Protein 2JEP (pdb70)

Radius of gyration: 28.61 Å; Cα contacts (8 Å, |Δi|>4): 1690; chains: 2; bounding box: 84×54×46 Å

CATH classification: 3.20.20.80

Structure (mmCIF, N/CA/C/O backbone):
data_2JEP
#
_entry.id   2JEP
#
_cell.length_a   84.416
_cell.length_b   89.574
_cell.length_c   90.397
_cell.angle_alpha   90.00
_cell.angle_beta   90.00
_cell.angle_gamma   90.00
#
_symmetry.space_group_name_H-M   'P 21 21 21'
#
loop_
_entity.id
_entity.type
_entity.pdbx_description
1 polymer XYLOGLUCANASE
2 non-polymer 1,2-ETHANEDIOL
3 non-polymer 'CALCIUM ION'
4 water water
#
loop_
_atom_site.group_PDB
_atom_site.id
_atom_site.type_symbol
_atom_site.label_atom_id
_atom_site.label_alt_id
_atom_site.label_comp_id
_atom_site.label_asym_id
_atom_site.label_entity_id
_atom_site.label_seq_id
_atom_site.pdbx_PDB_ins_code
_atom_site.Cartn_x
_atom_site.Cartn_y
_atom_site.Cartn_z
_atom_site.occupancy
_atom_site.B_iso_or_equiv
_atom_site.auth_seq_id
_atom_site.auth_comp_id
_atom_site.auth_asym_id
_atom_site.auth_atom_id
_atom_site.pdbx_PDB_model_num
ATOM 1 N N . ALA A 1 33 ? 10.932 4.022 19.419 1.00 21.81 33 ALA A N 1
ATOM 2 C CA . ALA A 1 33 ? 11.310 2.585 19.299 1.00 20.83 33 ALA A CA 1
ATOM 3 C C . ALA A 1 33 ? 12.041 2.186 20.541 1.00 20.60 33 ALA A C 1
ATOM 4 O O . ALA A 1 33 ? 12.893 2.948 21.030 1.00 21.79 33 ALA A O 1
ATOM 6 N N . ASP A 1 34 ? 11.737 0.999 21.055 1.00 19.38 34 ASP A N 1
ATOM 7 C CA . ASP A 1 34 ? 12.475 0.442 22.176 1.00 19.23 34 ASP A CA 1
ATOM 8 C C . ASP A 1 34 ? 13.758 -0.229 21.667 1.00 18.37 34 ASP A C 1
ATOM 9 O O . ASP A 1 34 ? 14.024 -0.223 20.454 1.00 16.75 34 ASP A O 1
ATOM 14 N N . ALA A 1 35 ? 14.531 -0.822 22.575 1.00 18.26 35 ALA A N 1
ATOM 15 C CA . ALA A 1 35 ? 15.871 -1.331 22.251 1.00 18.47 35 ALA A CA 1
ATOM 16 C C . ALA A 1 35 ? 15.870 -2.424 21.193 1.00 18.57 35 ALA A C 1
ATOM 17 O O . ALA A 1 35 ? 16.807 -2.529 20.401 1.00 19.74 35 ALA A O 1
ATOM 19 N N . SER A 1 36 ? 14.816 -3.227 21.146 1.00 18.88 36 SER A N 1
ATOM 20 C CA . SER A 1 36 ? 14.754 -4.308 20.176 1.00 19.35 36 SER A CA 1
ATOM 21 C C . SER A 1 36 ? 14.282 -3.778 18.830 1.00 18.08 36 SER A C 1
ATOM 22 O O . SER A 1 36 ? 14.823 -4.130 17.764 1.00 18.49 36 SER A O 1
ATOM 25 N N . GLN A 1 37 ? 13.296 -2.894 18.876 1.00 17.36 37 GLN A N 1
ATOM 26 C CA . GLN A 1 37 ? 12.710 -2.358 17.659 1.00 16.66 37 GLN A CA 1
ATOM 27 C C . GLN A 1 37 ? 13.713 -1.473 16.905 1.00 15.56 37 GLN A C 1
ATOM 28 O O . GLN A 1 37 ? 13.733 -1.459 15.666 1.00 15.19 37 GLN A O 1
ATOM 34 N N . ILE A 1 38 ? 14.530 -0.714 17.635 1.00 14.45 38 ILE A N 1
ATOM 35 C CA . ILE A 1 38 ? 15.440 0.225 16.941 1.00 13.63 38 ILE A CA 1
ATOM 36 C C . ILE A 1 38 ? 16.463 -0.561 16.104 1.00 12.43 38 ILE A C 1
ATOM 37 O O . ILE A 1 38 ? 16.775 -0.196 14.977 1.00 11.54 38 ILE A O 1
ATOM 42 N N . VAL A 1 39 ? 16.969 -1.664 16.641 1.00 11.79 39 VAL A N 1
ATOM 43 C CA . VAL A 1 39 ? 17.924 -2.475 15.903 1.00 12.05 39 VAL A CA 1
ATOM 44 C C . VAL A 1 39 ? 17.315 -2.970 14.594 1.00 12.85 39 VAL A C 1
ATOM 45 O O . VAL A 1 39 ? 17.935 -2.878 13.522 1.00 12.48 39 VAL A O 1
ATOM 49 N N . SER A 1 40 ? 16.090 -3.489 14.660 1.00 13.60 40 SER A N 1
ATOM 50 C CA . SER A 1 40 ? 15.392 -3.910 13.467 1.00 14.60 40 SER A CA 1
ATOM 51 C C . SER A 1 40 ? 15.274 -2.796 12.418 1.00 13.88 40 SER A C 1
ATOM 52 O O . SER A 1 40 ? 15.560 -3.011 11.228 1.00 14.58 40 SER A O 1
ATOM 57 N N . GLU A 1 41 ? 14.853 -1.616 12.863 1.00 12.55 41 GLU A N 1
ATOM 58 C CA . GLU A 1 41 ? 14.636 -0.507 11.959 1.00 12.82 41 GLU A CA 1
ATOM 59 C C . GLU A 1 41 ? 15.929 0.009 11.337 1.00 11.74 41 GLU A C 1
ATOM 60 O O . GLU A 1 41 ? 15.912 0.507 10.222 1.00 12.40 41 GLU A O 1
ATOM 66 N N . MET A 1 42 ? 17.031 -0.088 12.069 1.00 10.62 42 MET A N 1
ATOM 67 C CA . MET A 1 42 ? 18.318 0.418 11.571 1.00 10.01 42 MET A CA 1
ATOM 68 C C . MET A 1 42 ? 18.920 -0.449 10.459 1.00 9.22 42 MET A C 1
ATOM 69 O O . MET A 1 42 ? 19.781 0.013 9.712 1.00 9.70 42 MET A O 1
ATOM 74 N N . GLY A 1 43 ? 18.529 -1.724 10.382 1.00 9.45 43 GLY A N 1
ATOM 75 C CA . GLY A 1 43 ? 18.986 -2.586 9.311 1.00 9.48 43 GLY A CA 1
ATOM 76 C C . GLY A 1 43 ? 20.497 -2.657 9.251 1.00 9.15 43 GLY A C 1
ATOM 77 O O . GLY A 1 43 ? 21.173 -2.798 10.277 1.00 10.18 43 GLY A O 1
ATOM 78 N N . ALA A 1 44 ? 21.023 -2.620 8.024 1.00 8.77 44 ALA A N 1
ATOM 79 C CA . ALA A 1 44 ? 22.457 -2.563 7.772 1.00 8.89 44 ALA A CA 1
ATOM 80 C C . ALA A 1 44 ? 22.824 -1.104 7.586 1.00 7.74 44 ALA A C 1
ATOM 81 O O . ALA A 1 44 ? 22.124 -0.340 6.908 1.00 8.72 44 ALA A O 1
ATOM 83 N N . GLY A 1 45 ? 23.916 -0.705 8.201 1.00 7.54 45 GLY A N 1
ATOM 84 C CA . GLY A 1 45 ? 24.407 0.651 8.060 1.00 7.24 45 GLY A CA 1
ATOM 85 C C . GLY A 1 45 ? 25.616 0.803 7.165 1.00 6.55 45 GLY A C 1
ATOM 86 O O . GLY A 1 45 ? 26.281 -0.164 6.818 1.00 7.03 45 GLY A O 1
ATOM 87 N N . TRP A 1 46 ? 25.880 2.052 6.808 1.00 6.56 46 TRP A N 1
ATOM 88 C CA . TRP A 1 46 ? 26.981 2.397 5.926 1.00 6.39 46 TRP A CA 1
ATOM 89 C C . TRP A 1 46 ? 27.617 3.683 6.429 1.00 6.50 46 TRP A C 1
ATOM 90 O O . TRP A 1 46 ? 26.924 4.652 6.730 1.00 6.72 46 TRP A O 1
ATOM 101 N N . ASN A 1 47 ? 28.948 3.700 6.527 1.00 6.28 47 ASN A N 1
ATOM 102 C CA . ASN A 1 47 ? 29.681 4.891 6.931 1.00 6.29 47 ASN A CA 1
ATOM 103 C C . ASN A 1 47 ? 30.025 5.759 5.744 1.00 6.12 47 ASN A C 1
ATOM 104 O O . ASN A 1 47 ? 30.581 5.281 4.747 1.00 6.44 47 ASN A O 1
ATOM 109 N N . LEU A 1 48 ? 29.767 7.041 5.905 1.00 6.30 48 LEU A N 1
ATOM 110 C CA . LEU A 1 48 ? 30.198 8.066 4.975 1.00 6.79 48 LEU A CA 1
ATOM 111 C C . LEU A 1 48 ? 31.652 8.430 5.305 1.00 6.91 48 LEU A C 1
ATOM 112 O O . LEU A 1 48 ? 31.968 9.511 5.809 1.00 7.36 48 LEU A O 1
ATOM 117 N N . GLY A 1 49 ? 32.538 7.471 5.066 1.00 6.78 49 GLY A N 1
ATOM 118 C CA . GLY A 1 49 ? 33.890 7.577 5.548 1.00 5.95 49 GLY A CA 1
ATOM 119 C C . GLY A 1 49 ? 34.762 8.493 4.702 1.00 6.83 49 GLY A C 1
ATOM 120 O O . GLY A 1 49 ? 34.539 8.665 3.490 1.00 6.97 49 GLY A O 1
ATOM 121 N N . ASN A 1 50 ? 35.825 8.991 5.331 1.00 7.13 50 ASN A N 1
ATOM 122 C CA . ASN A 1 50 ? 36.787 9.874 4.700 1.00 7.02 50 ASN A CA 1
ATOM 123 C C . ASN A 1 50 ? 36.093 11.095 4.080 1.00 6.99 50 ASN A C 1
ATOM 124 O O . ASN A 1 50 ? 36.408 11.531 2.959 1.00 7.56 50 ASN A O 1
ATOM 129 N N . GLN A 1 51 ? 35.174 11.678 4.857 1.00 6.98 51 GLN A N 1
ATOM 130 C CA . GLN A 1 51 ? 34.513 12.922 4.461 1.00 6.88 51 GLN A CA 1
ATOM 131 C C . GLN A 1 51 ? 34.603 13.929 5.586 1.00 7.11 51 GLN A C 1
ATOM 132 O O . GLN A 1 51 ? 35.648 14.581 5.721 1.00 7.07 51 GLN A O 1
ATOM 138 N N . LEU A 1 52 ? 33.557 14.046 6.414 1.00 6.86 52 LEU A N 1
ATOM 139 C CA A LEU A 1 52 ? 33.532 15.147 7.375 0.50 6.94 52 LEU A CA 1
ATOM 140 C CA B LEU A 1 52 ? 33.496 15.126 7.405 0.50 6.97 52 LEU A CA 1
ATOM 141 C C . LEU A 1 52 ? 34.459 14.961 8.576 1.00 6.78 52 LEU A C 1
ATOM 142 O O . LEU A 1 52 ? 34.619 15.894 9.368 1.00 7.10 52 LEU A O 1
ATOM 151 N N . GLU A 1 53 ? 35.116 13.800 8.682 1.00 7.36 53 GLU A N 1
ATOM 152 C CA . GLU A 1 53 ? 36.174 13.612 9.684 1.00 6.95 53 GLU A CA 1
ATOM 153 C C . GLU A 1 53 ? 37.568 13.924 9.142 1.00 7.73 53 GLU A C 1
ATOM 154 O O . GLU A 1 53 ? 38.513 14.043 9.899 1.00 8.29 53 GLU A O 1
ATOM 160 N N . ALA A 1 54 ? 37.674 14.060 7.820 1.00 8.25 54 ALA A N 1
ATOM 161 C CA . ALA A 1 54 ? 38.948 14.336 7.168 1.00 8.85 54 ALA A CA 1
ATOM 162 C C . ALA A 1 54 ? 39.462 15.705 7.572 1.00 9.88 54 ALA A C 1
ATOM 163 O O . ALA A 1 54 ? 38.666 16.626 7.740 1.00 9.46 54 ALA A O 1
ATOM 165 N N A ALA A 1 55 ? 40.760 15.739 7.876 0.50 9.85 55 ALA A N 1
ATOM 166 N N B ALA A 1 55 ? 40.779 15.969 7.561 0.50 12.79 55 ALA A N 1
ATOM 167 C CA A ALA A 1 55 ? 41.411 16.942 8.349 0.50 9.84 55 ALA A CA 1
ATOM 168 C CA B ALA A 1 55 ? 41.237 17.350 7.920 0.50 14.62 55 ALA A CA 1
ATOM 169 C C A ALA A 1 55 ? 42.867 16.896 7.988 0.50 10.80 55 ALA A C 1
ATOM 170 C C B ALA A 1 55 ? 42.486 18.015 7.276 0.50 17.15 55 ALA A C 1
ATOM 171 O O A ALA A 1 55 ? 43.490 15.818 8.006 0.50 9.11 55 ALA A O 1
ATOM 172 O O B ALA A 1 55 ? 42.370 18.971 6.511 0.50 19.12 55 ALA A O 1
ATOM 175 N N A VAL A 1 56 ? 43.411 18.076 7.660 0.50 12.80 56 VAL A N 1
ATOM 176 N N B VAL A 1 56 ? 43.664 17.617 7.728 0.50 19.00 56 VAL A N 1
ATOM 177 C CA A VAL A 1 56 ? 44.859 18.190 7.463 0.50 14.99 56 VAL A CA 1
ATOM 178 C CA B VAL A 1 56 ? 44.921 18.257 7.316 0.50 19.08 56 VAL A CA 1
ATOM 179 C C A VAL A 1 56 ? 45.355 19.417 8.199 0.50 17.05 56 VAL A C 1
ATOM 180 C C B VAL A 1 56 ? 45.310 19.397 8.254 0.50 19.46 56 VAL A C 1
ATOM 181 O O A VAL A 1 56 ? 44.777 20.496 8.082 0.50 17.72 56 VAL A O 1
ATOM 182 O O B VAL A 1 56 ? 44.599 20.396 8.349 0.50 19.42 56 VAL A O 1
ATOM 189 N N . ASN A 1 57 ? 46.434 19.226 8.955 1.00 19.83 57 ASN A N 1
ATOM 190 C CA . ASN A 1 57 ? 46.983 20.246 9.855 1.00 21.58 57 ASN A CA 1
ATOM 191 C C . ASN A 1 57 ? 45.922 20.989 10.681 1.00 20.52 57 ASN A C 1
ATOM 192 O O . ASN A 1 57 ? 45.918 22.230 10.850 1.00 21.02 57 ASN A O 1
ATOM 197 N N . GLY A 1 58 ? 45.032 20.169 11.226 1.00 19.17 58 GLY A N 1
ATOM 198 C CA . GLY A 1 58 ? 44.067 20.627 12.179 1.00 16.93 58 GLY A CA 1
ATOM 199 C C . GLY A 1 58 ? 42.740 21.178 11.700 1.00 14.72 58 GLY A C 1
ATOM 200 O O . GLY A 1 58 ? 41.874 21.431 12.534 1.00 14.92 58 GLY A O 1
ATOM 201 N N . THR A 1 59 ? 42.531 21.366 10.400 1.00 14.15 59 THR A N 1
ATOM 202 C CA . THR A 1 59 ? 41.269 21.932 9.917 1.00 15.42 59 THR A CA 1
ATOM 203 C C . THR A 1 59 ? 40.447 20.900 9.158 1.00 14.60 59 THR A C 1
ATOM 204 O O . THR A 1 59 ? 40.912 20.353 8.157 1.00 15.18 59 THR A O 1
ATOM 208 N N . PRO A 1 60 ? 39.241 20.601 9.658 1.00 13.42 60 PRO A N 1
ATOM 209 C CA . PRO A 1 60 ? 38.416 19.629 8.935 1.00 13.03 60 PRO A CA 1
ATOM 210 C C . PRO A 1 60 ? 38.047 20.138 7.541 1.00 13.57 60 PRO A C 1
ATOM 211 O O . PRO A 1 60 ? 37.869 21.333 7.333 1.00 14.41 60 PRO A O 1
ATOM 215 N N . ASN A 1 61 ? 37.924 19.225 6.598 1.00 12.95 61 ASN A N 1
ATOM 216 C CA . ASN A 1 61 ? 37.563 19.570 5.227 1.00 13.31 61 ASN A CA 1
ATOM 217 C C . ASN A 1 61 ? 37.191 18.266 4.561 1.00 11.56 61 ASN A C 1
ATOM 218 O O . ASN A 1 61 ? 38.004 17.343 4.502 1.00 11.14 61 ASN A O 1
ATOM 223 N N . GLU A 1 62 ? 35.938 18.178 4.127 1.00 11.17 62 GLU A N 1
ATOM 224 C CA . GLU A 1 62 ? 35.416 16.909 3.663 1.00 10.36 62 GLU A CA 1
ATOM 225 C C . GLU A 1 62 ? 36.044 16.392 2.375 1.00 10.13 62 GLU A C 1
ATOM 226 O O . GLU A 1 62 ? 35.833 15.224 2.030 1.00 9.15 62 GLU A O 1
ATOM 232 N N . THR A 1 63 ? 36.832 17.225 1.691 1.00 9.59 63 THR A N 1
ATOM 233 C CA . THR A 1 63 ? 37.558 16.798 0.512 1.00 10.26 63 THR A CA 1
ATOM 234 C C . THR A 1 63 ? 39.030 16.512 0.752 1.00 10.60 63 THR A C 1
ATOM 235 O O . THR A 1 63 ? 39.743 16.172 -0.184 1.00 11.26 63 THR A O 1
ATOM 239 N N . ALA A 1 64 ? 39.474 16.633 1.999 1.00 11.58 64 ALA A N 1
ATOM 240 C CA . ALA A 1 64 ? 40.902 16.629 2.298 1.00 13.09 64 ALA A CA 1
ATOM 241 C C . ALA A 1 64 ? 41.550 15.283 2.002 1.00 12.80 64 ALA A C 1
ATOM 242 O O . ALA A 1 64 ? 42.754 15.209 1.794 1.00 14.77 64 ALA A O 1
ATOM 244 N N . TRP A 1 65 ? 40.758 14.212 2.047 1.00 11.50 65 TRP A N 1
ATOM 245 C CA . TRP A 1 65 ? 41.265 12.878 1.837 1.00 12.07 65 TRP A CA 1
ATOM 246 C C . TRP A 1 65 ? 40.893 12.316 0.479 1.00 13.19 65 TRP A C 1
ATOM 247 O O . TRP A 1 65 ? 40.920 11.123 0.284 1.00 15.66 65 TRP A O 1
ATOM 258 N N . GLY A 1 66 ? 40.562 13.203 -0.455 1.00 12.85 66 GLY A N 1
ATOM 259 C CA . GLY A 1 66 ? 40.423 12.810 -1.854 1.00 12.74 66 GLY A CA 1
ATOM 260 C C . GLY A 1 66 ? 39.024 12.466 -2.335 1.00 12.54 66 GLY A C 1
ATOM 261 O O . GLY A 1 66 ? 38.836 12.222 -3.537 1.00 14.71 66 GLY A O 1
ATOM 262 N N . ASN A 1 67 ? 38.025 12.478 -1.447 1.00 10.01 67 ASN A N 1
ATOM 263 C CA . ASN A 1 67 ? 36.647 12.290 -1.898 1.00 9.10 67 ASN A CA 1
ATOM 264 C C . ASN A 1 67 ? 36.039 13.620 -2.321 1.00 9.10 67 ASN A C 1
ATOM 265 O O . ASN A 1 67 ? 36.442 14.680 -1.827 1.00 9.86 67 ASN A O 1
ATOM 270 N N . PRO A 1 68 ? 35.051 13.578 -3.207 1.00 8.89 68 PRO A N 1
ATOM 271 C CA . PRO A 1 68 ? 34.391 14.822 -3.573 1.00 9.57 68 PRO A CA 1
ATOM 272 C C . PRO A 1 68 ? 33.484 15.336 -2.461 1.00 8.36 68 PRO A C 1
ATOM 273 O O . PRO A 1 68 ? 33.136 14.605 -1.527 1.00 8.68 68 PRO A O 1
ATOM 277 N N . THR A 1 69 ? 33.071 16.590 -2.584 1.00 8.41 69 THR A N 1
ATOM 278 C CA . THR A 1 69 ? 32.087 17.129 -1.653 1.00 8.39 69 THR A CA 1
ATOM 279 C C . THR A 1 69 ? 30.849 16.243 -1.686 1.00 8.55 69 THR A C 1
ATOM 280 O O . THR A 1 69 ? 30.390 15.841 -2.742 1.00 9.28 69 THR A O 1
ATOM 284 N N . VAL A 1 70 ? 30.306 15.936 -0.518 1.00 8.53 70 VAL A N 1
ATOM 285 C CA . VAL A 1 70 ? 29.155 15.055 -0.437 1.00 8.38 70 VAL A CA 1
ATOM 286 C C . VAL A 1 70 ? 27.955 15.726 -1.087 1.00 7.87 70 VAL A C 1
ATOM 287 O O . VAL A 1 70 ? 27.734 16.946 -0.929 1.00 8.50 70 VAL A O 1
ATOM 291 N N . THR A 1 71 ? 27.175 14.940 -1.824 1.00 8.16 71 THR A N 1
ATOM 292 C CA . THR A 1 71 ? 25.926 15.403 -2.440 1.00 8.41 71 THR A CA 1
ATOM 293 C C . THR A 1 71 ? 24.780 14.458 -2.070 1.00 8.53 71 THR A C 1
ATOM 294 O O . THR A 1 71 ? 25.003 13.310 -1.709 1.00 8.57 71 THR A O 1
ATOM 298 N N . PRO A 1 72 ? 23.529 14.938 -2.160 1.00 8.95 72 PRO A N 1
ATOM 299 C CA . PRO A 1 72 ? 22.422 14.081 -1.793 1.00 8.95 72 PRO A CA 1
ATOM 300 C C . PRO A 1 72 ? 22.329 12.816 -2.635 1.00 8.88 72 PRO A C 1
ATOM 301 O O . PRO A 1 72 ? 21.826 11.787 -2.171 1.00 8.81 72 PRO A O 1
ATOM 305 N N . GLU A 1 73 ? 22.808 12.889 -3.879 1.00 8.60 73 GLU A N 1
ATOM 306 C CA . GLU A 1 73 ? 22.735 11.745 -4.778 1.00 8.83 73 GLU A CA 1
ATOM 307 C C . GLU A 1 73 ? 23.503 10.538 -4.236 1.00 8.60 73 GLU A C 1
ATOM 308 O O . GLU A 1 73 ? 23.100 9.405 -4.457 1.00 9.04 73 GLU A O 1
ATOM 314 N N . LEU A 1 74 ? 24.623 10.767 -3.568 1.00 8.39 74 LEU A N 1
ATOM 315 C CA . LEU A 1 74 ? 25.380 9.651 -2.990 1.00 8.57 74 LEU A CA 1
ATOM 316 C C . LEU A 1 74 ? 24.542 8.931 -1.946 1.00 8.25 74 LEU A C 1
ATOM 317 O O . LEU A 1 74 ? 24.456 7.702 -1.923 1.00 8.95 74 LEU A O 1
ATOM 322 N N . ILE A 1 75 ? 23.917 9.701 -1.072 1.00 8.36 75 ILE A N 1
ATOM 323 C CA . ILE A 1 75 ? 23.123 9.107 -0.009 1.00 8.99 75 ILE A CA 1
ATOM 324 C C . ILE A 1 75 ? 21.908 8.370 -0.580 1.00 8.84 75 ILE A C 1
ATOM 325 O O . ILE A 1 75 ? 21.559 7.279 -0.114 1.00 8.83 75 ILE A O 1
ATOM 330 N N . LYS A 1 76 ? 21.320 8.908 -1.649 1.00 8.81 76 LYS A N 1
ATOM 331 C CA . LYS A 1 76 ? 20.222 8.219 -2.310 1.00 9.33 76 LYS A CA 1
ATOM 332 C C . LYS A 1 76 ? 20.672 6.896 -2.909 1.00 9.07 76 LYS A C 1
ATOM 333 O O . LYS A 1 76 ? 19.916 5.912 -2.874 1.00 9.47 76 LYS A O 1
ATOM 339 N N . LYS A 1 77 ? 21.880 6.856 -3.448 1.00 9.02 77 LYS A N 1
ATOM 340 C CA . LYS A 1 77 ? 22.424 5.620 -4.027 1.00 9.62 77 LYS A CA 1
ATOM 341 C C . LYS A 1 77 ? 22.650 4.559 -2.954 1.00 9.12 77 LYS A C 1
ATOM 342 O O . LYS A 1 77 ? 22.334 3.372 -3.145 1.00 9.74 77 LYS A O 1
ATOM 348 N N . VAL A 1 78 ? 23.178 4.987 -1.809 1.00 8.32 78 VAL A N 1
ATOM 349 C CA . VAL A 1 78 ? 23.407 4.071 -0.691 1.00 8.22 78 VAL A CA 1
ATOM 350 C C . VAL A 1 78 ? 22.053 3.520 -0.192 1.00 8.01 78 VAL A C 1
ATOM 351 O O . VAL A 1 78 ? 21.910 2.304 0.073 1.00 8.67 78 VAL A O 1
ATOM 355 N N . LYS A 1 79 ? 21.049 4.394 -0.062 1.00 8.90 79 LYS A N 1
ATOM 356 C CA . LYS A 1 79 ? 19.710 3.937 0.317 1.00 9.51 79 LYS A CA 1
ATOM 357 C C . LYS A 1 79 ? 19.158 2.923 -0.709 1.00 9.86 79 LYS A C 1
ATOM 358 O O . LYS A 1 79 ? 18.549 1.918 -0.341 1.00 9.75 79 LYS A O 1
ATOM 364 N N . ALA A 1 80 ? 19.340 3.211 -1.993 1.00 9.15 80 ALA A N 1
ATOM 365 C CA . ALA A 1 80 ? 18.835 2.328 -3.052 1.00 10.05 80 ALA A CA 1
ATOM 366 C C . ALA A 1 80 ? 19.473 0.944 -2.971 1.00 10.32 80 ALA A C 1
ATOM 367 O O . ALA A 1 80 ? 18.880 -0.044 -3.389 1.00 12.11 80 ALA A O 1
ATOM 369 N N . ALA A 1 81 ? 20.696 0.878 -2.445 1.00 9.83 81 ALA A N 1
ATOM 370 C CA . ALA A 1 81 ? 21.400 -0.404 -2.263 1.00 9.70 81 ALA A CA 1
ATOM 371 C C . ALA A 1 81 ? 20.884 -1.189 -1.061 1.00 9.11 81 ALA A C 1
ATOM 372 O O . ALA A 1 81 ? 21.276 -2.335 -0.926 1.00 11.14 81 ALA A O 1
ATOM 374 N N . GLY A 1 82 ? 20.031 -0.592 -0.220 1.00 9.82 82 GLY A N 1
ATOM 375 C CA . GLY A 1 82 ? 19.358 -1.286 0.840 1.00 9.11 82 GLY A CA 1
ATOM 376 C C . GLY A 1 82 ? 19.778 -0.930 2.249 1.00 8.74 82 GLY A C 1
ATOM 377 O O . GLY A 1 82 ? 19.188 -1.416 3.210 1.00 9.86 82 GLY A O 1
ATOM 378 N N . PHE A 1 83 ? 20.791 -0.083 2.386 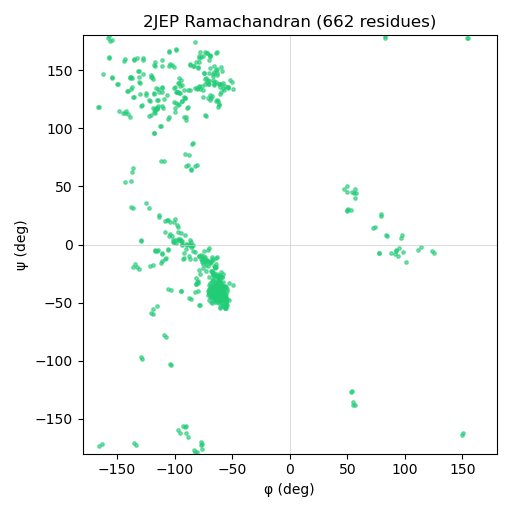1.00 8.84 83 PHE A N 1
ATOM 379 C CA . PHE A 1 83 ? 21.230 0.334 3.714 1.00 8.44 83 PHE A CA 1
ATOM 380 C C . PHE A 1 83 ? 20.158 1.244 4.328 1.00 8.86 83 PHE A C 1
ATOM 381 O O . PHE A 1 83 ? 19.597 2.109 3.641 1.00 10.06 83 PHE A O 1
ATOM 389 N N . LYS A 1 84 ? 19.912 1.079 5.629 1.00 8.39 84 LYS A N 1
ATOM 390 C CA . LYS A 1 84 ? 18.872 1.815 6.331 1.00 9.23 84 LYS A CA 1
ATOM 391 C C . LYS A 1 84 ? 19.411 2.836 7.340 1.00 8.09 84 LYS A C 1
ATOM 392 O O . LYS A 1 84 ? 18.637 3.638 7.872 1.00 8.55 84 LYS A O 1
ATOM 398 N N . SER A 1 85 ? 20.724 2.830 7.577 1.00 7.52 85 SER A N 1
ATOM 399 C CA . SER A 1 85 ? 21.365 3.748 8.500 1.00 7.49 85 SER A CA 1
ATOM 400 C C . SER A 1 85 ? 22.653 4.263 7.863 1.00 6.63 85 SER A C 1
ATOM 401 O O . SER A 1 85 ? 23.360 3.524 7.187 1.00 7.60 85 SER A O 1
ATOM 404 N N . ILE A 1 86 ? 22.953 5.532 8.109 1.00 6.85 86 ILE A N 1
ATOM 405 C CA . ILE A 1 86 ? 24.183 6.167 7.667 1.00 7.73 86 ILE A CA 1
ATOM 406 C C . ILE A 1 86 ? 24.926 6.689 8.892 1.00 6.72 86 ILE A C 1
ATOM 407 O O . ILE A 1 86 ? 24.354 7.469 9.655 1.00 7.38 86 ILE A O 1
ATOM 412 N N . ARG A 1 87 ? 26.181 6.264 9.071 1.00 6.46 87 ARG A N 1
ATOM 413 C CA . ARG A 1 87 ? 27.047 6.836 10.090 1.00 6.25 87 ARG A CA 1
ATOM 414 C C . ARG A 1 87 ? 27.910 7.890 9.443 1.00 6.41 87 ARG A C 1
ATOM 415 O O . ARG A 1 87 ? 28.523 7.639 8.399 1.00 7.31 87 ARG A O 1
ATOM 423 N N . ILE A 1 88 ? 27.958 9.069 10.064 1.00 6.35 88 ILE A N 1
ATOM 424 C CA . ILE A 1 88 ? 28.653 10.230 9.540 1.00 7.01 88 ILE A CA 1
ATOM 425 C C . ILE A 1 88 ? 29.755 10.615 10.526 1.00 6.64 88 ILE A C 1
ATOM 426 O O . ILE A 1 88 ? 29.524 11.332 11.502 1.00 7.05 88 ILE A O 1
ATOM 431 N N . PRO A 1 89 ? 30.984 10.146 10.260 1.00 6.07 89 PRO A N 1
ATOM 432 C CA . PRO A 1 89 ? 32.131 10.645 11.025 1.00 6.67 89 PRO A CA 1
ATOM 433 C C . PRO A 1 89 ? 32.251 12.176 10.872 1.00 6.45 89 PRO A C 1
ATOM 434 O O . PRO A 1 89 ? 32.150 12.666 9.752 1.00 6.84 89 PRO A O 1
ATOM 438 N N . VAL A 1 90 ? 32.467 12.891 11.976 1.00 6.60 90 VAL A N 1
ATOM 439 C CA . VAL A 1 90 ? 32.633 14.339 11.948 1.00 6.35 90 VAL A CA 1
ATOM 440 C C . VAL A 1 90 ? 33.788 14.726 12.854 1.00 6.45 90 VAL A C 1
ATOM 441 O O . VAL A 1 90 ? 33.820 14.338 14.026 1.00 7.07 90 VAL A O 1
ATOM 445 N N . SER A 1 91 ? 34.739 15.487 12.311 1.00 6.39 91 SER A N 1
ATOM 446 C CA . SER A 1 91 ? 35.792 16.089 13.132 1.00 6.79 91 SER A CA 1
ATOM 447 C C . SER A 1 91 ? 35.529 17.564 13.330 1.00 7.11 91 SER A C 1
ATOM 448 O O . SER A 1 91 ? 34.863 18.198 12.519 1.00 8.27 91 SER A O 1
ATOM 451 N N . TYR A 1 92 ? 36.069 18.106 14.420 1.00 7.69 92 TYR A N 1
ATOM 452 C CA . TYR A 1 92 ? 35.840 19.516 14.761 1.00 7.42 92 TYR A CA 1
ATOM 453 C C . TYR A 1 92 ? 37.165 20.258 14.823 1.00 8.30 92 TYR A C 1
ATOM 454 O O . TYR A 1 92 ? 37.365 21.221 14.073 1.00 9.01 92 TYR A O 1
ATOM 463 N N . LEU A 1 93 ? 38.061 19.808 15.697 1.00 8.41 93 LEU A N 1
ATOM 464 C CA . LEU A 1 93 ? 39.467 20.218 15.686 1.00 9.47 93 LEU A CA 1
ATOM 465 C C . LEU A 1 93 ? 39.569 21.764 15.731 1.00 10.53 93 LEU A C 1
ATOM 466 O O . LEU A 1 93 ? 38.965 22.389 16.614 1.00 10.44 93 LEU A O 1
ATOM 471 N N . ASN A 1 94 ? 40.286 22.383 14.787 1.00 10.65 94 ASN A N 1
ATOM 472 C CA A ASN A 1 94 ? 40.521 23.809 14.944 0.50 11.08 94 ASN A CA 1
ATOM 473 C CA B ASN A 1 94 ? 40.516 23.851 14.730 0.50 11.81 94 ASN A CA 1
ATOM 474 C C . ASN A 1 94 ? 39.282 24.656 14.552 1.00 11.65 94 ASN A C 1
ATOM 475 O O . ASN A 1 94 ? 39.325 25.885 14.688 1.00 14.01 94 ASN A O 1
ATOM 484 N N A ASN A 1 95 ? 38.187 24.021 14.139 0.50 10.80 95 ASN A N 1
ATOM 485 N N B ASN A 1 95 ? 38.173 24.020 14.141 0.50 11.67 95 ASN A N 1
ATOM 486 C CA A ASN A 1 95 ? 36.916 24.719 14.023 0.50 10.42 95 ASN A CA 1
ATOM 487 C CA B ASN A 1 95 ? 36.876 24.704 14.020 0.50 11.79 95 ASN A CA 1
ATOM 488 C C A ASN A 1 95 ? 36.238 24.969 15.367 0.50 10.49 95 ASN A C 1
ATOM 489 C C B ASN A 1 95 ? 36.296 25.070 15.381 0.50 11.30 95 ASN A C 1
ATOM 490 O O A ASN A 1 95 ? 35.170 25.567 15.395 0.50 10.55 95 ASN A O 1
ATOM 491 O O B ASN A 1 95 ? 35.354 25.857 15.438 0.50 11.15 95 ASN A O 1
ATOM 500 N N . ILE A 1 96 ? 36.860 24.523 16.461 1.00 10.67 96 ILE A N 1
ATOM 501 C CA . ILE A 1 96 ? 36.427 24.872 17.809 1.00 10.70 96 ILE A CA 1
ATOM 502 C C . ILE A 1 96 ? 37.265 26.071 18.223 1.00 11.62 96 ILE A C 1
ATOM 503 O O . ILE A 1 96 ? 38.491 26.004 18.194 1.00 13.00 96 ILE A O 1
ATOM 508 N N . GLY A 1 97 ? 36.594 27.128 18.642 1.00 11.76 97 GLY A N 1
ATOM 509 C CA . GLY A 1 97 ? 37.283 28.351 19.069 1.00 12.75 97 GLY A CA 1
ATOM 510 C C . GLY A 1 97 ? 37.887 28.257 20.460 1.00 14.14 97 GLY A C 1
ATOM 511 O O . GLY A 1 97 ? 37.935 27.198 21.096 1.00 13.68 97 GLY A O 1
ATOM 512 N N . SER A 1 98 ? 38.333 29.399 20.947 1.00 16.52 98 SER A N 1
ATOM 513 C CA . SER A 1 98 ? 39.121 29.424 22.177 1.00 17.92 98 SER A CA 1
ATOM 514 C C . SER A 1 98 ? 38.225 29.296 23.397 1.00 17.04 98 SER A C 1
ATOM 515 O O . SER A 1 98 ? 37.011 29.542 23.348 1.00 15.47 98 SER A O 1
ATOM 518 N N . ALA A 1 99 ? 38.849 28.933 24.519 1.00 16.90 99 ALA A N 1
ATOM 519 C CA . ALA A 1 99 ? 38.180 28.922 25.801 1.00 17.55 99 ALA A CA 1
ATOM 520 C C . ALA A 1 99 ? 37.796 30.343 26.207 1.00 18.41 99 ALA A C 1
ATOM 521 O O . ALA A 1 99 ? 38.483 31.272 25.802 1.00 20.52 99 ALA A O 1
ATOM 523 N N . PRO A 1 100 ? 36.743 30.505 27.026 1.00 18.42 100 PRO A N 1
ATOM 524 C CA . PRO A 1 100 ? 35.849 29.493 27.574 1.00 18.33 100 PRO A CA 1
ATOM 525 C C . PRO A 1 100 ? 34.608 29.072 26.754 1.00 17.59 100 PRO A C 1
ATOM 526 O O . PRO A 1 100 ? 33.919 28.122 27.140 1.00 18.03 100 PRO A O 1
ATOM 530 N N . ASN A 1 101 ? 34.277 29.781 25.664 1.00 16.91 101 ASN A N 1
ATOM 531 C CA . ASN A 1 101 ? 33.045 29.491 24.943 1.00 16.81 101 ASN A CA 1
ATOM 532 C C . ASN A 1 101 ? 33.236 28.273 24.023 1.00 13.80 101 ASN A C 1
ATOM 533 O O . ASN A 1 101 ? 32.296 27.534 23.785 1.00 13.68 101 ASN A O 1
ATOM 538 N N . TYR A 1 102 ? 34.451 28.089 23.523 1.00 12.22 102 TYR A N 1
ATOM 539 C CA . TYR A 1 102 ? 34.748 26.993 22.584 1.00 10.76 102 TYR A CA 1
ATOM 540 C C . TYR A 1 102 ? 33.740 26.960 21.440 1.00 10.79 102 TYR A C 1
ATOM 541 O O . TYR A 1 102 ? 33.234 25.902 21.074 1.00 10.36 102 TYR A O 1
ATOM 550 N N . THR A 1 103 ? 33.455 28.124 20.878 1.00 11.05 103 THR A N 1
ATOM 551 C CA . THR A 1 103 ? 32.429 28.248 19.854 1.00 11.45 103 THR A CA 1
ATOM 552 C C . THR A 1 103 ? 32.854 27.536 18.578 1.00 10.82 103 THR A C 1
ATOM 553 O O . THR A 1 103 ? 33.932 27.757 18.069 1.00 11.77 103 THR A O 1
ATOM 557 N N . ILE A 1 104 ? 31.978 26.672 18.081 1.00 10.23 104 ILE A N 1
ATOM 558 C CA . ILE A 1 104 ? 32.209 25.972 16.821 1.00 10.23 104 ILE A CA 1
ATOM 559 C C . ILE A 1 104 ? 31.857 26.881 15.649 1.00 11.20 104 ILE A C 1
ATOM 560 O O . ILE A 1 104 ? 30.790 27.490 15.625 1.00 11.12 104 ILE A O 1
ATOM 565 N N . ASN A 1 105 ? 32.758 26.900 14.670 1.00 11.28 105 ASN A N 1
ATOM 566 C CA A ASN A 1 105 ? 32.527 27.675 13.431 0.50 12.60 105 ASN A CA 1
ATOM 567 C CA B ASN A 1 105 ? 32.584 27.599 13.423 0.50 11.93 105 ASN A CA 1
ATOM 568 C C . ASN A 1 105 ? 31.125 27.392 12.914 1.00 11.43 105 ASN A C 1
ATOM 569 O O . ASN A 1 105 ? 30.727 26.254 12.682 1.00 11.27 105 ASN A O 1
ATOM 578 N N . ALA A 1 106 ? 30.344 28.438 12.726 1.00 11.11 106 ALA A N 1
ATOM 579 C CA . ALA A 1 106 ? 28.939 28.318 12.349 1.00 10.57 106 ALA A CA 1
ATOM 580 C C . ALA A 1 106 ? 28.772 27.659 10.976 1.00 10.32 106 ALA A C 1
ATOM 581 O O . ALA A 1 106 ? 27.883 26.855 10.776 1.00 10.62 106 ALA A O 1
ATOM 583 N N . ALA A 1 107 ? 29.654 27.994 10.029 1.00 9.60 107 ALA A N 1
ATOM 584 C CA . ALA A 1 107 ? 29.584 27.412 8.695 1.00 9.09 107 ALA A CA 1
ATOM 585 C C . ALA A 1 107 ? 29.803 25.910 8.737 1.00 8.81 107 ALA A C 1
ATOM 586 O O . ALA A 1 107 ? 29.227 25.181 7.936 1.00 8.73 107 ALA A O 1
ATOM 588 N N . TRP A 1 108 ? 30.651 25.455 9.653 1.00 8.92 108 TRP A N 1
ATOM 589 C CA . TRP A 1 108 ? 30.902 24.029 9.795 1.00 8.13 108 TRP A CA 1
ATOM 590 C C . TRP A 1 108 ? 29.653 23.310 10.330 1.00 8.96 108 TRP A C 1
ATOM 591 O O . TRP A 1 108 ? 29.220 22.303 9.777 1.00 9.00 108 TRP A O 1
ATOM 602 N N . LEU A 1 109 ? 29.056 23.822 11.399 1.00 8.71 109 LEU A N 1
ATOM 603 C CA . LEU A 1 109 ? 27.810 23.259 11.877 1.00 9.36 109 LEU A CA 1
ATOM 604 C C . LEU A 1 109 ? 26.724 23.279 10.807 1.00 8.65 109 LEU A C 1
ATOM 605 O O . LEU A 1 109 ? 25.960 22.318 10.698 1.00 8.49 109 LEU A O 1
ATOM 610 N N . ASN A 1 110 ? 26.651 24.339 10.012 1.00 8.31 110 ASN A N 1
ATOM 611 C CA . ASN A 1 110 ? 25.649 24.381 8.940 1.00 8.31 110 ASN A CA 1
ATOM 612 C C . ASN A 1 110 ? 25.899 23.334 7.873 1.00 8.32 110 ASN A C 1
ATOM 613 O O . ASN A 1 110 ? 24.962 22.758 7.327 1.00 8.97 110 ASN A O 1
ATOM 618 N N . ARG A 1 111 ? 27.172 23.076 7.593 1.00 8.03 111 ARG A N 1
ATOM 619 C CA . ARG A 1 111 ? 27.503 22.031 6.619 1.00 7.47 111 ARG A CA 1
ATOM 620 C C . ARG A 1 111 ? 27.168 20.636 7.149 1.00 7.93 111 ARG A C 1
ATOM 621 O O . ARG A 1 111 ? 26.620 19.791 6.427 1.00 8.25 111 ARG A O 1
ATOM 629 N N . ILE A 1 112 ? 27.532 20.382 8.402 1.00 7.99 112 ILE A N 1
ATOM 630 C CA . ILE A 1 112 ? 27.208 19.088 9.004 1.00 8.09 112 ILE A CA 1
ATOM 631 C C . ILE A 1 112 ? 25.695 18.882 8.950 1.00 7.96 112 ILE A C 1
ATOM 632 O O . ILE A 1 112 ? 25.215 17.777 8.608 1.00 8.41 112 ILE A O 1
ATOM 637 N N . GLN A 1 113 ? 24.931 19.925 9.269 1.00 8.16 113 GLN A N 1
ATOM 638 C CA A GLN A 1 113 ? 23.483 19.794 9.241 0.50 8.36 113 GLN A CA 1
ATOM 639 C CA B GLN A 1 113 ? 23.472 19.820 9.239 0.50 8.61 113 GLN A CA 1
ATOM 640 C C . GLN A 1 113 ? 22.971 19.489 7.833 1.00 8.20 113 GLN A C 1
ATOM 641 O O . GLN A 1 113 ? 22.062 18.683 7.663 1.00 8.77 113 GLN A O 1
ATOM 652 N N . GLN A 1 114 ? 23.554 20.113 6.816 1.00 7.98 114 GLN A N 1
ATOM 653 C CA A GLN A 1 114 ? 23.127 19.825 5.458 0.50 8.27 114 GLN A CA 1
ATOM 654 C CA B GLN A 1 114 ? 23.169 19.808 5.425 0.50 8.18 114 GLN A CA 1
ATOM 655 C C . GLN A 1 114 ? 23.359 18.338 5.116 1.00 7.85 114 GLN A C 1
ATOM 656 O O . GLN A 1 114 ? 22.500 17.685 4.532 1.00 8.27 114 GLN A O 1
ATOM 667 N N . VAL A 1 115 ? 24.516 17.810 5.479 1.00 8.41 115 VAL A N 1
ATOM 668 C CA . VAL A 1 115 ? 24.832 16.433 5.169 1.00 8.18 115 VAL A CA 1
ATOM 669 C C . VAL A 1 115 ? 23.926 15.475 5.962 1.00 7.99 115 VAL A C 1
ATOM 670 O O . VAL A 1 115 ? 23.425 14.472 5.411 1.00 8.68 115 VAL A O 1
ATOM 674 N N . VAL A 1 116 ? 23.705 15.770 7.243 1.00 7.83 116 VAL A N 1
ATOM 675 C CA . VAL A 1 116 ? 22.733 15.008 8.027 1.00 7.46 116 VAL A CA 1
ATOM 676 C C . VAL A 1 116 ? 21.394 14.984 7.297 1.00 8.24 116 VAL A C 1
ATOM 677 O O . VAL A 1 116 ? 20.761 13.935 7.172 1.00 8.74 116 VAL A O 1
ATOM 681 N N . ASP A 1 117 ? 20.942 16.152 6.831 1.00 8.36 117 ASP A N 1
ATOM 682 C CA . ASP A 1 117 ? 19.654 16.211 6.168 1.00 8.77 117 ASP A CA 1
ATOM 683 C C . ASP A 1 117 ? 19.583 15.361 4.897 1.00 8.93 117 ASP A C 1
ATOM 684 O O . ASP A 1 117 ? 18.524 14.829 4.560 1.00 9.11 117 ASP A O 1
ATOM 689 N N . TYR A 1 118 ? 20.695 15.209 4.172 1.00 8.89 118 TYR A N 1
ATOM 690 C CA . TYR A 1 118 ? 20.672 14.344 2.991 1.00 8.93 118 TYR A CA 1
ATOM 691 C C . TYR A 1 118 ? 20.180 12.952 3.339 1.00 9.04 118 TYR A C 1
ATOM 692 O O . TYR A 1 118 ? 19.496 12.334 2.556 1.00 11.63 118 TYR A O 1
ATOM 701 N N . ALA A 1 119 ? 20.581 12.453 4.504 1.00 7.86 119 ALA A N 1
ATOM 702 C CA . ALA A 1 119 ? 20.173 11.118 4.984 1.00 8.55 119 ALA A CA 1
ATOM 703 C C . ALA A 1 119 ? 18.854 11.168 5.743 1.00 8.16 119 ALA A C 1
ATOM 704 O O . ALA A 1 119 ? 17.945 10.359 5.500 1.00 8.73 119 ALA A O 1
ATOM 706 N N . TYR A 1 120 ? 18.722 12.134 6.650 1.00 8.30 120 TYR A N 1
ATOM 707 C CA . TYR A 1 120 ? 17.519 12.219 7.479 1.00 8.71 120 TYR A CA 1
ATOM 708 C C . TYR A 1 120 ? 16.263 12.457 6.638 1.00 9.73 120 TYR A C 1
ATOM 709 O O . TYR A 1 120 ? 15.205 11.873 6.907 1.00 10.20 120 TYR A O 1
ATOM 718 N N . ASN A 1 121 ? 16.374 13.307 5.620 1.00 9.95 121 ASN A N 1
ATOM 719 C CA . ASN A 1 121 ? 15.219 13.599 4.776 1.00 10.70 121 ASN A CA 1
ATOM 720 C C . ASN A 1 121 ? 14.824 12.452 3.869 1.00 11.23 121 ASN A C 1
ATOM 721 O O . ASN A 1 121 ? 13.707 12.477 3.294 1.00 12.79 121 ASN A O 1
ATOM 726 N N . GLU A 1 122 ? 15.707 11.453 3.746 1.00 10.82 122 GLU A N 1
ATOM 727 C CA . GLU A 1 122 ? 15.421 10.222 3.021 1.00 11.94 122 GLU A CA 1
ATOM 728 C C . GLU A 1 122 ? 14.913 9.104 3.924 1.00 10.92 122 GLU A C 1
ATOM 729 O O . GLU A 1 122 ? 14.758 7.972 3.489 1.00 12.17 122 GLU A O 1
ATOM 735 N N . GLY A 1 123 ? 14.597 9.422 5.168 1.00 10.59 123 GLY A N 1
ATOM 736 C CA . GLY A 1 123 ? 13.982 8.424 6.035 1.00 10.28 123 GLY A CA 1
ATOM 737 C C . GLY A 1 123 ? 14.985 7.498 6.704 1.00 10.28 123 GLY A C 1
ATOM 738 O O . GLY A 1 123 ? 14.590 6.524 7.340 1.00 11.49 123 GLY A O 1
ATOM 739 N N . LEU A 1 124 ? 16.279 7.796 6.568 1.00 9.62 124 LEU A N 1
ATOM 740 C CA . LEU A 1 124 ? 17.320 6.917 7.107 1.00 8.90 124 LEU A CA 1
ATOM 741 C C . LEU A 1 124 ? 17.610 7.254 8.564 1.00 8.71 124 LEU A C 1
ATOM 742 O O . LEU A 1 124 ? 17.393 8.378 8.995 1.00 9.47 124 LEU A O 1
ATOM 747 N N . TYR A 1 125 ? 18.122 6.278 9.308 1.00 8.16 125 TYR A N 1
ATOM 748 C CA . TYR A 1 125 ? 18.749 6.546 10.586 1.00 8.36 125 TYR A CA 1
ATOM 749 C C . TYR A 1 125 ? 20.114 7.176 10.298 1.00 7.98 125 TYR A C 1
ATOM 750 O O . TYR A 1 125 ? 20.766 6.843 9.295 1.00 8.46 125 TYR A O 1
ATOM 759 N N . VAL A 1 126 ? 20.531 8.064 11.184 1.00 7.38 126 VAL A N 1
ATOM 760 C CA . VAL A 1 126 ? 21.758 8.816 11.009 1.00 7.70 126 VAL A CA 1
ATOM 761 C C . VAL A 1 126 ? 22.482 8.870 12.338 1.00 7.09 126 VAL A C 1
ATOM 762 O O . VAL A 1 126 ? 21.846 9.142 13.367 1.00 8.13 126 VAL A O 1
ATOM 766 N N . ILE A 1 127 ? 23.796 8.610 12.312 1.00 6.89 127 ILE A N 1
ATOM 767 C CA . ILE A 1 127 ? 24.631 8.736 13.497 1.00 7.05 127 ILE A CA 1
ATOM 768 C C . ILE A 1 127 ? 25.674 9.820 13.213 1.00 6.85 127 ILE A C 1
ATOM 769 O O . ILE A 1 127 ? 26.329 9.764 12.170 1.00 7.62 127 ILE A O 1
ATOM 774 N N . ILE A 1 128 ? 25.825 10.791 14.116 1.00 6.55 128 ILE A N 1
ATOM 775 C CA . ILE A 1 128 ? 26.909 11.779 14.039 1.00 7.46 128 ILE A CA 1
ATOM 776 C C . ILE A 1 128 ? 27.758 11.666 15.299 1.00 6.75 128 ILE A C 1
ATOM 777 O O . ILE A 1 128 ? 27.245 11.397 16.383 1.00 7.57 128 ILE A O 1
ATOM 782 N N . ASN A 1 129 ? 29.069 11.855 15.161 1.00 7.19 129 ASN A N 1
ATOM 783 C CA . ASN A 1 129 ? 29.990 11.658 16.280 1.00 6.96 129 ASN A CA 1
ATOM 784 C C . ASN A 1 129 ? 30.992 12.810 16.414 1.00 7.19 129 ASN A C 1
ATOM 785 O O . ASN A 1 129 ? 30.846 13.850 15.755 1.00 7.66 129 ASN A O 1
ATOM 790 N N . ILE A 1 130 ? 31.970 12.645 17.308 1.00 7.37 130 ILE A N 1
ATOM 791 C CA . ILE A 1 130 ? 33.193 13.459 17.322 1.00 6.82 130 ILE A CA 1
ATOM 792 C C . ILE A 1 130 ? 34.311 12.476 17.038 1.00 7.06 130 ILE A C 1
ATOM 793 O O . ILE A 1 130 ? 34.505 11.520 17.782 1.00 7.65 130 ILE A O 1
ATOM 798 N N . HIS A 1 131 ? 35.016 12.664 15.914 1.00 7.17 131 HIS A N 1
ATOM 799 C CA . HIS A 1 131 ? 35.809 11.572 15.339 1.00 7.40 131 HIS A CA 1
ATOM 800 C C . HIS A 1 131 ? 37.320 11.760 15.475 1.00 7.75 131 HIS A C 1
ATOM 801 O O . HIS A 1 131 ? 37.964 11.165 16.370 1.00 9.26 131 HIS A O 1
ATOM 808 N N . GLY A 1 132 ? 37.915 12.605 14.635 1.00 7.35 132 GLY A N 1
ATOM 809 C CA . GLY A 1 132 ? 39.377 12.757 14.684 1.00 7.79 132 GLY A CA 1
ATOM 810 C C . GLY A 1 132 ? 39.892 13.343 15.994 1.00 7.79 132 GLY A C 1
ATOM 811 O O . GLY A 1 132 ? 41.036 13.117 16.393 1.00 8.12 132 GLY A O 1
ATOM 812 N N . ASP A 1 133 ? 39.031 14.131 16.654 1.00 8.10 133 ASP A N 1
ATOM 813 C CA . ASP A 1 133 ? 39.424 14.867 17.825 1.00 7.93 133 ASP A CA 1
ATOM 814 C C . ASP A 1 133 ? 39.921 13.988 18.961 1.00 8.08 133 ASP A C 1
ATOM 815 O O . ASP A 1 133 ? 40.639 14.471 19.826 1.00 8.11 133 ASP A O 1
ATOM 820 N N . GLY A 1 134 ? 39.517 12.725 18.991 1.00 7.64 134 GLY A N 1
ATOM 821 C CA . GLY A 1 134 ? 39.910 11.829 20.068 1.00 8.01 134 GLY A CA 1
ATOM 822 C C . GLY A 1 134 ? 41.208 11.081 19.899 1.00 7.54 134 GLY A C 1
ATOM 823 O O . GLY A 1 134 ? 41.592 10.332 20.803 1.00 8.27 134 GLY A O 1
ATOM 824 N N . TYR A 1 135 ? 41.902 11.301 18.776 1.00 7.90 135 TYR A N 1
ATOM 825 C CA . TYR A 1 135 ? 43.157 10.606 18.509 1.00 8.29 135 TYR A CA 1
ATOM 826 C C . TYR A 1 135 ? 44.405 11.409 18.862 1.00 8.74 135 TYR A C 1
ATOM 827 O O . TYR A 1 135 ? 44.575 12.545 18.429 1.00 8.67 135 TYR A O 1
ATOM 836 N N . ASN A 1 136 ? 45.317 10.760 19.584 1.00 9.03 136 ASN A N 1
ATOM 837 C CA . ASN A 1 136 ? 46.656 11.305 19.817 1.00 10.18 136 ASN A CA 1
ATOM 838 C C . ASN A 1 136 ? 47.388 11.587 18.510 1.00 11.48 136 ASN A C 1
ATOM 839 O O . ASN A 1 136 ? 48.114 12.570 18.420 1.00 13.96 136 ASN A O 1
ATOM 844 N N . SER A 1 137 ? 47.179 10.741 17.511 1.00 11.57 137 SER A N 1
ATOM 845 C CA . SER A 1 137 ? 47.930 10.823 16.264 1.00 12.20 137 SER A CA 1
ATOM 846 C C . SER A 1 137 ? 47.408 11.846 15.267 1.00 12.38 137 SER A C 1
ATOM 847 O O . SER A 1 137 ? 48.027 12.065 14.224 1.00 15.30 137 SER A O 1
ATOM 850 N N . VAL A 1 138 ? 46.268 12.466 15.538 1.00 11.09 138 VAL A N 1
ATOM 851 C CA . VAL A 1 138 ? 45.691 13.479 14.627 1.00 10.72 138 VAL A CA 1
ATOM 852 C C . VAL A 1 138 ? 46.179 14.860 15.034 1.00 11.09 138 VAL A C 1
ATOM 853 O O . VAL A 1 138 ? 46.155 15.209 16.210 1.00 10.98 138 VAL A O 1
ATOM 857 N N . GLN A 1 139 ? 46.628 15.660 14.069 1.00 10.93 139 GLN A N 1
ATOM 858 C CA A GLN A 1 139 ? 47.037 17.022 14.361 0.50 11.41 139 GLN A CA 1
ATOM 859 C CA B GLN A 1 139 ? 47.037 17.024 14.383 0.50 11.99 139 GLN A CA 1
ATOM 860 C C . GLN A 1 139 ? 45.838 17.817 14.883 1.00 11.09 139 GLN A C 1
ATOM 861 O O . GLN A 1 139 ? 44.827 17.913 14.216 1.00 11.18 139 GLN A O 1
ATOM 872 N N . GLY A 1 140 ? 45.959 18.361 16.088 1.00 11.50 140 GLY A N 1
ATOM 873 C CA . GLY A 1 140 ? 44.858 19.052 16.732 1.00 11.07 140 GLY A CA 1
ATOM 874 C C . GLY A 1 140 ? 44.020 18.165 17.624 1.00 10.75 140 GLY A C 1
ATOM 875 O O . GLY A 1 140 ? 43.100 18.650 18.259 1.00 11.90 140 GLY A O 1
ATOM 876 N N . GLY A 1 141 ? 44.305 16.871 17.649 1.00 10.08 141 GLY A N 1
ATOM 877 C CA . GLY A 1 141 ? 43.548 15.960 18.519 1.00 9.57 141 GLY A CA 1
ATOM 878 C C . GLY A 1 141 ? 43.703 16.373 19.967 1.00 9.73 141 GLY A C 1
ATOM 879 O O . GLY A 1 141 ? 44.833 16.571 20.432 1.00 12.57 141 GLY A O 1
ATOM 880 N N . TRP A 1 142 ? 42.582 16.499 20.678 1.00 8.14 142 TRP A N 1
ATOM 881 C CA . TRP A 1 142 ? 42.566 17.086 22.020 1.00 8.24 142 TRP A CA 1
ATOM 882 C C . TRP A 1 142 ? 41.746 16.289 23.056 1.00 8.18 142 TRP A C 1
ATOM 883 O O . TRP A 1 142 ? 41.889 16.524 24.248 1.00 8.54 142 TRP A O 1
ATOM 894 N N . LEU A 1 143 ? 40.877 15.390 22.604 1.00 7.56 143 LEU A N 1
ATOM 895 C CA . LEU A 1 143 ? 39.994 14.643 23.488 1.00 7.41 143 LEU A CA 1
ATOM 896 C C . LEU A 1 143 ? 40.764 13.381 23.841 1.00 7.56 143 LEU A C 1
ATOM 897 O O . LEU A 1 143 ? 40.565 12.308 23.285 1.00 8.00 143 LEU A O 1
ATOM 902 N N . LEU A 1 144 ? 41.712 13.563 24.755 1.00 7.21 144 LEU A N 1
ATOM 903 C CA . LEU A 1 144 ? 42.775 12.610 24.999 1.00 7.47 144 LEU A CA 1
ATOM 904 C C . LEU A 1 144 ? 42.687 12.083 26.408 1.00 7.64 144 LEU A C 1
ATOM 905 O O . LEU A 1 144 ? 42.928 12.826 27.364 1.00 8.32 144 LEU A O 1
ATOM 910 N N . VAL A 1 145 ? 42.401 10.783 26.537 1.00 7.25 145 VAL A N 1
ATOM 911 C CA . VAL A 1 145 ? 42.298 10.208 27.886 1.00 8.05 145 VAL A CA 1
ATOM 912 C C . VAL A 1 145 ? 43.609 10.372 28.681 1.00 8.27 145 VAL A C 1
ATOM 913 O O . VAL A 1 145 ? 43.595 10.384 29.887 1.00 8.94 145 VAL A O 1
ATOM 917 N N . ASN A 1 146 ? 44.728 10.431 27.962 1.00 8.85 146 ASN A N 1
ATOM 918 C CA . ASN A 1 146 ? 46.060 10.581 28.533 1.00 9.34 146 ASN A CA 1
ATOM 919 C C . ASN A 1 146 ? 46.482 12.041 28.679 1.00 9.91 146 ASN A C 1
ATOM 920 O O . ASN A 1 146 ? 47.547 12.319 29.221 1.00 11.09 146 ASN A O 1
ATOM 925 N N . GLY A 1 147 ? 45.665 12.978 28.216 1.00 9.95 147 GLY A N 1
ATOM 926 C CA . GLY A 1 147 ? 46.034 14.377 28.247 1.00 10.93 147 GLY A CA 1
ATOM 927 C C . GLY A 1 147 ? 46.196 14.906 29.647 1.00 11.48 147 GLY A C 1
ATOM 928 O O . GLY A 1 147 ? 45.536 14.459 30.581 1.00 11.61 147 GLY A O 1
ATOM 929 N N . GLY A 1 148 ? 47.076 15.887 29.807 1.00 12.98 148 GLY A N 1
ATOM 930 C CA . GLY A 1 148 ? 47.368 16.405 31.123 1.00 14.79 148 GLY A CA 1
ATOM 931 C C . GLY A 1 148 ? 46.361 17.349 31.732 1.00 16.18 148 GLY A C 1
ATOM 932 O O . GLY A 1 148 ? 46.325 17.500 32.949 1.00 20.22 148 GLY A O 1
ATOM 933 N N . ASN A 1 149 ? 45.591 18.033 30.915 1.00 13.66 149 ASN A N 1
ATOM 934 C CA . ASN A 1 149 ? 44.639 19.051 31.404 1.00 12.39 149 ASN A CA 1
ATOM 935 C C . ASN A 1 149 ? 43.209 18.551 31.254 1.00 10.82 149 ASN A C 1
ATOM 936 O O . ASN A 1 149 ? 42.454 19.000 30.401 1.00 10.36 149 ASN A O 1
ATOM 941 N N . GLN A 1 150 ? 42.852 17.589 32.089 1.00 9.70 150 GLN A N 1
ATOM 942 C CA . GLN A 1 150 ? 41.515 16.983 32.011 1.00 8.96 150 GLN A CA 1
ATOM 943 C C . GLN A 1 150 ? 40.391 17.965 32.295 1.00 8.92 150 GLN A C 1
ATOM 944 O O . GLN A 1 150 ? 39.332 17.844 31.724 1.00 8.30 150 GLN A O 1
ATOM 950 N N . THR A 1 151 ? 40.634 18.968 33.137 1.00 9.54 151 THR A N 1
ATOM 951 C CA . THR A 1 151 ? 39.615 19.976 33.362 1.00 9.39 151 THR A CA 1
ATOM 952 C C . THR A 1 151 ? 39.269 20.703 32.066 1.00 9.37 151 THR A C 1
ATOM 953 O O . THR A 1 151 ? 38.097 20.870 31.750 1.00 9.65 151 THR A O 1
ATOM 957 N N . ALA A 1 152 ? 40.275 21.146 31.320 1.00 9.43 152 ALA A N 1
ATOM 958 C CA . ALA A 1 152 ? 40.020 21.853 30.076 1.00 9.46 152 ALA A CA 1
ATOM 959 C C . ALA A 1 152 ? 39.437 20.902 29.041 1.00 9.08 152 ALA A C 1
ATOM 960 O O . ALA A 1 152 ? 38.552 21.287 28.296 1.00 9.53 152 ALA A O 1
ATOM 962 N N . ILE A 1 153 ? 39.961 19.680 28.951 1.00 8.47 153 ILE A N 1
ATOM 963 C CA . ILE A 1 153 ? 39.395 18.724 27.976 1.00 8.56 153 ILE A CA 1
ATOM 964 C C . ILE A 1 153 ? 37.899 18.515 28.241 1.00 7.96 153 ILE A C 1
ATOM 965 O O . ILE A 1 153 ? 37.076 18.546 27.319 1.00 8.24 153 ILE A O 1
ATOM 970 N N . LYS A 1 154 ? 37.549 18.282 29.499 1.00 7.77 154 LYS A N 1
ATOM 971 C CA . LYS A 1 154 ? 36.166 18.006 29.850 1.00 8.33 154 LYS A CA 1
ATOM 972 C C . LYS A 1 154 ? 35.253 19.192 29.641 1.00 8.28 154 LYS A C 1
ATOM 973 O O . LYS A 1 154 ? 34.105 19.015 29.200 1.00 9.15 154 LYS A O 1
ATOM 979 N N . GLU A 1 155 ? 35.745 20.399 29.937 1.00 8.98 155 GLU A N 1
ATOM 980 C CA . GLU A 1 155 ? 34.927 21.567 29.704 1.00 9.28 155 GLU A CA 1
ATOM 981 C C . GLU A 1 155 ? 34.735 21.856 28.224 1.00 9.24 155 GLU A C 1
ATOM 982 O O . GLU A 1 155 ? 33.652 22.193 27.790 1.00 10.03 155 GLU A O 1
ATOM 988 N N . LYS A 1 156 ? 35.795 21.725 27.449 1.00 9.09 156 LYS A N 1
ATOM 989 C CA . LYS A 1 156 ? 35.707 21.887 26.005 1.00 9.17 156 LYS A CA 1
ATOM 990 C C . LYS A 1 156 ? 34.724 20.891 25.423 1.00 8.52 156 LYS A C 1
ATOM 991 O O . LYS A 1 156 ? 33.884 21.227 24.596 1.00 9.24 156 LYS A O 1
ATOM 997 N N . TYR A 1 157 ? 34.850 19.636 25.836 1.00 8.26 157 TYR A N 1
ATOM 998 C CA . TYR A 1 157 ? 33.952 18.590 25.363 1.00 8.12 157 TYR A CA 1
ATOM 999 C C . TYR A 1 157 ? 32.483 18.887 25.684 1.00 8.24 157 TYR A C 1
ATOM 1000 O O . TYR A 1 157 ? 31.600 18.750 24.826 1.00 8.16 157 TYR A O 1
ATOM 1009 N N . LYS A 1 158 ? 32.216 19.301 26.925 1.00 8.19 158 LYS A N 1
ATOM 1010 C CA . LYS A 1 158 ? 30.889 19.727 27.302 1.00 8.97 158 LYS A CA 1
ATOM 1011 C C . LYS A 1 158 ? 30.371 20.831 26.380 1.00 9.04 158 LYS A C 1
ATOM 1012 O O . LYS A 1 158 ? 29.252 20.764 25.874 1.00 8.85 158 LYS A O 1
ATOM 1018 N N . LYS A 1 159 ? 31.163 21.889 26.204 1.00 8.99 159 LYS A N 1
ATOM 1019 C CA . LYS A 1 159 ? 30.703 23.024 25.407 1.00 9.81 159 LYS A CA 1
ATOM 1020 C C . LYS A 1 159 ? 30.480 22.641 23.942 1.00 9.55 159 LYS A C 1
ATOM 1021 O O . LYS A 1 159 ? 29.531 23.131 23.313 1.00 9.88 159 LYS A O 1
ATOM 1027 N N . VAL A 1 160 ? 31.347 21.771 23.403 1.00 8.71 160 VAL A N 1
ATOM 1028 C CA . VAL A 1 160 ? 31.199 21.304 22.033 1.00 8.89 160 VAL A CA 1
ATOM 1029 C C . VAL A 1 160 ? 29.909 20.498 21.905 1.00 8.52 160 VAL A C 1
ATOM 1030 O O . VAL A 1 160 ? 29.103 20.770 21.014 1.00 8.72 160 VAL A O 1
ATOM 1034 N N . TRP A 1 161 ? 29.664 19.524 22.800 1.00 8.26 161 TRP A N 1
ATOM 1035 C CA . TRP A 1 161 ? 28.413 18.770 22.679 1.00 7.91 161 TRP A CA 1
ATOM 1036 C C . TRP A 1 161 ? 27.182 19.614 22.942 1.00 8.23 161 TRP A C 1
ATOM 1037 O O . TRP A 1 161 ? 26.136 19.366 22.353 1.00 8.90 161 TRP A O 1
ATOM 1048 N N . GLN A 1 162 ? 27.303 20.629 23.801 1.00 8.52 162 GLN A N 1
ATOM 1049 C CA . GLN A 1 162 ? 26.151 21.521 24.008 1.00 10.46 162 GLN A CA 1
ATOM 1050 C C . GLN A 1 162 ? 25.732 22.119 22.673 1.00 9.50 162 GLN A C 1
ATOM 1051 O O . GLN A 1 162 ? 24.537 22.193 22.345 1.00 9.63 162 GLN A O 1
ATOM 1057 N N . GLN A 1 163 ? 26.715 22.601 21.930 1.00 8.87 163 GLN A N 1
ATOM 1058 C CA . GLN A 1 163 ? 26.447 23.254 20.642 1.00 8.77 163 GLN A CA 1
ATOM 1059 C C . GLN A 1 163 ? 25.946 22.302 19.575 1.00 8.99 163 GLN A C 1
ATOM 1060 O O . GLN A 1 163 ? 25.025 22.626 18.834 1.00 10.42 163 GLN A O 1
ATOM 1066 N N . ILE A 1 164 ? 26.568 21.135 19.453 1.00 9.04 164 ILE A N 1
ATOM 1067 C CA . ILE A 1 164 ? 26.104 20.177 18.422 1.00 8.96 164 ILE A CA 1
ATOM 1068 C C . ILE A 1 164 ? 24.679 19.747 18.770 1.00 9.09 164 ILE A C 1
ATOM 1069 O O . ILE A 1 164 ? 23.783 19.724 17.919 1.00 9.58 164 ILE A O 1
ATOM 1074 N N . ALA A 1 165 ? 24.447 19.405 20.037 1.00 8.95 165 ALA A N 1
ATOM 1075 C CA . ALA A 1 165 ? 23.122 18.936 20.428 1.00 9.74 165 ALA A CA 1
ATOM 1076 C C . ALA A 1 165 ? 22.067 20.016 20.177 1.00 10.02 165 ALA A C 1
ATOM 1077 O O . ALA A 1 165 ? 21.003 19.747 19.634 1.00 10.31 165 ALA A O 1
ATOM 1079 N N . THR A 1 166 ? 22.382 21.247 20.571 1.00 9.89 166 THR A N 1
ATOM 1080 C CA . THR A 1 166 ? 21.449 22.356 20.365 1.00 10.98 166 THR A CA 1
ATOM 1081 C C . THR A 1 166 ? 21.097 22.499 18.869 1.00 10.70 166 THR A C 1
ATOM 1082 O O . THR A 1 166 ? 19.934 22.686 18.515 1.00 12.68 166 THR A O 1
ATOM 1086 N N . LYS A 1 167 ? 22.084 22.372 17.991 1.00 10.50 167 LYS A N 1
ATOM 1087 C CA . LYS A 1 167 ? 21.850 22.533 16.547 1.00 10.97 167 LYS A CA 1
ATOM 1088 C C . LYS A 1 167 ? 20.821 21.515 16.043 1.00 10.86 167 LYS A C 1
ATOM 1089 O O . LYS A 1 167 ? 20.015 21.801 15.155 1.00 12.04 167 LYS A O 1
ATOM 1095 N N . PHE A 1 168 ? 20.844 20.307 16.618 1.00 10.18 168 PHE A N 1
ATOM 1096 C CA . PHE A 1 168 ? 20.014 19.209 16.141 1.00 10.32 168 PHE A CA 1
ATOM 1097 C C . PHE A 1 168 ? 18.856 18.835 17.069 1.00 10.60 168 PHE A C 1
ATOM 1098 O O . PHE A 1 168 ? 18.253 17.769 16.948 1.00 10.63 168 PHE A O 1
ATOM 1106 N N . SER A 1 169 ? 18.474 19.755 17.956 1.00 10.56 169 SER A N 1
ATOM 1107 C CA . SER A 1 169 ? 17.529 19.383 18.995 1.00 12.15 169 SER A CA 1
ATOM 1108 C C . SER A 1 169 ? 16.157 18.974 18.514 1.00 12.23 169 SER A C 1
ATOM 1109 O O . SER A 1 169 ? 15.511 18.157 19.176 1.00 14.30 169 SER A O 1
ATOM 1112 N N . ASN A 1 170 ? 15.727 19.472 17.352 1.00 12.88 170 ASN A N 1
ATOM 1113 C CA A ASN A 1 170 ? 14.383 19.163 16.889 0.50 13.54 170 ASN A CA 1
ATOM 1114 C CA B ASN A 1 170 ? 14.376 19.161 16.870 0.50 13.42 170 ASN A CA 1
ATOM 1115 C C . ASN A 1 170 ? 14.288 17.900 16.026 1.00 13.06 170 ASN A C 1
ATOM 1116 O O . ASN A 1 170 ? 13.195 17.495 15.631 1.00 14.32 170 ASN A O 1
ATOM 1125 N N . TYR A 1 171 ? 15.420 17.257 15.759 1.00 11.11 171 TYR A N 1
ATOM 1126 C CA . TYR A 1 171 ? 15.401 16.024 14.982 1.00 10.33 171 TYR A CA 1
ATOM 1127 C C . TYR A 1 171 ? 14.842 14.862 15.795 1.00 9.75 171 TYR A C 1
ATOM 1128 O O . TYR A 1 171 ? 15.069 14.769 17.000 1.00 10.17 171 TYR A O 1
ATOM 1137 N N . ASN A 1 172 ? 14.088 13.982 15.139 1.00 9.79 172 ASN A N 1
ATOM 1138 C CA . ASN A 1 172 ? 13.466 12.850 15.809 1.00 10.30 172 ASN A CA 1
ATOM 1139 C C . ASN A 1 172 ? 14.475 11.742 16.118 1.00 10.19 172 ASN A C 1
ATOM 1140 O O . ASN A 1 172 ? 15.699 11.938 15.956 1.00 9.54 172 ASN A O 1
ATOM 1145 N N . ASP A 1 173 ? 13.976 10.597 16.573 1.00 10.23 173 ASP A N 1
ATOM 1146 C CA . ASP A 1 173 ? 14.825 9.527 17.054 1.00 10.40 173 ASP A CA 1
ATOM 1147 C C . ASP A 1 173 ? 15.595 8.814 15.949 1.00 9.63 173 ASP A C 1
ATOM 1148 O O . ASP A 1 173 ? 16.415 7.936 16.259 1.00 10.23 173 ASP A O 1
ATOM 1153 N N . ARG A 1 174 ? 15.361 9.161 14.686 1.00 9.63 174 ARG A N 1
ATOM 1154 C CA A ARG A 1 174 ? 16.218 8.661 13.612 0.50 9.40 174 ARG A CA 1
ATOM 1155 C CA B ARG A 1 174 ? 16.217 8.652 13.628 0.50 10.10 174 ARG A CA 1
ATOM 1156 C C . ARG A 1 174 ? 17.620 9.270 13.654 1.00 9.09 174 ARG A C 1
ATOM 1157 O O . ARG A 1 174 ? 18.523 8.725 13.038 1.00 9.59 174 ARG A O 1
ATOM 1172 N N . LEU A 1 175 ? 17.812 10.381 14.371 1.00 8.02 175 LEU A N 1
ATOM 1173 C CA . LEU A 1 175 ? 19.147 10.940 14.565 1.00 8.19 175 LEU A CA 1
ATOM 1174 C C . LEU A 1 175 ? 19.696 10.505 15.929 1.00 7.51 175 LEU A C 1
ATOM 1175 O O . LEU A 1 175 ? 19.100 10.762 16.986 1.00 8.03 175 LEU A O 1
ATOM 1180 N N . ILE A 1 176 ? 20.846 9.835 15.873 1.00 6.67 176 ILE A N 1
ATOM 1181 C CA . ILE A 1 176 ? 21.583 9.316 17.007 1.00 6.41 176 ILE A CA 1
ATOM 1182 C C . ILE A 1 176 ? 22.864 10.101 17.179 1.00 6.68 176 ILE A C 1
ATOM 1183 O O . ILE A 1 176 ? 23.549 10.364 16.193 1.00 7.38 176 ILE A O 1
ATOM 1188 N N . PHE A 1 177 ? 23.187 10.486 18.410 1.00 7.11 177 PHE A N 1
ATOM 1189 C CA . PHE A 1 177 ? 24.475 11.099 18.701 1.00 6.23 177 PHE A CA 1
ATOM 1190 C C . PHE A 1 177 ? 25.403 10.029 19.286 1.00 6.63 177 PHE A C 1
ATOM 1191 O O . PHE A 1 177 ? 24.997 9.290 20.187 1.00 7.13 177 PHE A O 1
ATOM 1199 N N . GLU A 1 178 ? 26.649 10.009 18.812 1.00 6.38 178 GLU A N 1
ATOM 1200 C CA . GLU A 1 178 ? 27.699 9.090 19.261 1.00 6.49 178 GLU A CA 1
ATOM 1201 C C . GLU A 1 178 ? 28.792 9.944 19.926 1.00 6.44 178 GLU A C 1
ATOM 1202 O O . GLU A 1 178 ? 29.320 10.886 19.332 1.00 6.90 178 GLU A O 1
ATOM 1208 N N . SER A 1 179 ? 29.095 9.599 21.183 1.00 6.20 179 SER A N 1
ATOM 1209 C CA . SER A 1 179 ? 29.878 10.491 22.028 1.00 6.26 179 SER A CA 1
ATOM 1210 C C . SER A 1 179 ? 31.257 10.823 21.498 1.00 6.61 179 SER A C 1
ATOM 1211 O O . SER A 1 179 ? 31.753 11.938 21.675 1.00 7.16 179 SER A O 1
ATOM 1214 N N . MET A 1 180 ? 31.868 9.820 20.873 1.00 6.50 180 MET A N 1
ATOM 1215 C CA A MET A 1 180 ? 33.238 9.916 20.380 0.75 6.52 180 MET A CA 1
ATOM 1216 C CA B MET A 1 180 ? 33.278 9.841 20.492 0.25 7.19 180 MET A CA 1
ATOM 1217 C C . MET A 1 180 ? 33.480 8.635 19.601 1.00 6.72 180 MET A C 1
ATOM 1218 O O . MET A 1 180 ? 32.568 7.810 19.477 1.00 8.38 180 MET A O 1
ATOM 1227 N N . ASN A 1 181 ? 34.671 8.512 19.029 1.00 6.27 181 ASN A N 1
ATOM 1228 C CA . ASN A 1 181 ? 34.954 7.430 18.102 1.00 5.98 181 ASN A CA 1
ATOM 1229 C C . ASN A 1 181 ? 35.800 6.349 18.768 1.00 5.92 181 ASN A C 1
ATOM 1230 O O . ASN A 1 181 ? 35.261 5.562 19.565 1.00 7.09 181 ASN A O 1
ATOM 1235 N N . GLU A 1 182 ? 37.092 6.321 18.466 1.00 6.01 182 GLU A N 1
ATOM 1236 C CA . GLU A 1 182 ? 38.035 5.334 18.990 1.00 6.55 182 GLU A CA 1
ATOM 1237 C C . GLU A 1 182 ? 38.997 6.062 19.915 1.00 6.60 182 GLU A C 1
ATOM 1238 O O . GLU A 1 182 ? 39.878 6.798 19.468 1.00 6.95 182 GLU A O 1
ATOM 1244 N N . VAL A 1 183 ? 38.744 5.906 21.210 1.00 6.84 183 VAL A N 1
ATOM 1245 C CA . VAL A 1 183 ? 39.382 6.715 22.264 1.00 7.08 183 VAL A CA 1
ATOM 1246 C C . VAL A 1 183 ? 40.237 5.804 23.133 1.00 7.36 183 VAL A C 1
ATOM 1247 O O . VAL A 1 183 ? 39.759 4.846 23.745 1.00 7.89 183 VAL A O 1
ATOM 1251 N N . PHE A 1 184 ? 41.540 6.080 23.111 1.00 6.92 184 PHE A N 1
ATOM 1252 C CA . PHE A 1 184 ? 42.528 5.377 23.895 1.00 7.76 184 PHE A CA 1
ATOM 1253 C C . PHE A 1 184 ? 43.798 6.231 23.931 1.00 8.73 184 PHE A C 1
ATOM 1254 O O . PHE A 1 184 ? 43.762 7.397 23.519 1.00 8.83 184 PHE A O 1
ATOM 1262 N N . ASP A 1 185 ? 44.884 5.659 24.466 1.00 9.31 185 ASP A N 1
ATOM 1263 C CA . ASP A 1 185 ? 46.142 6.361 24.633 1.00 11.24 185 ASP A CA 1
ATOM 1264 C C . ASP A 1 185 ? 47.153 5.990 23.554 1.00 13.33 185 ASP A C 1
ATOM 1265 O O . ASP A 1 185 ? 48.304 6.448 23.648 1.00 14.84 185 ASP A O 1
ATOM 1270 N N . GLY A 1 186 ? 46.771 5.172 22.570 1.00 14.25 186 GLY A N 1
ATOM 1271 C CA . GLY A 1 186 ? 47.735 4.672 21.568 1.00 15.62 186 GLY A CA 1
ATOM 1272 C C . GLY A 1 186 ? 48.265 3.260 21.742 1.00 16.98 186 GLY A C 1
ATOM 1273 O O . GLY A 1 186 ? 48.894 2.708 20.803 1.00 18.40 186 GLY A O 1
ATOM 1274 N N . ASN A 1 187 ? 48.077 2.685 22.923 1.00 17.31 187 ASN A N 1
ATOM 1275 C CA . ASN A 1 187 ? 48.624 1.388 23.298 1.00 17.41 187 ASN A CA 1
ATOM 1276 C C . ASN A 1 187 ? 47.545 0.333 23.105 1.00 17.41 187 ASN A C 1
ATOM 1277 O O . ASN A 1 187 ? 46.420 0.513 23.554 1.00 16.49 187 ASN A O 1
ATOM 1282 N N . TYR A 1 188 ? 47.900 -0.763 22.429 1.00 15.33 188 TYR A N 1
ATOM 1283 C CA . TYR A 1 188 ? 46.935 -1.829 22.091 1.00 16.17 188 TYR A CA 1
ATOM 1284 C C . TYR A 1 188 ? 46.806 -2.909 23.135 1.00 15.83 188 TYR A C 1
ATOM 1285 O O . TYR A 1 188 ? 45.996 -3.862 22.944 1.00 17.59 188 TYR A O 1
ATOM 1294 N N . GLY A 1 189 ? 47.574 -2.766 24.216 1.00 14.63 189 GLY A N 1
ATOM 1295 C CA . GLY A 1 189 ? 47.506 -3.667 25.342 1.00 15.00 189 GLY A CA 1
ATOM 1296 C C . GLY A 1 189 ? 46.465 -3.203 26.330 1.00 14.14 189 GLY A C 1
ATOM 1297 O O . GLY A 1 189 ? 45.602 -2.385 26.024 1.00 13.83 189 GLY A O 1
ATOM 1298 N N . ASN A 1 190 ? 46.508 -3.769 27.515 1.00 13.71 190 ASN A N 1
ATOM 1299 C CA . ASN A 1 190 ? 45.447 -3.596 28.482 1.00 13.61 190 ASN A CA 1
ATOM 1300 C C . ASN A 1 190 ? 45.345 -2.111 28.833 1.00 12.31 190 ASN A C 1
ATOM 1301 O O . ASN A 1 190 ? 46.357 -1.419 29.021 1.00 13.35 190 ASN A O 1
ATOM 1306 N N . PRO A 1 191 ? 44.120 -1.608 28.929 1.00 10.77 191 PRO A N 1
ATOM 1307 C CA . PRO A 1 191 ? 43.911 -0.196 29.234 1.00 10.32 191 PRO A CA 1
ATOM 1308 C C . PRO A 1 191 ? 44.358 0.227 30.616 1.00 9.75 191 PRO A C 1
ATOM 1309 O O . PRO A 1 191 ? 44.093 -0.430 31.624 1.00 11.03 191 PRO A O 1
ATOM 1313 N N . ASN A 1 192 ? 44.985 1.387 30.654 1.00 8.94 192 ASN A N 1
ATOM 1314 C CA . ASN A 1 192 ? 45.281 2.054 31.909 1.00 8.51 192 ASN A CA 1
ATOM 1315 C C . ASN A 1 192 ? 43.956 2.407 32.611 1.00 8.28 192 ASN A C 1
ATOM 1316 O O . ASN A 1 192 ? 43.113 3.066 32.015 1.00 8.30 192 ASN A O 1
ATOM 1321 N N . SER A 1 193 ? 43.778 1.957 33.852 1.00 7.81 193 SER A N 1
ATOM 1322 C CA . SER A 1 193 ? 42.524 2.148 34.549 1.00 7.41 193 SER A CA 1
ATOM 1323 C C . SER A 1 193 ? 42.176 3.619 34.776 1.00 7.17 193 SER A C 1
ATOM 1324 O O . SER A 1 193 ? 40.992 3.990 34.686 1.00 7.12 193 SER A O 1
ATOM 1327 N N . ALA A 1 194 ? 43.173 4.457 35.049 1.00 7.14 194 ALA A N 1
ATOM 1328 C CA . ALA A 1 194 ? 42.906 5.888 35.228 1.00 7.15 194 ALA A CA 1
ATOM 1329 C C . ALA A 1 194 ? 42.425 6.513 33.922 1.00 7.48 194 ALA A C 1
ATOM 1330 O O . ALA A 1 194 ? 41.522 7.333 33.908 1.00 7.41 194 ALA A O 1
ATOM 1332 N N . TYR A 1 195 ? 43.045 6.123 32.812 1.00 7.38 195 TYR A N 1
ATOM 1333 C CA . TYR A 1 195 ? 42.611 6.620 31.525 1.00 7.19 195 TYR A CA 1
ATOM 1334 C C . TYR A 1 195 ? 41.213 6.133 31.163 1.00 7.09 195 TYR A C 1
ATOM 1335 O O . TYR A 1 195 ? 40.430 6.870 30.563 1.00 7.07 195 TYR A O 1
ATOM 1344 N N . TYR A 1 196 ? 40.897 4.888 31.544 1.00 6.79 196 TYR A N 1
ATOM 1345 C CA . TYR A 1 196 ? 39.552 4.367 31.326 1.00 6.87 196 TYR A CA 1
ATOM 1346 C C . TYR A 1 196 ? 38.531 5.198 32.098 1.00 6.91 196 TYR A C 1
ATOM 1347 O O . TYR A 1 196 ? 37.428 5.482 31.599 1.00 7.79 196 TYR A O 1
ATOM 1356 N N . THR A 1 197 ? 38.907 5.622 33.311 1.00 6.77 197 THR A N 1
ATOM 1357 C CA . THR A 1 197 ? 38.034 6.508 34.086 1.00 6.85 197 THR A CA 1
ATOM 1358 C C . THR A 1 197 ? 37.767 7.823 33.351 1.00 6.96 197 THR A C 1
ATOM 1359 O O . THR A 1 197 ? 36.650 8.288 33.309 1.00 6.96 197 THR A O 1
ATOM 1363 N N . ASN A 1 198 ? 38.785 8.397 32.724 1.00 6.65 198 ASN A N 1
ATOM 1364 C CA . ASN A 1 198 ? 38.561 9.601 31.912 1.00 6.43 198 ASN A CA 1
ATOM 1365 C C . ASN A 1 198 ? 37.577 9.327 30.777 1.00 6.42 198 ASN A C 1
ATOM 1366 O O . ASN A 1 198 ? 36.697 10.104 30.527 1.00 6.94 198 ASN A O 1
ATOM 1371 N N . LEU A 1 199 ? 37.775 8.209 30.084 1.00 6.51 199 LEU A N 1
ATOM 1372 C CA . LEU A 1 199 ? 36.864 7.822 28.999 1.00 6.13 199 LEU A CA 1
ATOM 1373 C C . LEU A 1 199 ? 35.424 7.757 29.518 1.00 6.49 199 LEU A C 1
ATOM 1374 O O . LEU A 1 199 ? 34.497 8.298 28.916 1.00 6.23 199 LEU A O 1
ATOM 1379 N N . ASN A 1 200 ? 35.237 7.058 30.634 1.00 6.22 200 ASN A N 1
ATOM 1380 C CA . ASN A 1 200 ? 33.904 6.927 31.221 1.00 6.79 200 ASN A CA 1
ATOM 1381 C C . ASN A 1 200 ? 33.340 8.294 31.598 1.00 6.92 200 ASN A C 1
ATOM 1382 O O . ASN A 1 200 ? 32.144 8.554 31.445 1.00 7.59 200 ASN A O 1
ATOM 1387 N N . ALA A 1 201 ? 34.214 9.175 32.087 1.00 7.07 201 ALA A N 1
ATOM 1388 C CA . ALA A 1 201 ? 33.789 10.533 32.434 1.00 7.12 201 ALA A CA 1
ATOM 1389 C C . ALA A 1 201 ? 33.298 11.275 31.204 1.00 7.06 201 ALA A C 1
ATOM 1390 O O . ALA A 1 201 ? 32.302 11.981 31.267 1.00 7.93 201 ALA A O 1
ATOM 1392 N N . TYR A 1 202 ? 33.993 11.131 30.073 1.00 7.12 202 TYR A N 1
ATOM 1393 C CA . TYR A 1 202 ? 33.539 11.776 28.839 1.00 7.03 202 TYR A CA 1
ATOM 1394 C C . TYR A 1 202 ? 32.149 11.252 28.484 1.00 7.04 202 TYR A C 1
ATOM 1395 O O . TYR A 1 202 ? 31.248 12.022 28.157 1.00 7.46 202 TYR A O 1
ATOM 1404 N N . ASN A 1 203 ? 31.962 9.934 28.527 1.00 6.18 203 ASN A N 1
ATOM 1405 C CA . ASN A 1 203 ? 30.635 9.413 28.168 1.00 6.44 203 ASN A CA 1
ATOM 1406 C C . ASN A 1 203 ? 29.554 9.987 29.082 1.00 6.41 203 ASN A C 1
ATOM 1407 O O . ASN A 1 203 ? 28.468 10.308 28.611 1.00 7.00 203 ASN A O 1
ATOM 1412 N N . GLN A 1 204 ? 29.852 10.100 30.371 1.00 6.71 204 GLN A N 1
ATOM 1413 C CA . GLN A 1 204 ? 28.854 10.636 31.329 1.00 7.12 204 GLN A CA 1
ATOM 1414 C C . GLN A 1 204 ? 28.542 12.102 31.062 1.00 7.23 204 GLN A C 1
ATOM 1415 O O . GLN A 1 204 ? 27.391 12.529 31.090 1.00 7.75 204 GLN A O 1
ATOM 1421 N N . ILE A 1 205 ? 29.591 12.892 30.839 1.00 6.96 205 ILE A N 1
ATOM 1422 C CA . ILE A 1 205 ? 29.424 14.314 30.486 1.00 7.58 205 ILE A CA 1
ATOM 1423 C C . ILE A 1 205 ? 28.591 14.474 29.222 1.00 7.57 205 ILE A C 1
ATOM 1424 O O . ILE A 1 205 ? 27.677 15.325 29.151 1.00 7.95 205 ILE A O 1
ATOM 1429 N N . PHE A 1 206 ? 28.915 13.673 28.212 1.00 7.16 206 PHE A N 1
ATOM 1430 C CA . PHE A 1 206 ? 28.143 13.691 26.969 1.00 7.65 206 PHE A CA 1
ATOM 1431 C C . PHE A 1 206 ? 26.666 13.437 27.242 1.00 7.48 206 PHE A C 1
ATOM 1432 O O . PHE A 1 206 ? 25.797 14.204 26.799 1.00 7.83 206 PHE A O 1
ATOM 1440 N N . VAL A 1 207 ? 26.359 12.340 27.923 1.00 7.41 207 VAL A N 1
ATOM 1441 C CA . VAL A 1 207 ? 24.961 11.980 28.138 1.00 7.32 207 VAL A CA 1
ATOM 1442 C C . VAL A 1 207 ? 24.220 13.114 28.856 1.00 8.00 207 VAL A C 1
ATOM 1443 O O . VAL A 1 207 ? 23.184 13.583 28.392 1.00 8.83 207 VAL A O 1
ATOM 1447 N N . ASP A 1 208 ? 24.769 13.556 29.975 1.00 8.16 208 ASP A N 1
ATOM 1448 C CA . ASP A 1 208 ? 24.058 14.543 30.781 1.00 8.74 208 ASP A CA 1
ATOM 1449 C C . ASP A 1 208 ? 23.965 15.893 30.082 1.00 8.84 208 ASP A C 1
ATOM 1450 O O . ASP A 1 208 ? 22.957 16.592 30.196 1.00 9.95 208 ASP A O 1
ATOM 1455 N N . THR A 1 209 ? 25.012 16.272 29.352 1.00 8.40 209 THR A N 1
ATOM 1456 C CA . THR A 1 209 ? 24.980 17.530 28.629 1.00 8.97 209 THR A CA 1
ATOM 1457 C C . THR A 1 209 ? 23.924 17.503 27.538 1.00 8.49 209 THR A C 1
ATOM 1458 O O . THR A 1 209 ? 23.142 18.444 27.388 1.00 9.24 209 THR A O 1
ATOM 1462 N N . VAL A 1 210 ? 23.907 16.432 26.752 1.00 8.56 210 VAL A N 1
ATOM 1463 C CA . VAL A 1 210 ? 22.919 16.336 25.678 1.00 9.25 210 VAL A CA 1
ATOM 1464 C C . VAL A 1 210 ? 21.505 16.381 26.238 1.00 9.40 210 VAL A C 1
ATOM 1465 O O . VAL A 1 210 ? 20.634 17.070 25.681 1.00 9.53 210 VAL A O 1
ATOM 1469 N N . ARG A 1 211 ? 21.249 15.643 27.315 1.00 9.83 211 ARG A N 1
ATOM 1470 C CA . ARG A 1 211 ? 19.886 15.582 27.829 1.00 9.92 211 ARG A CA 1
ATOM 1471 C C . ARG A 1 211 ? 19.385 16.957 28.260 1.00 11.12 211 ARG A C 1
ATOM 1472 O O . ARG A 1 211 ? 18.197 17.217 28.181 1.00 12.55 211 ARG A O 1
ATOM 1480 N N . GLN A 1 212 ? 20.279 17.804 28.747 1.00 11.89 212 GLN A N 1
ATOM 1481 C CA A GLN A 1 212 ? 19.864 19.103 29.293 0.50 12.69 212 GLN A CA 1
ATOM 1482 C CA B GLN A 1 212 ? 19.901 19.102 29.313 0.50 13.57 212 GLN A CA 1
ATOM 1483 C C . GLN A 1 212 ? 19.737 20.197 28.233 1.00 13.49 212 GLN A C 1
ATOM 1484 O O . GLN A 1 212 ? 19.401 21.341 28.562 1.00 16.09 212 GLN A O 1
ATOM 1495 N N A THR A 1 213 ? 20.008 19.866 26.981 0.50 12.51 213 THR A N 1
ATOM 1496 N N B THR A 1 213 ? 19.872 19.869 26.932 0.50 14.13 213 THR A N 1
ATOM 1497 C CA A THR A 1 213 ? 19.631 20.749 25.925 0.50 11.73 213 THR A CA 1
ATOM 1498 C CA B THR A 1 213 ? 19.890 20.896 25.849 0.50 14.54 213 THR A CA 1
ATOM 1499 C C A THR A 1 213 ? 18.170 20.491 25.616 0.50 12.41 213 THR A C 1
ATOM 1500 C C B THR A 1 213 ? 18.592 21.173 25.062 0.50 15.74 213 THR A C 1
ATOM 1501 O O A THR A 1 213 ? 17.543 19.566 26.149 0.50 12.01 213 THR A O 1
ATOM 1502 O O B THR A 1 213 ? 18.622 21.946 24.101 0.50 16.38 213 THR A O 1
ATOM 1509 N N A GLY A 1 214 ? 17.635 21.314 24.738 0.50 13.00 214 GLY A N 1
ATOM 1510 N N B GLY A 1 214 ? 17.490 20.514 25.399 0.50 16.20 214 GLY A N 1
ATOM 1511 C CA A GLY A 1 214 ? 16.246 21.250 24.407 0.50 14.36 214 GLY A CA 1
ATOM 1512 C CA B GLY A 1 214 ? 16.187 20.850 24.805 0.50 16.55 214 GLY A CA 1
ATOM 1513 C C A GLY A 1 214 ? 15.798 20.156 23.467 0.50 15.38 214 GLY A C 1
ATOM 1514 C C B GLY A 1 214 ? 15.661 19.910 23.727 0.50 16.64 214 GLY A C 1
ATOM 1515 O O A GLY A 1 214 ? 16.525 19.229 23.088 0.50 14.29 214 GLY A O 1
ATOM 1516 O O B GLY A 1 214 ? 16.259 18.845 23.461 0.50 15.70 214 GLY A O 1
ATOM 1517 N N . GLY A 1 215 ? 14.544 20.306 23.088 1.00 16.67 215 GLY A N 1
ATOM 1518 C CA . GLY A 1 215 ? 13.887 19.489 22.118 1.00 15.93 215 GLY A CA 1
ATOM 1519 C C . GLY A 1 215 ? 13.830 18.018 22.434 1.00 15.04 215 GLY A C 1
ATOM 1520 O O . GLY A 1 215 ? 13.565 17.590 23.560 1.00 16.26 215 GLY A O 1
ATOM 1521 N N . ASN A 1 216 ? 14.146 17.235 21.421 1.00 12.93 216 ASN A N 1
ATOM 1522 C CA . ASN A 1 216 ? 14.102 15.797 21.543 1.00 11.71 216 ASN A CA 1
ATOM 1523 C C . ASN A 1 216 ? 15.423 15.226 22.095 1.00 10.49 216 ASN A C 1
ATOM 1524 O O . ASN A 1 216 ? 15.565 14.008 22.180 1.00 11.12 216 ASN A O 1
ATOM 1529 N N . ASN A 1 217 ? 16.375 16.079 22.463 1.00 10.21 217 ASN A N 1
ATOM 1530 C CA . ASN A 1 217 ? 17.658 15.560 22.944 1.00 9.64 217 ASN A CA 1
ATOM 1531 C C . ASN A 1 217 ? 17.553 14.843 24.277 1.00 10.54 217 ASN A C 1
ATOM 1532 O O . ASN A 1 217 ? 18.396 14.019 24.599 1.00 10.66 217 ASN A O 1
ATOM 1537 N N . ASN A 1 218 ? 16.521 15.135 25.062 1.00 10.65 218 ASN A N 1
ATOM 1538 C CA . ASN A 1 218 ? 16.343 14.432 26.303 1.00 11.14 218 ASN A CA 1
ATOM 1539 C C . ASN A 1 218 ? 15.805 13.019 26.115 1.00 10.03 218 ASN A C 1
ATOM 1540 O O . ASN A 1 218 ? 15.826 12.227 27.059 1.00 10.44 218 ASN A O 1
ATOM 1545 N N . ALA A 1 219 ? 15.381 12.687 24.886 1.00 9.98 219 ALA A N 1
ATOM 1546 C CA . ALA A 1 219 ? 14.773 11.386 24.617 1.00 10.08 219 ALA A CA 1
ATOM 1547 C C . ALA A 1 219 ? 15.497 10.516 23.612 1.00 10.06 219 ALA A C 1
ATOM 1548 O O . ALA A 1 219 ? 15.244 9.324 23.548 1.00 10.45 219 ALA A O 1
ATOM 1550 N N . ARG A 1 220 ? 16.381 11.098 22.802 1.00 9.34 220 ARG A N 1
ATOM 1551 C CA . ARG A 1 220 ? 16.940 10.355 21.678 1.00 9.33 220 ARG A CA 1
ATOM 1552 C C . ARG A 1 220 ? 17.933 9.281 22.125 1.00 9.28 220 ARG A C 1
ATOM 1553 O O . ARG A 1 220 ? 18.428 9.289 23.248 1.00 8.99 220 ARG A O 1
ATOM 1561 N N . TRP A 1 221 ? 18.236 8.363 21.214 1.00 8.76 221 TRP A N 1
ATOM 1562 C CA . TRP A 1 221 ? 19.266 7.376 21.463 1.00 9.27 221 TRP A CA 1
ATOM 1563 C C . TRP A 1 221 ? 20.656 7.995 21.385 1.00 7.99 221 TRP A C 1
ATOM 1564 O O . TRP A 1 221 ? 20.964 8.784 20.484 1.00 8.20 221 TRP A O 1
ATOM 1575 N N . LEU A 1 222 ? 21.506 7.594 22.331 1.00 8.14 222 LEU A N 1
ATOM 1576 C CA . LEU A 1 222 ? 22.884 8.051 22.417 1.00 8.11 222 LEU A CA 1
ATOM 1577 C C . LEU A 1 222 ? 23.804 6.841 22.431 1.00 7.65 222 LEU A C 1
ATOM 1578 O O . LEU A 1 222 ? 23.590 5.905 23.200 1.00 9.80 222 LEU A O 1
ATOM 1583 N N . LEU A 1 223 ? 24.820 6.866 21.568 1.00 6.18 223 LEU A N 1
ATOM 1584 C CA . LEU A 1 223 ? 25.731 5.751 21.352 1.00 6.62 223 LEU A CA 1
ATOM 1585 C C . LEU A 1 223 ? 27.080 6.079 21.999 1.00 6.54 223 LEU A C 1
ATOM 1586 O O . LEU A 1 223 ? 27.623 7.153 21.748 1.00 6.61 223 LEU A O 1
ATOM 1591 N N . VAL A 1 224 ? 27.588 5.162 22.831 1.00 6.64 224 VAL A N 1
ATOM 1592 C CA . VAL A 1 224 ? 28.836 5.356 23.546 1.00 6.67 224 VAL A CA 1
ATOM 1593 C C . VAL A 1 224 ? 29.732 4.129 23.368 1.00 6.38 224 VAL A C 1
ATOM 1594 O O . VAL A 1 224 ? 29.251 2.998 23.408 1.00 6.68 224 VAL A O 1
ATOM 1598 N N . PRO A 1 225 ? 31.043 4.348 23.188 1.00 6.19 225 PRO A N 1
ATOM 1599 C CA . PRO A 1 225 ? 31.973 3.253 23.165 1.00 6.36 225 PRO A CA 1
ATOM 1600 C C . PRO A 1 225 ? 32.699 3.032 24.475 1.00 6.31 225 PRO A C 1
ATOM 1601 O O . PRO A 1 225 ? 32.691 3.889 25.347 1.00 7.24 225 PRO A O 1
ATOM 1605 N N . GLY A 1 226 ? 33.365 1.885 24.554 1.00 6.36 226 GLY A N 1
ATOM 1606 C CA . GLY A 1 226 ? 34.444 1.687 25.502 1.00 6.64 226 GLY A CA 1
ATOM 1607 C C . GLY A 1 226 ? 35.799 1.920 24.854 1.00 6.64 226 GLY A C 1
ATOM 1608 O O . GLY A 1 226 ? 35.924 2.608 23.846 1.00 8.59 226 GLY A O 1
ATOM 1609 N N . TRP A 1 227 ? 36.834 1.372 25.472 1.00 6.44 227 TRP A N 1
ATOM 1610 C CA . TRP A 1 227 ? 38.218 1.643 25.113 1.00 6.72 227 TRP A CA 1
ATOM 1611 C C . TRP A 1 227 ? 38.543 1.204 23.687 1.00 7.29 227 TRP A C 1
ATOM 1612 O O . TRP A 1 227 ? 38.461 0.014 23.364 1.00 7.40 227 TRP A O 1
ATOM 1623 N N . ASN A 1 228 ? 38.928 2.172 22.856 1.00 7.13 228 ASN A N 1
ATOM 1624 C CA . ASN A 1 228 ? 39.363 1.901 21.478 1.00 7.16 228 ASN A CA 1
ATOM 1625 C C . ASN A 1 228 ? 38.353 1.090 20.679 1.00 7.10 228 ASN A C 1
ATOM 1626 O O . ASN A 1 228 ? 38.742 0.386 19.753 1.00 7.86 228 ASN A O 1
ATOM 1631 N N . THR A 1 229 ? 37.073 1.223 20.996 1.00 6.67 229 THR A N 1
ATOM 1632 C CA . THR A 1 229 ? 35.999 0.451 20.351 1.00 6.28 229 THR A CA 1
ATOM 1633 C C . THR A 1 229 ? 36.302 -1.060 20.322 1.00 7.16 229 THR A C 1
ATOM 1634 O O . THR A 1 229 ? 35.825 -1.786 19.457 1.00 7.47 229 THR A O 1
ATOM 1638 N N . ASN A 1 230 ? 37.066 -1.517 21.316 1.00 7.29 230 ASN A N 1
ATOM 1639 C CA . ASN A 1 230 ? 37.534 -2.903 21.348 1.00 7.50 230 ASN A CA 1
ATOM 1640 C C . ASN A 1 230 ? 36.568 -3.765 22.162 1.00 7.40 230 ASN A C 1
ATOM 1641 O O . ASN A 1 230 ? 36.350 -3.503 23.360 1.00 8.05 230 ASN A O 1
ATOM 1646 N N . ILE A 1 231 ? 36.043 -4.822 21.545 1.00 7.20 231 ILE A N 1
ATOM 1647 C CA . ILE A 1 231 ? 35.079 -5.686 22.241 1.00 7.70 231 ILE A CA 1
ATOM 1648 C C . ILE A 1 231 ? 35.626 -6.237 23.564 1.00 8.59 231 ILE A C 1
ATOM 1649 O O . ILE A 1 231 ? 35.005 -6.079 24.610 1.00 8.27 231 ILE A O 1
ATOM 1654 N N . ASP A 1 232 ? 36.791 -6.857 23.520 1.00 8.41 232 ASP A N 1
ATOM 1655 C CA . ASP A 1 232 ? 37.325 -7.485 24.738 1.00 8.81 232 ASP A CA 1
ATOM 1656 C C . ASP A 1 232 ? 37.514 -6.470 25.855 1.00 8.78 232 ASP A C 1
ATOM 1657 O O . ASP A 1 232 ? 37.223 -6.753 27.025 1.00 9.43 232 ASP A O 1
ATOM 1662 N N . TYR A 1 233 ? 37.998 -5.287 25.515 1.00 8.22 233 TYR A N 1
ATOM 1663 C CA . TYR A 1 233 ? 38.252 -4.277 26.548 1.00 8.70 233 TYR A CA 1
ATOM 1664 C C . TYR A 1 233 ? 36.991 -3.548 27.019 1.00 8.56 233 TYR A C 1
ATOM 1665 O O . TYR A 1 233 ? 37.052 -2.814 28.001 1.00 8.34 233 TYR A O 1
ATOM 1674 N N . THR A 1 234 ? 35.881 -3.745 26.320 1.00 8.16 234 THR A N 1
ATOM 1675 C CA . THR A 1 234 ? 34.583 -3.206 26.683 1.00 8.12 234 THR A CA 1
ATOM 1676 C C . THR A 1 234 ? 33.762 -4.205 27.499 1.00 8.79 234 THR A C 1
ATOM 1677 O O . THR A 1 234 ? 33.086 -3.820 28.454 1.00 9.19 234 THR A O 1
ATOM 1681 N N . VAL A 1 235 ? 33.813 -5.482 27.124 1.00 9.00 235 VAL A N 1
ATOM 1682 C CA A VAL A 1 235 ? 33.029 -6.480 27.857 0.50 9.12 235 VAL A CA 1
ATOM 1683 C CA B VAL A 1 235 ? 33.072 -6.550 27.796 0.50 10.00 235 VAL A CA 1
ATOM 1684 C C . VAL A 1 235 ? 33.765 -7.060 29.058 1.00 10.47 235 VAL A C 1
ATOM 1685 O O . VAL A 1 235 ? 33.118 -7.494 30.008 1.00 12.52 235 VAL A O 1
ATOM 1692 N N . GLY A 1 236 ? 35.081 -7.074 29.029 1.00 10.48 236 GLY A N 1
ATOM 1693 C CA . GLY A 1 236 ? 35.838 -7.655 30.127 1.00 10.95 236 GLY A CA 1
ATOM 1694 C C . GLY A 1 236 ? 35.984 -6.727 31.310 1.00 11.24 236 GLY A C 1
ATOM 1695 O O . GLY A 1 236 ? 35.467 -5.614 31.324 1.00 11.32 236 GLY A O 1
ATOM 1696 N N . ASN A 1 237 ? 36.702 -7.199 32.328 1.00 10.77 237 ASN A N 1
ATOM 1697 C CA . ASN A 1 237 ? 36.819 -6.446 33.577 1.00 10.85 237 ASN A CA 1
ATOM 1698 C C . ASN A 1 237 ? 38.012 -5.510 33.547 1.00 11.11 237 ASN A C 1
ATOM 1699 O O . ASN A 1 237 ? 38.998 -5.697 34.265 1.00 12.73 237 ASN A O 1
ATOM 1704 N N . TYR A 1 238 ? 37.936 -4.488 32.696 1.00 10.37 238 TYR A N 1
ATOM 1705 C CA . TYR A 1 238 ? 39.036 -3.566 32.451 1.00 9.54 238 TYR A CA 1
ATOM 1706 C C . TYR A 1 238 ? 38.746 -2.139 32.846 1.00 8.82 238 TYR A C 1
ATOM 1707 O O . TYR A 1 238 ? 39.646 -1.287 32.790 1.00 9.45 238 TYR A O 1
ATOM 1716 N N . GLY A 1 239 ? 37.521 -1.877 33.273 1.00 8.64 239 GLY A N 1
ATOM 1717 C CA . GLY A 1 239 ? 37.169 -0.548 33.746 1.00 8.42 239 GLY A CA 1
ATOM 1718 C C . GLY A 1 239 ? 35.982 0.129 33.088 1.00 7.70 239 GLY A C 1
ATOM 1719 O O . GLY A 1 239 ? 35.562 1.192 33.546 1.00 8.05 239 GLY A O 1
ATOM 1720 N N . PHE A 1 240 ? 35.423 -0.448 32.019 1.00 7.53 240 PHE A N 1
ATOM 1721 C CA . PHE A 1 240 ? 34.254 0.206 31.409 1.00 7.43 240 PHE A CA 1
ATOM 1722 C C . PHE A 1 240 ? 33.109 0.289 32.416 1.00 7.24 240 PHE A C 1
ATOM 1723 O O . PHE A 1 240 ? 32.841 -0.672 33.122 1.00 8.61 240 PHE A O 1
ATOM 1731 N N . THR A 1 241 ? 32.430 1.434 32.452 1.00 7.94 241 THR A N 1
ATOM 1732 C CA . THR A 1 241 ? 31.202 1.587 33.196 1.00 8.01 241 THR A CA 1
ATOM 1733 C C . THR A 1 241 ? 30.103 2.156 32.317 1.00 8.19 241 THR A C 1
ATOM 1734 O O . THR A 1 241 ? 30.368 2.947 31.412 1.00 9.83 241 THR A O 1
ATOM 1738 N N . LEU A 1 242 ? 28.875 1.744 32.583 1.00 8.49 242 LEU A N 1
ATOM 1739 C CA . LEU A 1 242 ? 27.721 2.275 31.872 1.00 8.96 242 LEU A CA 1
ATOM 1740 C C . LEU A 1 242 ? 27.330 3.622 32.476 1.00 9.52 242 LEU A C 1
ATOM 1741 O O . LEU A 1 242 ? 27.272 3.769 33.692 1.00 10.79 242 LEU A O 1
ATOM 1746 N N . PRO A 1 243 ? 27.056 4.625 31.634 1.00 9.72 243 PRO A N 1
ATOM 1747 C CA . PRO A 1 243 ? 26.663 5.902 32.192 1.00 10.22 243 PRO A CA 1
ATOM 1748 C C . PRO A 1 243 ? 25.293 5.854 32.846 1.00 10.12 243 PRO A C 1
ATOM 1749 O O . PRO A 1 243 ? 24.451 5.063 32.439 1.00 11.49 243 PRO A O 1
ATOM 1753 N N . THR A 1 244 ? 25.065 6.710 33.836 1.00 9.08 244 THR A N 1
ATOM 1754 C CA . THR A 1 244 ? 23.716 6.959 34.306 1.00 9.63 244 THR A CA 1
ATOM 1755 C C . THR A 1 244 ? 23.044 7.903 33.303 1.00 9.45 244 THR A C 1
ATOM 1756 O O . THR A 1 244 ? 23.708 8.533 32.490 1.00 9.36 244 THR A O 1
ATOM 1760 N N . ASP A 1 245 ? 21.727 8.027 33.371 1.00 9.25 245 ASP A N 1
ATOM 1761 C CA . ASP A 1 245 ? 21.012 8.895 32.437 1.00 9.02 245 ASP A CA 1
ATOM 1762 C C . ASP A 1 245 ? 19.853 9.575 33.158 1.00 9.64 245 ASP A C 1
ATOM 1763 O O . ASP A 1 245 ? 18.708 9.544 32.721 1.00 10.11 245 ASP A O 1
ATOM 1768 N N . ASN A 1 246 ? 20.191 10.222 34.269 1.00 10.08 246 ASN A N 1
ATOM 1769 C CA . ASN A 1 246 ? 19.158 10.747 35.168 1.00 10.63 246 ASN A CA 1
ATOM 1770 C C . ASN A 1 246 ? 18.488 12.030 34.687 1.00 11.06 246 ASN A C 1
ATOM 1771 O O . ASN A 1 246 ? 17.448 12.423 35.225 1.00 12.56 246 ASN A O 1
ATOM 1776 N N . TYR A 1 247 ? 19.053 12.685 33.667 1.00 11.30 247 TYR A N 1
ATOM 1777 C CA . TYR A 1 247 ? 18.439 13.880 33.080 1.00 11.03 247 TYR A CA 1
ATOM 1778 C C . TYR A 1 247 ? 17.558 13.589 31.871 1.00 11.22 247 TYR A C 1
ATOM 1779 O O . TYR A 1 247 ? 17.050 14.523 31.234 1.00 12.13 247 TYR A O 1
ATOM 1788 N N . ARG A 1 248 ? 17.397 12.309 31.523 1.00 10.28 248 ARG A N 1
ATOM 1789 C CA . ARG A 1 248 ? 16.634 11.939 30.357 1.00 10.39 248 ARG A CA 1
ATOM 1790 C C . ARG A 1 248 ? 15.157 12.227 30.584 1.00 10.58 248 ARG A C 1
ATOM 1791 O O . ARG A 1 248 ? 14.689 12.372 31.725 1.00 11.36 248 ARG A O 1
ATOM 1799 N N . SER A 1 249 ? 14.430 12.274 29.483 1.00 11.46 249 SER A N 1
ATOM 1800 C CA . SER A 1 249 ? 12.993 12.482 29.503 1.00 11.83 249 SER A CA 1
ATOM 1801 C C . SER A 1 249 ? 12.297 11.491 30.398 1.00 12.70 249 SER A C 1
ATOM 1802 O O . SER A 1 249 ? 12.535 10.280 30.337 1.00 11.77 249 SER A O 1
ATOM 1805 N N . SER A 1 250 ? 11.371 12.015 31.201 1.00 12.88 250 SER A N 1
ATOM 1806 C CA A SER A 1 250 ? 10.477 11.215 32.033 0.50 13.18 250 SER A CA 1
ATOM 1807 C CA B SER A 1 250 ? 10.598 11.126 32.058 0.50 13.66 250 SER A CA 1
ATOM 1808 C C . SER A 1 250 ? 9.619 10.258 31.244 1.00 13.59 250 SER A C 1
ATOM 1809 O O . SER A 1 250 ? 9.054 9.315 31.799 1.00 15.49 250 SER A O 1
ATOM 1814 N N . ALA A 1 251 ? 9.473 10.533 29.948 1.00 12.95 251 ALA A N 1
ATOM 1815 C CA . ALA A 1 251 ? 8.642 9.691 29.100 1.00 13.17 251 ALA A CA 1
ATOM 1816 C C . ALA A 1 251 ? 9.302 8.377 28.759 1.00 13.86 251 ALA A C 1
ATOM 1817 O O . ALA A 1 251 ? 8.625 7.460 28.335 1.00 14.91 251 ALA A O 1
ATOM 1819 N N . ILE A 1 252 ? 10.621 8.266 28.942 1.00 12.86 252 ILE A N 1
ATOM 1820 C CA . ILE A 1 252 ? 11.296 6.993 28.731 1.00 13.26 252 ILE A CA 1
ATOM 1821 C C . ILE A 1 252 ? 10.970 6.088 29.934 1.00 13.59 252 ILE A C 1
ATOM 1822 O O . ILE A 1 252 ? 11.220 6.444 31.087 1.00 14.99 252 ILE A O 1
ATOM 1827 N N . PRO A 1 253 ? 10.478 4.891 29.672 1.00 14.86 253 PRO A N 1
ATOM 1828 C CA . PRO A 1 253 ? 10.185 4.008 30.798 1.00 15.41 253 PRO A CA 1
ATOM 1829 C C . PRO A 1 253 ? 11.398 3.723 31.666 1.00 15.56 253 PRO A C 1
ATOM 1830 O O . PRO A 1 253 ? 12.473 3.495 31.115 1.00 14.05 253 PRO A O 1
ATOM 1834 N N . SER A 1 254 ? 11.243 3.702 32.990 1.00 15.75 254 SER A N 1
ATOM 1835 C CA . SER A 1 254 ? 12.349 3.400 33.907 1.00 15.74 254 SER A CA 1
ATOM 1836 C C . SER A 1 254 ? 13.118 2.142 33.528 1.00 15.95 254 SER A C 1
ATOM 1837 O O . SER A 1 254 ? 14.319 2.086 33.716 1.00 17.31 254 SER A O 1
ATOM 1840 N N . SER A 1 255 ? 12.392 1.154 33.003 1.00 14.04 255 SER A N 1
ATOM 1841 C CA A SER A 1 255 ? 12.935 -0.178 32.739 0.75 14.42 255 SER A CA 1
ATOM 1842 C CA B SER A 1 255 ? 12.929 -0.180 32.746 0.25 14.69 255 SER A CA 1
ATOM 1843 C C . SER A 1 255 ? 13.673 -0.244 31.405 1.00 13.88 255 SER A C 1
ATOM 1844 O O . SER A 1 255 ? 14.236 -1.285 31.072 1.00 15.46 255 SER A O 1
ATOM 1849 N N . GLN A 1 256 ? 13.649 0.849 30.628 1.00 13.67 256 GLN A N 1
ATOM 1850 C CA . GLN A 1 256 ? 14.318 0.867 29.309 1.00 13.92 256 GLN A CA 1
ATOM 1851 C C . GLN A 1 256 ? 15.513 1.766 29.309 1.00 12.07 256 GLN A C 1
ATOM 1852 O O . GLN A 1 256 ? 15.668 2.616 30.191 1.00 12.72 256 GLN A O 1
ATOM 1858 N N . LYS A 1 257 ? 16.406 1.512 28.339 1.00 11.44 257 LYS A N 1
ATOM 1859 C CA A LYS A 1 257 ? 17.579 2.352 28.100 0.50 10.55 257 LYS A CA 1
ATOM 1860 C CA B LYS A 1 257 ? 17.575 2.360 28.101 0.50 10.60 257 LYS A CA 1
ATOM 1861 C C . LYS A 1 257 ? 17.355 3.223 26.874 1.00 9.72 257 LYS A C 1
ATOM 1862 O O . LYS A 1 257 ? 16.595 2.851 25.976 1.00 10.99 257 LYS A O 1
ATOM 1873 N N . ARG A 1 258 ? 18.018 4.377 26.841 1.00 9.43 258 ARG A N 1
ATOM 1874 C CA . ARG A 1 258 ? 18.157 5.119 25.580 1.00 9.14 258 ARG A CA 1
ATOM 1875 C C . ARG A 1 258 ? 19.640 5.370 25.306 1.00 8.71 258 ARG A C 1
ATOM 1876 O O . ARG A 1 258 ? 20.048 6.417 24.769 1.00 9.00 258 ARG A O 1
ATOM 1884 N N . ILE A 1 259 ? 20.437 4.368 25.686 1.00 8.20 259 ILE A N 1
ATOM 1885 C CA A ILE A 1 259 ? 21.869 4.357 25.402 0.50 8.78 259 ILE A CA 1
ATOM 1886 C CA B ILE A 1 259 ? 21.891 4.323 25.483 0.50 8.37 259 ILE A CA 1
ATOM 1887 C C . ILE A 1 259 ? 22.193 3.073 24.662 1.00 8.17 259 ILE A C 1
ATOM 1888 O O . ILE A 1 259 ? 21.647 2.017 24.967 1.00 9.09 259 ILE A O 1
ATOM 1897 N N . MET A 1 260 ? 23.037 3.198 23.639 1.00 8.44 260 MET A N 1
ATOM 1898 C CA . MET A 1 260 ? 23.527 2.074 22.834 1.00 9.10 260 MET A CA 1
ATOM 1899 C C . MET A 1 260 ? 25.041 1.998 23.026 1.00 7.78 260 MET A C 1
ATOM 1900 O O . MET A 1 260 ? 25.671 3.015 23.332 1.00 7.29 260 MET A O 1
ATOM 1905 N N . ILE A 1 261 ? 25.619 0.820 22.787 1.00 7.28 261 ILE A N 1
ATOM 1906 C CA . ILE A 1 261 ? 27.051 0.595 22.978 1.00 7.28 261 ILE A CA 1
ATOM 1907 C C . ILE A 1 261 ? 27.726 0.336 21.635 1.00 6.92 261 ILE A C 1
ATOM 1908 O O . ILE A 1 261 ? 27.249 -0.456 20.831 1.00 7.10 261 ILE A O 1
ATOM 1913 N N . SER A 1 262 ? 28.831 1.050 21.406 1.00 6.31 262 SER A N 1
ATOM 1914 C CA . SER A 1 262 ? 29.603 0.953 20.169 1.00 6.33 262 SER A CA 1
ATOM 1915 C C . SER A 1 262 ? 30.787 0.026 20.297 1.00 6.44 262 SER A C 1
ATOM 1916 O O . SER A 1 262 ? 31.449 0.061 21.311 1.00 7.54 262 SER A O 1
ATOM 1919 N N . ALA A 1 263 ? 31.040 -0.783 19.260 1.00 6.50 263 ALA A N 1
ATOM 1920 C CA . ALA A 1 263 ? 32.336 -1.451 19.082 1.00 6.28 263 ALA A CA 1
ATOM 1921 C C . ALA A 1 263 ? 32.616 -1.476 17.586 1.00 6.19 263 ALA A C 1
ATOM 1922 O O . ALA A 1 263 ? 31.680 -1.327 16.761 1.00 7.00 263 ALA A O 1
ATOM 1924 N N . HIS A 1 264 ? 33.901 -1.603 17.236 1.00 6.28 264 HIS A N 1
ATOM 1925 C CA . HIS A 1 264 ? 34.336 -1.728 15.848 1.00 5.97 264 HIS A CA 1
ATOM 1926 C C . HIS A 1 264 ? 34.997 -3.082 15.644 1.00 6.77 264 HIS A C 1
ATOM 1927 O O . HIS A 1 264 ? 35.525 -3.639 16.589 1.00 8.47 264 HIS A O 1
ATOM 1934 N N . TYR A 1 265 ? 34.971 -3.593 14.419 1.00 7.07 265 TYR A N 1
ATOM 1935 C CA . TYR A 1 265 ? 35.450 -4.950 14.182 1.00 7.03 265 TYR A CA 1
ATOM 1936 C C . TYR A 1 265 ? 36.184 -5.063 12.857 1.00 7.22 265 TYR A C 1
ATOM 1937 O O . TYR A 1 265 ? 35.584 -4.908 11.793 1.00 7.74 265 TYR A O 1
ATOM 1946 N N . TYR A 1 266 ? 37.478 -5.357 12.942 1.00 7.37 266 TYR A N 1
ATOM 1947 C CA . TYR A 1 266 ? 38.328 -5.545 11.781 1.00 7.16 266 TYR A CA 1
ATOM 1948 C C . TYR A 1 266 ? 39.258 -6.748 12.010 1.00 7.10 266 TYR A C 1
ATOM 1949 O O . TYR A 1 266 ? 40.390 -6.756 11.518 1.00 8.64 266 TYR A O 1
ATOM 1958 N N . SER A 1 267 ? 38.782 -7.746 12.745 1.00 7.67 267 SER A N 1
ATOM 1959 C CA . SER A 1 267 ? 39.619 -8.902 13.049 1.00 8.16 267 SER A CA 1
ATOM 1960 C C . SER A 1 267 ? 39.364 -10.041 12.089 1.00 7.29 267 SER A C 1
ATOM 1961 O O . SER A 1 267 ? 38.233 -10.270 11.700 1.00 7.67 267 SER A O 1
ATOM 1964 N N . PRO A 1 268 ? 40.413 -10.784 11.718 1.00 6.68 268 PRO A N 1
ATOM 1965 C CA . PRO A 1 268 ? 41.810 -10.572 12.025 1.00 7.29 268 PRO A CA 1
ATOM 1966 C C . PRO A 1 268 ? 42.409 -9.504 11.139 1.00 7.19 268 PRO A C 1
ATOM 1967 O O . PRO A 1 268 ? 42.180 -9.483 9.931 1.00 7.61 268 PRO A O 1
ATOM 1971 N N . TRP A 1 269 ? 43.182 -8.611 11.750 1.00 7.22 269 TRP A N 1
ATOM 1972 C CA . TRP A 1 269 ? 43.697 -7.440 11.040 1.00 7.67 269 TRP A CA 1
ATOM 1973 C C . TRP A 1 269 ? 44.555 -7.811 9.853 1.00 7.79 269 TRP A C 1
ATOM 1974 O O . TRP A 1 269 ? 44.550 -7.122 8.836 1.00 7.87 269 TRP A O 1
ATOM 1985 N N . ASP A 1 270 ? 45.310 -8.899 9.955 1.00 7.42 270 ASP A N 1
ATOM 1986 C CA . ASP A 1 270 ? 46.174 -9.289 8.871 1.00 7.51 270 ASP A CA 1
ATOM 1987 C C . ASP A 1 270 ? 45.408 -9.475 7.558 1.00 7.14 270 ASP A C 1
ATOM 1988 O O . ASP A 1 270 ? 45.917 -9.112 6.496 1.00 8.10 270 ASP A O 1
ATOM 1993 N N . PHE A 1 271 ? 44.181 -9.983 7.653 1.00 7.61 271 PHE A N 1
ATOM 1994 C CA . PHE A 1 271 ? 43.282 -10.039 6.508 1.00 6.82 271 PHE A CA 1
ATOM 1995 C C . PHE A 1 271 ? 42.617 -8.714 6.195 1.00 7.15 271 PHE A C 1
ATOM 1996 O O . PHE A 1 271 ? 42.620 -8.259 5.051 1.00 7.78 271 PHE A O 1
ATOM 2004 N N . ALA A 1 272 ? 41.999 -8.124 7.221 1.00 7.03 272 ALA A N 1
ATOM 2005 C CA . ALA A 1 272 ? 41.035 -7.056 6.996 1.00 6.60 272 ALA A CA 1
ATOM 2006 C C . ALA A 1 272 ? 41.649 -5.691 6.761 1.00 7.47 272 ALA A C 1
ATOM 2007 O O . ALA A 1 272 ? 41.063 -4.876 6.025 1.00 7.56 272 ALA A O 1
ATOM 2009 N N . GLY A 1 273 ? 42.773 -5.410 7.415 1.00 7.81 273 GLY A N 1
ATOM 2010 C CA . GLY A 1 273 ? 43.308 -4.060 7.372 1.00 8.14 273 GLY A CA 1
ATOM 2011 C C . GLY A 1 273 ? 44.785 -3.892 7.071 1.00 8.02 273 GLY A C 1
ATOM 2012 O O . GLY A 1 273 ? 45.220 -2.788 6.705 1.00 8.99 273 GLY A O 1
ATOM 2013 N N . GLU A 1 274 ? 45.586 -4.941 7.243 1.00 7.95 274 GLU A N 1
ATOM 2014 C CA . GLU A 1 274 ? 47.028 -4.807 7.020 1.00 9.22 274 GLU A CA 1
ATOM 2015 C C . GLU A 1 274 ? 47.320 -4.643 5.520 1.00 9.17 274 GLU A C 1
ATOM 2016 O O . GLU A 1 274 ? 46.881 -5.454 4.705 1.00 8.80 274 GLU A O 1
ATOM 2022 N N . GLU A 1 275 ? 48.049 -3.579 5.177 1.00 8.89 275 GLU A N 1
ATOM 2023 C CA . GLU A 1 275 ? 48.214 -3.143 3.790 1.00 9.63 275 GLU A CA 1
ATOM 2024 C C . GLU A 1 275 ? 49.368 -3.870 3.088 1.00 9.46 275 GLU A C 1
ATOM 2025 O O . GLU A 1 275 ? 50.372 -3.274 2.683 1.00 11.04 275 GLU A O 1
ATOM 2031 N N . ASN A 1 276 ? 49.196 -5.174 2.955 1.00 9.59 276 ASN A N 1
ATOM 2032 C CA . ASN A 1 276 ? 50.083 -6.004 2.163 1.00 9.91 276 ASN A CA 1
ATOM 2033 C C . ASN A 1 276 ? 49.341 -7.277 1.776 1.00 9.08 276 ASN A C 1
ATOM 2034 O O . ASN A 1 276 ? 48.165 -7.472 2.119 1.00 8.89 276 ASN A O 1
ATOM 2039 N N . GLY A 1 277 ? 50.021 -8.116 1.005 1.00 9.84 277 GLY A N 1
ATOM 2040 C CA . GLY A 1 277 ? 49.401 -9.330 0.476 1.00 9.89 277 GLY A CA 1
ATOM 2041 C C . GLY A 1 277 ? 49.669 -10.593 1.240 1.00 9.97 277 GLY A C 1
ATOM 2042 O O . GLY A 1 277 ? 49.394 -11.679 0.734 1.00 11.21 277 GLY A O 1
ATOM 2043 N N . ASN A 1 278 ? 50.130 -10.469 2.486 1.00 9.57 278 ASN A N 1
ATOM 2044 C CA . ASN A 1 278 ? 50.441 -11.684 3.256 1.00 10.32 278 ASN A CA 1
ATOM 2045 C C . ASN A 1 278 ? 49.195 -12.566 3.408 1.00 9.83 278 ASN A C 1
ATOM 2046 O O . ASN A 1 278 ? 49.259 -13.788 3.238 1.00 12.03 278 ASN A O 1
ATOM 2051 N N . ILE A 1 279 ? 48.064 -11.953 3.756 1.00 8.52 279 ILE A N 1
ATOM 2052 C CA . ILE A 1 279 ? 46.812 -12.661 4.015 1.00 8.29 279 ILE A CA 1
ATOM 2053 C C . ILE A 1 279 ? 45.728 -11.992 3.171 1.00 7.85 279 ILE A C 1
ATOM 2054 O O . ILE A 1 279 ? 45.437 -10.796 3.324 1.00 8.33 279 ILE A O 1
ATOM 2059 N N . THR A 1 280 ? 45.120 -12.783 2.287 1.00 7.90 280 THR A N 1
ATOM 2060 C CA . THR A 1 280 ? 44.155 -12.285 1.327 1.00 6.95 280 THR A CA 1
ATOM 2061 C C . THR A 1 280 ? 42.834 -13.071 1.314 1.00 6.69 280 THR A C 1
ATOM 2062 O O . THR A 1 280 ? 41.955 -12.772 0.508 1.00 7.19 280 THR A O 1
ATOM 2066 N N . GLN A 1 281 ? 42.698 -14.053 2.213 1.00 6.65 2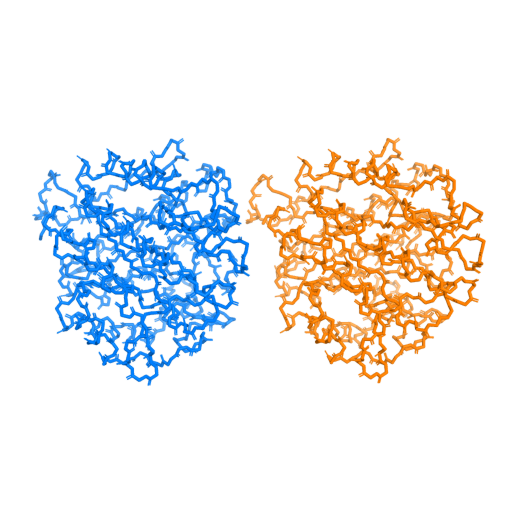81 GLN A N 1
ATOM 2067 C CA . GLN A 1 281 ? 41.524 -14.906 2.251 1.00 6.57 281 GLN A CA 1
ATOM 2068 C C . GLN A 1 281 ? 41.073 -15.069 3.692 1.00 6.62 281 GLN A C 1
ATOM 2069 O O . GLN A 1 281 ? 41.849 -14.869 4.615 1.00 7.65 281 GLN A O 1
ATOM 2075 N N . TRP A 1 282 ? 39.816 -15.448 3.862 1.00 6.61 282 TRP A N 1
ATOM 2076 C CA . TRP A 1 282 ? 39.189 -15.588 5.166 1.00 6.80 282 TRP A CA 1
ATOM 2077 C C . TRP A 1 282 ? 38.040 -16.587 5.081 1.00 7.44 282 TRP A C 1
ATOM 2078 O O . TRP A 1 282 ? 37.304 -16.606 4.104 1.00 7.32 282 TRP A O 1
ATOM 2089 N N . GLY A 1 283 ? 37.881 -17.352 6.151 1.00 7.50 283 GLY A N 1
ATOM 2090 C CA . GLY A 1 283 ? 36.763 -18.234 6.328 1.00 7.97 283 GLY A CA 1
ATOM 2091 C C . GLY A 1 283 ? 36.918 -19.566 5.628 1.00 7.87 283 GLY A C 1
ATOM 2092 O O . GLY A 1 283 ? 37.903 -19.837 4.934 1.00 7.84 283 GLY A O 1
ATOM 2093 N N . ALA A 1 284 ? 35.900 -20.383 5.807 1.00 8.23 284 ALA A N 1
ATOM 2094 C CA . ALA A 1 284 ? 35.971 -21.781 5.387 1.00 8.63 284 ALA A CA 1
ATOM 2095 C C . ALA A 1 284 ? 36.174 -21.957 3.900 1.00 9.17 284 ALA A C 1
ATOM 2096 O O . ALA A 1 284 ? 36.737 -22.977 3.493 1.00 9.73 284 ALA A O 1
ATOM 2098 N N . THR A 1 285 ? 35.741 -20.989 3.096 1.00 8.52 285 THR A N 1
ATOM 2099 C CA . THR A 1 285 ? 35.859 -21.129 1.648 1.00 8.29 285 THR A CA 1
ATOM 2100 C C . THR A 1 285 ? 37.219 -20.700 1.091 1.00 7.95 285 THR A C 1
ATOM 2101 O O . THR A 1 285 ? 37.452 -20.820 -0.109 1.00 8.81 285 THR A O 1
ATOM 2105 N N . SER A 1 286 ? 38.135 -20.235 1.945 1.00 7.80 286 SER A N 1
ATOM 2106 C CA . SER A 1 286 ? 39.512 -20.002 1.519 1.00 7.64 286 SER A CA 1
ATOM 2107 C C . SER A 1 286 ? 40.051 -21.230 0.798 1.00 7.77 286 SER A C 1
ATOM 2108 O O . SER A 1 286 ? 39.781 -22.366 1.207 1.00 8.27 286 SER A O 1
ATOM 2111 N N . THR A 1 287 ? 40.802 -20.999 -0.279 1.00 7.27 287 THR A N 1
ATOM 2112 C CA . THR A 1 287 ? 41.327 -22.071 -1.104 1.00 7.56 287 THR A CA 1
ATOM 2113 C C . THR A 1 287 ? 42.817 -22.354 -0.955 1.00 7.40 287 THR A C 1
ATOM 2114 O O . THR A 1 287 ? 43.314 -23.340 -1.523 1.00 8.90 287 THR A O 1
ATOM 2118 N N . ASN A 1 288 ? 43.507 -21.535 -0.151 1.00 7.64 288 ASN A N 1
ATOM 2119 C CA . ASN A 1 288 ? 44.947 -21.627 0.040 1.00 8.56 288 ASN A CA 1
ATOM 2120 C C . ASN A 1 288 ? 45.319 -21.270 1.477 1.00 8.99 288 ASN A C 1
ATOM 2121 O O . ASN A 1 288 ? 45.144 -20.135 1.840 1.00 9.06 288 ASN A O 1
ATOM 2126 N N . PRO A 1 289 ? 45.818 -22.224 2.291 1.00 8.96 289 PRO A N 1
ATOM 2127 C CA . PRO A 1 289 ? 46.061 -21.877 3.698 1.00 9.21 289 PRO A CA 1
ATOM 2128 C C . PRO A 1 289 ? 47.172 -20.857 3.885 1.00 9.16 289 PRO A C 1
ATOM 2129 O O . PRO A 1 289 ? 47.200 -20.173 4.910 1.00 8.99 289 PRO A O 1
ATOM 2133 N N . ALA A 1 290 ? 48.094 -20.764 2.930 1.00 8.93 290 ALA A N 1
ATOM 2134 C CA . ALA A 1 290 ? 49.166 -19.795 3.008 1.00 9.39 290 ALA A CA 1
ATOM 2135 C C . ALA A 1 290 ? 48.678 -18.355 2.865 1.00 9.61 290 ALA A C 1
ATOM 2136 O O . ALA A 1 290 ? 49.397 -17.415 3.209 1.00 10.67 290 ALA A O 1
ATOM 2138 N N . LYS A 1 291 ? 47.448 -18.197 2.387 1.00 7.96 291 LYS A N 1
ATOM 2139 C CA A LYS A 1 291 ? 46.862 -16.875 2.196 0.50 7.68 291 LYS A CA 1
ATOM 2140 C CA B LYS A 1 291 ? 46.836 -16.880 2.188 0.50 8.26 291 LYS A CA 1
ATOM 2141 C C . LYS A 1 291 ? 45.745 -16.576 3.194 1.00 7.65 291 LYS A C 1
ATOM 2142 O O . LYS A 1 291 ? 45.045 -15.579 3.059 1.00 8.49 291 LYS A O 1
ATOM 2153 N N . LYS A 1 292 ? 45.590 -17.447 4.192 1.00 7.41 292 LYS A N 1
ATOM 2154 C CA . LYS A 1 292 ? 44.511 -17.385 5.181 1.00 7.25 292 LYS A CA 1
ATOM 2155 C C . LYS A 1 292 ? 45.150 -17.218 6.553 1.00 7.23 292 LYS A C 1
ATOM 2156 O O . LYS A 1 292 ? 46.203 -17.819 6.829 1.00 8.61 292 LYS A O 1
ATOM 2162 N N . SER A 1 293 ? 44.533 -16.432 7.432 1.00 7.77 293 SER A N 1
ATOM 2163 C CA . SER A 1 293 ? 45.056 -16.283 8.788 1.00 7.92 293 SER A CA 1
ATOM 2164 C C . SER A 1 293 ? 45.006 -17.629 9.518 1.00 8.66 293 SER A C 1
ATOM 2165 O O . SER A 1 293 ? 44.318 -18.560 9.099 1.00 9.75 293 SER A O 1
ATOM 2168 N N . THR A 1 294 ? 45.711 -17.705 10.641 1.00 8.68 294 THR A N 1
ATOM 2169 C CA . THR A 1 294 ? 45.704 -18.915 11.473 1.00 9.44 294 THR A CA 1
ATOM 2170 C C . THR A 1 294 ? 44.742 -18.797 12.648 1.00 9.14 294 THR A C 1
ATOM 2171 O O . THR A 1 294 ? 44.614 -19.736 13.434 1.00 9.95 294 THR A O 1
ATOM 2175 N N . TRP A 1 295 ? 44.043 -17.665 12.755 1.00 9.48 295 TRP A N 1
ATOM 2176 C CA . TRP A 1 295 ? 43.123 -17.406 13.847 1.00 8.53 295 TRP A CA 1
ATOM 2177 C C . TRP A 1 295 ? 42.078 -16.394 13.305 1.00 7.94 295 TRP A C 1
ATOM 2178 O O . TRP A 1 295 ? 42.165 -15.947 12.161 1.00 8.19 295 TRP A O 1
ATOM 2189 N N . GLY A 1 296 ? 41.087 -16.089 14.125 1.00 8.08 296 GLY A N 1
ATOM 2190 C CA . GLY A 1 296 ? 40.163 -15.021 13.780 1.00 8.06 296 GLY A CA 1
ATOM 2191 C C . GLY A 1 296 ? 39.084 -15.398 12.781 1.00 8.40 296 GLY A C 1
ATOM 2192 O O . GLY A 1 296 ? 38.509 -14.532 12.109 1.00 7.74 296 GLY A O 1
ATOM 2193 N N . GLN A 1 297 ? 38.759 -16.679 12.716 1.00 7.88 297 GLN A N 1
ATOM 2194 C CA . GLN A 1 297 ? 37.821 -17.185 11.734 1.00 7.88 297 GLN A CA 1
ATOM 2195 C C . GLN A 1 297 ? 36.408 -17.171 12.286 1.00 7.98 297 GLN A C 1
ATOM 2196 O O . GLN A 1 297 ? 36.105 -16.413 13.220 1.00 8.34 297 GLN A O 1
ATOM 2202 N N . GLU A 1 298 ? 35.523 -17.995 11.735 1.00 8.38 298 GLU A N 1
ATOM 2203 C CA . GLU A 1 298 ? 34.102 -17.951 12.088 1.00 9.06 298 GLU A CA 1
ATOM 2204 C C . GLU A 1 298 ? 33.872 -18.179 13.578 1.00 8.58 298 GLU A C 1
ATOM 2205 O O . GLU A 1 298 ? 32.952 -17.587 14.165 1.00 9.07 298 GLU A O 1
ATOM 2211 N N . ASP A 1 299 ? 34.667 -19.062 14.174 1.00 9.26 299 ASP A N 1
ATOM 2212 C CA . ASP A 1 299 ? 34.542 -19.343 15.604 1.00 9.33 299 ASP A CA 1
ATOM 2213 C C . ASP A 1 299 ? 34.862 -18.138 16.477 1.00 8.88 299 ASP A C 1
ATOM 2214 O O . ASP A 1 299 ? 34.191 -17.892 17.494 1.00 9.11 299 ASP A O 1
ATOM 2219 N N . TYR A 1 300 ? 35.871 -17.395 16.070 1.00 8.89 300 TYR A N 1
ATOM 2220 C CA . TYR A 1 300 ? 36.262 -16.174 16.780 1.00 8.37 300 TYR A CA 1
ATOM 2221 C C . TYR A 1 300 ? 35.209 -15.092 16.656 1.00 8.05 300 TYR A C 1
ATOM 2222 O O . TYR A 1 300 ? 34.829 -14.447 17.634 1.00 8.90 300 TYR A O 1
ATOM 2231 N N . LEU A 1 301 ? 34.690 -14.913 15.448 1.00 7.98 301 LEU A N 1
ATOM 2232 C CA . LEU A 1 301 ? 33.631 -13.954 15.217 1.00 7.76 301 LEU A CA 1
ATOM 2233 C C . LEU A 1 301 ? 32.420 -14.274 16.106 1.00 8.44 301 LEU A C 1
ATOM 2234 O O . LEU A 1 301 ? 31.839 -13.376 16.731 1.00 7.90 301 LEU A O 1
ATOM 2239 N N . GLU A 1 302 ? 32.049 -15.546 16.153 1.00 8.29 302 GLU A N 1
ATOM 2240 C CA . GLU A 1 302 ? 30.964 -15.985 17.042 1.00 8.15 302 GLU A CA 1
ATOM 2241 C C . GLU A 1 302 ? 31.198 -15.615 18.508 1.00 8.44 302 GLU A C 1
ATOM 2242 O O . GLU A 1 302 ? 30.308 -15.043 19.157 1.00 9.05 302 GLU A O 1
ATOM 2248 N N . SER A 1 303 ? 32.367 -15.953 19.038 1.00 8.54 303 SER A N 1
ATOM 2249 C CA A SER A 1 303 ? 32.704 -15.670 20.441 0.50 9.56 303 SER A CA 1
ATOM 2250 C CA B SER A 1 303 ? 32.594 -15.672 20.454 0.50 8.77 303 SER A CA 1
ATOM 2251 C C . SER A 1 303 ? 32.672 -14.172 20.726 1.00 9.05 303 SER A C 1
ATOM 2252 O O . SER A 1 303 ? 32.158 -13.713 21.747 1.00 9.66 303 SER A O 1
ATOM 2257 N N . GLN A 1 304 ? 33.272 -13.402 19.825 1.00 8.52 304 GLN A N 1
ATOM 2258 C CA . GLN A 1 304 ? 33.336 -11.973 20.010 1.00 7.84 304 GLN A CA 1
ATOM 2259 C C . GLN A 1 304 ? 31.952 -11.346 20.079 1.00 7.76 304 GLN A C 1
ATOM 2260 O O . GLN A 1 304 ? 31.638 -10.567 20.980 1.00 8.71 304 GLN A O 1
ATOM 2266 N N . PHE A 1 305 ? 31.126 -11.604 19.078 1.00 8.41 305 PHE A N 1
ATOM 2267 C CA . PHE A 1 305 ? 29.820 -10.959 19.044 1.00 8.19 305 PHE A CA 1
ATOM 2268 C C . PHE A 1 305 ? 28.910 -11.506 20.131 1.00 8.62 305 PHE A C 1
ATOM 2269 O O . PHE A 1 305 ? 28.142 -10.737 20.743 1.00 8.86 305 PHE A O 1
ATOM 2277 N N . LYS A 1 306 ? 29.016 -12.797 20.442 1.00 8.84 306 LYS A N 1
ATOM 2278 C CA . LYS A 1 306 ? 28.217 -13.312 21.548 1.00 9.37 306 LYS A CA 1
ATOM 2279 C C . LYS A 1 306 ? 28.571 -12.574 22.840 1.00 9.36 306 LYS A C 1
ATOM 2280 O O . LYS A 1 306 ? 27.691 -12.333 23.669 1.00 10.17 306 LYS A O 1
ATOM 2286 N N . SER A 1 307 ? 29.829 -12.187 23.020 1.00 8.84 307 SER A N 1
ATOM 2287 C CA . SER A 1 307 ? 30.209 -11.526 24.268 1.00 8.89 307 SER A CA 1
ATOM 2288 C C . SER A 1 307 ? 29.531 -10.163 24.407 1.00 9.68 307 SER A C 1
ATOM 2289 O O . SER A 1 307 ? 29.165 -9.766 25.522 1.00 10.19 307 SER A O 1
ATOM 2292 N N . MET A 1 308 ? 29.339 -9.449 23.290 1.00 9.17 308 MET A N 1
ATOM 2293 C CA . MET A 1 308 ? 28.630 -8.179 23.332 1.00 8.94 308 MET A CA 1
ATOM 2294 C C . MET A 1 308 ? 27.144 -8.388 23.614 1.00 9.16 308 MET A C 1
ATOM 2295 O O . MET A 1 308 ? 26.520 -7.617 24.346 1.00 9.95 308 MET A O 1
ATOM 2300 N N . TYR A 1 309 ? 26.566 -9.432 23.029 1.00 9.39 309 TYR A N 1
ATOM 2301 C CA . TYR A 1 309 ? 25.174 -9.778 23.290 1.00 10.36 309 TYR A CA 1
ATOM 2302 C C . TYR A 1 309 ? 24.963 -10.077 24.773 1.00 10.55 309 TYR A C 1
ATOM 2303 O O . TYR A 1 309 ? 24.055 -9.529 25.431 1.00 11.52 309 TYR A O 1
ATOM 2312 N N . ASP A 1 310 ? 25.814 -10.944 25.308 1.00 10.35 310 ASP A N 1
ATOM 2313 C CA . ASP A 1 310 ? 25.660 -11.386 26.694 1.00 11.32 310 ASP A CA 1
ATOM 2314 C C . ASP A 1 310 ? 25.832 -10.223 27.688 1.00 11.43 310 ASP A C 1
ATOM 2315 O O . ASP A 1 310 ? 25.131 -10.149 28.699 1.00 13.31 310 ASP A O 1
ATOM 2320 N N . LYS A 1 311 ? 26.771 -9.321 27.423 1.00 11.11 311 LYS A N 1
ATOM 2321 C CA A LYS A 1 311 ? 27.082 -8.256 28.366 0.50 11.05 311 LYS A CA 1
ATOM 2322 C CA B LYS A 1 311 ? 27.090 -8.246 28.358 0.50 11.21 311 LYS A CA 1
ATOM 2323 C C . LYS A 1 311 ? 26.091 -7.101 28.271 1.00 10.81 311 LYS A C 1
ATOM 2324 O O . LYS A 1 311 ? 25.713 -6.537 29.289 1.00 12.39 311 LYS A O 1
ATOM 2335 N N . PHE A 1 312 ? 25.703 -6.735 27.048 1.00 9.75 312 PHE A N 1
ATOM 2336 C CA . PHE A 1 312 ? 24.957 -5.506 26.817 1.00 9.68 312 PHE A CA 1
ATOM 2337 C C . PHE A 1 312 ? 23.560 -5.713 26.290 1.00 10.60 312 PHE A C 1
ATOM 2338 O O . PHE A 1 312 ? 22.611 -5.157 26.846 1.00 11.38 312 PHE A O 1
ATOM 2346 N N . VAL A 1 313 ? 23.402 -6.462 25.202 1.00 10.60 313 VAL A N 1
ATOM 2347 C CA . VAL A 1 313 ? 22.081 -6.581 24.575 1.00 11.43 313 VAL A CA 1
ATOM 2348 C C . VAL A 1 313 ? 21.060 -7.145 25.558 1.00 12.91 313 VAL A C 1
ATOM 2349 O O . VAL A 1 313 ? 19.910 -6.659 25.620 1.00 13.89 313 VAL A O 1
ATOM 2353 N N . THR A 1 314 ? 21.484 -8.150 26.323 1.00 13.66 314 THR A N 1
ATOM 2354 C CA . THR A 1 314 ? 20.602 -8.790 27.299 1.00 15.15 314 THR A CA 1
ATOM 2355 C C . THR A 1 314 ? 20.174 -7.851 28.411 1.00 15.41 314 THR A C 1
ATOM 2356 O O . THR A 1 314 ? 19.229 -8.175 29.147 1.00 16.92 314 THR A O 1
ATOM 2360 N N . GLN A 1 315 ? 20.915 -6.766 28.610 1.00 14.85 315 GLN A N 1
ATOM 2361 C CA . GLN A 1 315 ? 20.600 -5.789 29.664 1.00 15.42 315 GLN A CA 1
ATOM 2362 C C . GLN A 1 315 ? 19.790 -4.619 29.135 1.00 14.21 315 GLN A C 1
ATOM 2363 O O . GLN A 1 315 ? 19.527 -3.655 29.869 1.00 15.28 315 GLN A O 1
ATOM 2369 N N . GLY A 1 316 ? 19.423 -4.675 27.857 1.00 12.59 316 GLY A N 1
ATOM 2370 C CA . GLY A 1 316 ? 18.577 -3.654 27.263 1.00 12.14 316 GLY A CA 1
ATOM 2371 C C . GLY A 1 316 ? 19.313 -2.562 26.492 1.00 11.60 316 GLY A C 1
ATOM 2372 O O . GLY A 1 316 ? 18.695 -1.593 26.047 1.00 12.57 316 GLY A O 1
ATOM 2373 N N . TYR A 1 317 ? 20.620 -2.728 26.284 1.00 11.98 317 TYR A N 1
ATOM 2374 C CA . TYR A 1 317 ? 21.395 -1.771 25.487 1.00 11.28 317 TYR A CA 1
ATOM 2375 C C . TYR A 1 317 ? 21.579 -2.314 24.068 1.00 11.19 317 TYR A C 1
ATOM 2376 O O . TYR A 1 317 ? 22.225 -3.348 23.893 1.00 12.52 317 TYR A O 1
ATOM 2385 N N . PRO A 1 318 ? 21.040 -1.617 23.068 1.00 10.67 318 PRO A N 1
ATOM 2386 C CA . PRO A 1 318 ? 21.430 -1.992 21.710 1.00 10.38 318 PRO A CA 1
ATOM 2387 C C . PRO A 1 318 ? 22.944 -1.874 21.528 1.00 9.60 318 PRO A C 1
ATOM 2388 O O . PRO A 1 318 ? 23.582 -1.037 22.154 1.00 9.95 318 PRO A O 1
ATOM 2392 N N . VAL A 1 319 ? 23.490 -2.713 20.664 1.00 7.89 319 VAL A N 1
ATOM 2393 C CA . VAL A 1 319 ? 24.892 -2.643 20.268 1.00 7.64 319 VAL A CA 1
ATOM 2394 C C . VAL A 1 319 ? 24.952 -2.292 18.793 1.00 7.23 319 VAL A C 1
ATOM 2395 O O . VAL A 1 319 ? 24.205 -2.844 17.980 1.00 8.01 319 VAL A O 1
ATOM 2399 N N . VAL A 1 320 ? 25.828 -1.334 18.488 1.00 7.42 320 VAL A N 1
ATOM 2400 C CA . VAL A 1 320 ? 26.127 -0.961 17.121 1.00 6.78 320 VAL A CA 1
ATOM 2401 C C . VAL A 1 320 ? 27.584 -1.300 16.831 1.00 7.30 320 VAL A C 1
ATOM 2402 O O . VAL A 1 320 ? 28.485 -0.747 17.482 1.00 7.07 320 VAL A O 1
ATOM 2406 N N . ILE A 1 321 ? 27.792 -2.202 15.876 1.00 6.86 321 ILE A N 1
ATOM 2407 C CA . ILE A 1 321 ? 29.121 -2.488 15.391 1.00 6.54 321 ILE A CA 1
ATOM 2408 C C . ILE A 1 321 ? 29.353 -1.411 14.327 1.00 6.65 321 ILE A C 1
ATOM 2409 O O . ILE A 1 321 ? 29.037 -1.567 13.134 1.00 6.93 321 ILE A O 1
ATOM 2414 N N . GLY A 1 322 ? 29.825 -0.262 14.791 1.00 6.08 322 GLY A N 1
ATOM 2415 C CA . GLY A 1 322 ? 29.797 0.956 14.000 1.00 6.23 322 GLY A CA 1
ATOM 2416 C C . GLY A 1 322 ? 30.709 1.013 12.810 1.00 6.44 322 GLY A C 1
ATOM 2417 O O . GLY A 1 322 ? 30.552 1.889 11.973 1.00 6.26 322 GLY A O 1
ATOM 2418 N N . GLU A 1 323 ? 31.677 0.094 12.761 1.00 6.45 323 GLU A N 1
ATOM 2419 C CA . GLU A 1 323 ? 32.558 -0.077 11.593 1.00 6.08 323 GLU A CA 1
ATOM 2420 C C . GLU A 1 323 ? 32.955 -1.533 11.497 1.00 6.20 323 GLU A C 1
ATOM 2421 O O . GLU A 1 323 ? 33.280 -2.160 12.501 1.00 6.46 323 GLU A O 1
ATOM 2427 N N . PHE A 1 324 ? 32.954 -2.050 10.267 1.00 5.88 324 PHE A N 1
ATOM 2428 C CA . PHE A 1 324 ? 33.585 -3.317 9.954 1.00 6.23 324 PHE A CA 1
ATOM 2429 C C . PHE A 1 324 ? 33.887 -3.297 8.448 1.00 6.05 324 PHE A C 1
ATOM 2430 O O . PHE A 1 324 ? 33.259 -2.556 7.692 1.00 6.70 324 PHE A O 1
ATOM 2438 N N . GLY A 1 325 ? 34.786 -4.170 8.001 1.00 6.55 325 GLY A N 1
ATOM 2439 C CA . GLY A 1 325 ? 35.085 -4.302 6.588 1.00 6.90 325 GLY A CA 1
ATOM 2440 C C . GLY A 1 325 ? 36.483 -4.824 6.357 1.00 5.95 325 GLY A C 1
ATOM 2441 O O . GLY A 1 325 ? 37.270 -5.016 7.305 1.00 7.03 325 GLY A O 1
ATOM 2442 N N . SER A 1 326 ? 36.815 -5.021 5.079 1.00 6.60 326 SER A N 1
ATOM 2443 C CA . SER A 1 326 ? 38.121 -5.516 4.683 1.00 6.55 326 SER A CA 1
ATOM 2444 C C . SER A 1 326 ? 38.639 -4.788 3.453 1.00 6.43 326 SER A C 1
ATOM 2445 O O . SER A 1 326 ? 37.864 -4.444 2.544 1.00 6.86 326 SER A O 1
ATOM 2448 N N . ILE A 1 327 ? 39.942 -4.554 3.438 1.00 6.30 327 ILE A N 1
ATOM 2449 C CA . ILE A 1 327 ? 40.537 -3.780 2.364 1.00 7.48 327 ILE A CA 1
ATOM 2450 C C . ILE A 1 327 ? 40.752 -4.587 1.083 1.00 7.15 327 ILE A C 1
ATOM 2451 O O . ILE A 1 327 ? 40.981 -5.810 1.106 1.00 7.56 327 ILE A O 1
ATOM 2456 N N . ASP A 1 328 ? 40.739 -3.873 -0.045 1.00 6.86 328 ASP A N 1
ATOM 2457 C CA . ASP A 1 328 ? 40.860 -4.481 -1.369 1.00 6.79 328 ASP A CA 1
ATOM 2458 C C . ASP A 1 328 ? 42.273 -4.961 -1.628 1.00 7.21 328 ASP A C 1
ATOM 2459 O O . ASP A 1 328 ? 43.192 -4.157 -1.788 1.00 7.24 328 ASP A O 1
ATOM 2464 N N . LYS A 1 329 ? 42.422 -6.288 -1.672 1.00 6.36 329 LYS A N 1
ATOM 2465 C CA . LYS A 1 329 ? 43.715 -6.947 -1.929 1.00 6.61 329 LYS A CA 1
ATOM 2466 C C . LYS A 1 329 ? 43.704 -7.693 -3.258 1.00 6.44 329 LYS A C 1
ATOM 2467 O O . LYS A 1 329 ? 44.505 -8.607 -3.446 1.00 6.77 329 LYS A O 1
ATOM 2473 N N . THR A 1 330 ? 42.823 -7.291 -4.184 1.00 6.50 330 THR A N 1
ATOM 2474 C CA . THR A 1 330 ? 42.797 -7.935 -5.496 1.00 6.68 330 THR A CA 1
ATOM 2475 C C . THR A 1 330 ? 44.081 -7.725 -6.306 1.00 7.02 330 THR A C 1
ATOM 2476 O O . THR A 1 330 ? 44.339 -8.516 -7.220 1.00 8.17 330 THR A O 1
ATOM 2480 N N . SER A 1 331 ? 44.903 -6.739 -5.927 1.00 6.81 331 SER A N 1
ATOM 2481 C CA . SER A 1 331 ? 46.215 -6.530 -6.554 1.00 6.90 331 SER A CA 1
ATOM 2482 C C . SER A 1 331 ? 47.233 -7.582 -6.117 1.00 7.89 331 SER A C 1
ATOM 2483 O O . SER A 1 331 ? 48.290 -7.720 -6.731 1.00 8.66 331 SER A O 1
ATOM 2486 N N . TYR A 1 332 ? 46.920 -8.303 -5.045 1.00 7.94 332 TYR A N 1
ATOM 2487 C CA . TYR A 1 332 ? 47.791 -9.358 -4.515 1.00 7.92 332 TYR A CA 1
ATOM 2488 C C . TYR A 1 332 ? 47.252 -10.753 -4.830 1.00 8.28 332 TYR A C 1
ATOM 2489 O O . TYR A 1 332 ? 48.029 -11.679 -5.050 1.00 10.21 332 TYR A O 1
ATOM 2498 N N . ASP A 1 333 ? 45.935 -10.913 -4.754 1.00 7.26 333 ASP A N 1
ATOM 2499 C CA . ASP A 1 333 ? 45.249 -12.204 -4.915 1.00 7.49 333 ASP A CA 1
ATOM 2500 C C . ASP A 1 333 ? 43.989 -11.922 -5.724 1.00 7.27 333 ASP A C 1
ATOM 2501 O O . ASP A 1 333 ? 43.084 -11.245 -5.244 1.00 7.26 333 ASP A O 1
ATOM 2506 N N . SER A 1 334 ? 43.938 -12.425 -6.956 1.00 6.66 334 SER A N 1
ATOM 2507 C CA . SER A 1 334 ? 42.816 -12.148 -7.820 1.00 6.98 334 SER A CA 1
ATOM 2508 C C . SER A 1 334 ? 41.489 -12.701 -7.327 1.00 7.62 334 SER A C 1
ATOM 2509 O O . SER A 1 334 ? 40.440 -12.315 -7.844 1.00 8.15 334 SER A O 1
ATOM 2512 N N . SER A 1 335 ? 41.524 -13.556 -6.307 1.00 7.26 335 SER A N 1
ATOM 2513 C CA . SER A 1 335 ? 40.302 -14.061 -5.671 1.00 7.36 335 SER A CA 1
ATOM 2514 C C . SER A 1 335 ? 39.853 -13.291 -4.428 1.00 6.86 335 SER A C 1
ATOM 2515 O O . SER A 1 335 ? 38.874 -13.657 -3.813 1.00 7.71 335 SER A O 1
ATOM 2518 N N . ASN A 1 336 ? 40.541 -12.209 -4.076 1.00 6.94 336 ASN A N 1
ATOM 2519 C CA . ASN A 1 336 ? 40.279 -11.560 -2.798 1.00 6.85 336 ASN A CA 1
ATOM 2520 C C . ASN A 1 336 ? 38.845 -11.140 -2.589 1.00 6.94 336 ASN A C 1
ATOM 2521 O O . ASN A 1 336 ? 38.347 -11.198 -1.465 1.00 6.96 336 ASN A O 1
ATOM 2526 N N . ASN A 1 337 ? 38.154 -10.685 -3.633 1.00 7.22 337 ASN A N 1
ATOM 2527 C CA . ASN A 1 337 ? 36.788 -10.205 -3.415 1.00 7.30 337 ASN A CA 1
ATOM 2528 C C . ASN A 1 337 ? 35.828 -11.313 -2.986 1.00 7.50 337 ASN A C 1
ATOM 2529 O O . ASN A 1 337 ? 34.827 -11.031 -2.333 1.00 8.25 337 ASN A O 1
ATOM 2534 N N . VAL A 1 338 ? 36.129 -12.565 -3.323 1.00 7.60 338 VAL A N 1
ATOM 2535 C CA . VAL A 1 338 ? 35.333 -13.661 -2.798 1.00 8.18 338 VAL A CA 1
ATOM 2536 C C . VAL A 1 338 ? 35.329 -13.607 -1.280 1.00 6.99 338 VAL A C 1
ATOM 2537 O O . VAL A 1 338 ? 34.288 -13.791 -0.636 1.00 7.68 338 VAL A O 1
ATOM 2541 N N . TYR A 1 339 ? 36.494 -13.340 -0.705 1.00 6.99 339 TYR A N 1
ATOM 2542 C CA . TYR A 1 339 ? 36.641 -13.323 0.754 1.00 6.40 339 TYR A CA 1
ATOM 2543 C C . TYR A 1 339 ? 36.168 -12.049 1.413 1.00 6.47 339 TYR A C 1
ATOM 2544 O O . TYR A 1 339 ? 35.675 -12.088 2.533 1.00 7.12 339 TYR A O 1
ATOM 2553 N N . ARG A 1 340 ? 36.311 -10.919 0.719 1.00 6.76 340 ARG A N 1
ATOM 2554 C CA . ARG A 1 340 ? 35.716 -9.699 1.237 1.00 6.86 340 ARG A CA 1
ATOM 2555 C C . ARG A 1 340 ? 34.209 -9.834 1.346 1.00 7.28 340 ARG A C 1
ATOM 2556 O O . ARG A 1 340 ? 33.598 -9.398 2.312 1.00 6.85 340 ARG A O 1
ATOM 2564 N N . ALA A 1 341 ? 33.598 -10.449 0.342 1.00 7.28 341 ALA A N 1
ATOM 2565 C CA . ALA A 1 341 ? 32.185 -10.739 0.396 1.00 6.97 341 ALA A CA 1
ATOM 2566 C C . ALA A 1 341 ? 31.878 -11.710 1.527 1.00 7.15 341 ALA A C 1
ATOM 2567 O O . ALA A 1 341 ? 30.951 -11.478 2.304 1.00 7.88 341 ALA A O 1
ATOM 2569 N N . ALA A 1 342 ? 32.615 -12.824 1.609 1.00 7.60 342 ALA A N 1
ATOM 2570 C CA . ALA A 1 342 ? 32.342 -13.827 2.658 1.00 7.78 342 ALA A CA 1
ATOM 2571 C C . ALA A 1 342 ? 32.453 -13.217 4.044 1.00 7.66 342 ALA A C 1
ATOM 2572 O O . ALA A 1 342 ? 31.631 -13.502 4.924 1.00 8.07 342 ALA A O 1
ATOM 2574 N N . TYR A 1 343 ? 33.478 -12.397 4.252 1.00 7.29 343 TYR A N 1
ATOM 2575 C CA . TYR A 1 343 ? 33.694 -11.732 5.547 1.00 7.14 343 TYR A CA 1
ATOM 2576 C C . TYR A 1 343 ? 32.552 -10.773 5.839 1.00 6.74 343 TYR A C 1
ATOM 2577 O O . TYR A 1 343 ? 32.001 -10.772 6.932 1.00 7.40 343 TYR A O 1
ATOM 2586 N N . ALA A 1 344 ? 32.165 -9.961 4.858 1.00 7.02 344 ALA A N 1
ATOM 2587 C CA . ALA A 1 344 ? 31.105 -9.000 5.098 1.00 7.52 344 ALA A CA 1
ATOM 2588 C C . ALA A 1 344 ? 29.799 -9.708 5.417 1.00 7.96 344 ALA A C 1
ATOM 2589 O O . ALA A 1 344 ? 29.049 -9.283 6.303 1.00 8.50 344 ALA A O 1
ATOM 2591 N N . LYS A 1 345 ? 29.479 -10.779 4.689 1.00 7.66 345 LYS A N 1
ATOM 2592 C CA . LYS A 1 345 ? 28.269 -11.540 4.972 1.00 7.60 345 LYS A CA 1
ATOM 2593 C C . LYS A 1 345 ? 28.314 -12.140 6.363 1.00 7.82 345 LYS A C 1
ATOM 2594 O O . LYS A 1 345 ? 27.313 -12.111 7.089 1.00 9.10 345 LYS A O 1
ATOM 2600 N N . ALA A 1 346 ? 29.458 -12.722 6.728 1.00 7.41 346 ALA A N 1
ATOM 2601 C CA . ALA A 1 346 ? 29.576 -13.378 8.018 1.00 7.38 346 ALA A CA 1
ATOM 2602 C C . ALA A 1 346 ? 29.412 -12.369 9.160 1.00 7.06 346 ALA A C 1
ATOM 2603 O O . ALA A 1 346 ? 28.699 -12.636 10.143 1.00 7.73 346 ALA A O 1
ATOM 2605 N N . VAL A 1 347 ? 30.067 -11.211 9.057 1.00 7.10 347 VAL A N 1
ATOM 2606 C CA . VAL A 1 347 ? 29.966 -10.216 10.127 1.00 7.39 347 VAL A CA 1
ATOM 2607 C C . VAL A 1 347 ? 28.533 -9.708 10.207 1.00 7.50 347 VAL A C 1
ATOM 2608 O O . VAL A 1 347 ? 27.974 -9.557 11.297 1.00 7.93 347 VAL A O 1
ATOM 2612 N N . THR A 1 348 ? 27.927 -9.427 9.045 1.00 7.33 348 THR A N 1
ATOM 2613 C CA . THR A 1 348 ? 26.542 -8.920 9.026 1.00 7.35 348 THR A CA 1
ATOM 2614 C C . THR A 1 348 ? 25.599 -9.951 9.636 1.00 8.13 348 THR A C 1
ATOM 2615 O O . THR A 1 348 ? 24.750 -9.609 10.479 1.00 8.53 348 THR A O 1
ATOM 2619 N N . ALA A 1 349 ? 25.744 -11.206 9.210 1.00 7.95 349 ALA A N 1
ATOM 2620 C CA . ALA A 1 349 ? 24.859 -12.269 9.712 1.00 8.56 349 ALA A CA 1
ATOM 2621 C C . ALA A 1 349 ? 25.058 -12.472 11.200 1.00 8.52 349 ALA A C 1
ATOM 2622 O O . ALA A 1 349 ? 24.112 -12.791 11.917 1.00 9.25 349 ALA A O 1
ATOM 2624 N N . LYS A 1 350 ? 26.290 -12.323 11.689 1.00 7.80 350 LYS A N 1
ATOM 2625 C CA . LYS A 1 350 ? 26.532 -12.540 13.130 1.00 7.53 350 LYS A CA 1
ATOM 2626 C C . LYS A 1 350 ? 25.910 -11.411 13.930 1.00 8.23 350 LYS A C 1
ATOM 2627 O O . LYS A 1 350 ? 25.366 -11.631 15.019 1.00 8.60 350 LYS A O 1
ATOM 2633 N N . ALA A 1 351 ? 26.035 -10.183 13.417 1.00 7.83 351 ALA A N 1
ATOM 2634 C CA . ALA A 1 351 ? 25.311 -9.061 14.034 1.00 8.16 351 ALA A CA 1
ATOM 2635 C C . ALA A 1 351 ? 23.806 -9.316 14.065 1.00 8.98 351 ALA A C 1
ATOM 2636 O O . ALA A 1 351 ? 23.140 -9.085 15.087 1.00 10.03 351 ALA A O 1
ATOM 2638 N N . LYS A 1 352 ? 23.258 -9.784 12.948 1.00 10.01 352 LYS A N 1
ATOM 2639 C CA . LYS A 1 352 ? 21.826 -10.074 12.888 1.00 11.80 352 LYS A CA 1
ATOM 2640 C C . LYS A 1 352 ? 21.439 -11.118 13.923 1.00 11.33 352 LYS A C 1
ATOM 2641 O O . LYS A 1 352 ? 20.431 -10.957 14.637 1.00 12.75 352 LYS A O 1
ATOM 2647 N N . LYS A 1 353 ? 22.238 -12.176 14.029 1.00 11.05 353 LYS A N 1
ATOM 2648 C CA . LYS A 1 353 ? 21.990 -13.257 14.998 1.00 11.24 353 LYS A CA 1
ATOM 2649 C C . LYS A 1 353 ? 21.894 -12.725 16.409 1.00 11.28 353 LYS A C 1
ATOM 2650 O O . LYS A 1 353 ? 21.009 -13.115 17.188 1.00 13.03 353 LYS A O 1
ATOM 2656 N N . TYR A 1 354 ? 22.815 -11.824 16.741 1.00 10.90 354 TYR A N 1
ATOM 2657 C CA . TYR A 1 354 ? 22.951 -11.324 18.103 1.00 11.50 354 TYR A CA 1
ATOM 2658 C C . TYR A 1 354 ? 22.292 -9.951 18.281 1.00 12.41 354 TYR A C 1
ATOM 2659 O O . TYR A 1 354 ? 22.570 -9.252 19.255 1.00 12.80 354 TYR A O 1
ATOM 2668 N N . LYS A 1 355 ? 21.384 -9.620 17.362 1.00 13.11 355 LYS A N 1
ATOM 2669 C CA . LYS A 1 355 ? 20.500 -8.492 17.519 1.00 14.42 355 LYS A CA 1
ATOM 2670 C C . LYS A 1 355 ? 21.252 -7.193 17.735 1.00 13.27 355 LYS A C 1
ATOM 2671 O O . LYS A 1 355 ? 20.913 -6.386 18.594 1.00 15.35 355 LYS A O 1
ATOM 2675 N N . MET A 1 356 ? 22.252 -6.979 16.870 1.00 11.22 356 MET A N 1
ATOM 2676 C CA A MET A 1 356 ? 23.037 -5.759 16.909 0.50 9.49 356 MET A CA 1
ATOM 2677 C CA B MET A 1 356 ? 23.144 -5.806 16.899 0.50 11.08 356 MET A CA 1
ATOM 2678 C C . MET A 1 356 ? 23.214 -5.224 15.490 1.00 9.27 356 MET A C 1
ATOM 2679 O O . MET A 1 356 ? 22.977 -5.937 14.516 1.00 9.55 356 MET A O 1
ATOM 2688 N N . VAL A 1 357 ? 23.567 -3.940 15.370 1.00 8.25 357 VAL A N 1
ATOM 2689 C CA . VAL A 1 357 ? 23.525 -3.277 14.066 1.00 7.91 357 VAL A CA 1
ATOM 2690 C C . VAL A 1 357 ? 24.899 -3.296 13.415 1.00 7.49 357 VAL A C 1
ATOM 2691 O O . VAL A 1 357 ? 25.843 -2.751 13.979 1.00 8.63 357 VAL A O 1
ATOM 2695 N N . PRO A 1 358 ? 25.018 -3.895 12.224 1.00 7.00 358 PRO A N 1
ATOM 2696 C CA . PRO A 1 358 ? 26.304 -3.876 11.533 1.00 7.49 358 PRO A CA 1
ATOM 2697 C C . PRO A 1 358 ? 26.399 -2.663 10.610 1.00 7.01 358 PRO A C 1
ATOM 2698 O O . PRO A 1 358 ? 25.508 -2.461 9.789 1.00 8.19 358 PRO A O 1
ATOM 2702 N N . VAL A 1 359 ? 27.452 -1.862 10.763 1.00 6.70 359 VAL A N 1
ATOM 2703 C CA . VAL A 1 359 ? 27.650 -0.665 9.956 1.00 6.65 359 VAL A CA 1
ATOM 2704 C C . VAL A 1 359 ? 28.974 -0.745 9.180 1.00 6.94 359 VAL A C 1
ATOM 2705 O O . VAL A 1 359 ? 30.039 -0.746 9.768 1.00 7.32 359 VAL A O 1
ATOM 2709 N N . TYR A 1 360 ? 28.883 -0.872 7.850 1.00 6.63 360 TYR A N 1
ATOM 2710 C CA . TYR A 1 360 ? 30.039 -1.098 6.997 1.00 6.63 360 TYR A CA 1
ATOM 2711 C C . TYR A 1 360 ? 30.910 0.153 6.885 1.00 6.53 360 TYR A C 1
ATOM 2712 O O . TYR A 1 360 ? 30.401 1.257 6.737 1.00 6.52 360 TYR A O 1
ATOM 2721 N N . TRP A 1 361 ? 32.235 -0.049 6.912 1.00 6.46 361 TRP A N 1
ATOM 2722 C CA . TRP A 1 361 ? 33.186 1.039 6.762 1.00 6.55 361 TRP A CA 1
ATOM 2723 C C . TRP A 1 361 ? 33.534 1.234 5.284 1.00 6.41 361 TRP A C 1
ATOM 2724 O O . TRP A 1 361 ? 34.239 0.434 4.708 1.00 7.11 361 TRP A O 1
ATOM 2735 N N . ASP A 1 362 ? 33.060 2.340 4.699 1.00 6.34 362 ASP A N 1
ATOM 2736 C CA . ASP A 1 362 ? 33.309 2.695 3.308 1.00 6.88 362 ASP A CA 1
ATOM 2737 C C . ASP A 1 362 ? 34.045 4.019 3.320 1.00 6.99 362 ASP A C 1
ATOM 2738 O O . ASP A 1 362 ? 33.506 5.023 3.780 1.00 7.10 362 ASP A O 1
ATOM 2743 N N . ASN A 1 363 ? 35.281 4.030 2.816 1.00 6.86 363 ASN A N 1
ATOM 2744 C CA . ASN A 1 363 ? 36.098 5.224 2.799 1.00 7.50 363 ASN A CA 1
ATOM 2745 C C . ASN A 1 363 ? 36.176 5.929 1.444 1.00 7.19 363 ASN A C 1
ATOM 2746 O O . ASN A 1 363 ? 36.895 6.902 1.302 1.00 7.91 363 ASN A O 1
ATOM 2751 N N . GLY A 1 364 ? 35.383 5.479 0.478 1.00 7.54 364 GLY A N 1
ATOM 2752 C CA . GLY A 1 364 ? 35.365 6.097 -0.826 1.00 7.44 364 GLY A CA 1
ATOM 2753 C C . GLY A 1 364 ? 36.516 5.734 -1.720 1.00 7.53 364 GLY A C 1
ATOM 2754 O O . GLY A 1 364 ? 36.522 6.113 -2.899 1.00 8.58 364 GLY A O 1
ATOM 2755 N N . HIS A 1 365 ? 37.508 5.007 -1.196 1.00 7.89 365 HIS A N 1
ATOM 2756 C CA . HIS A 1 365 ? 38.663 4.672 -2.004 1.00 7.79 365 HIS A CA 1
ATOM 2757 C C . HIS A 1 365 ? 38.407 3.351 -2.759 1.00 7.54 365 HIS A C 1
ATOM 2758 O O . HIS A 1 365 ? 38.220 2.294 -2.157 1.00 8.07 365 HIS A O 1
ATOM 2765 N N . ASN A 1 366 ? 38.415 3.441 -4.092 1.00 8.22 366 ASN A N 1
ATOM 2766 C CA . ASN A 1 366 ? 38.337 2.309 -4.986 1.00 8.25 366 ASN A CA 1
ATOM 2767 C C . ASN A 1 366 ? 39.727 2.117 -5.544 1.00 8.99 366 ASN A C 1
ATOM 2768 O O . ASN A 1 366 ? 40.216 2.946 -6.326 1.00 11.16 366 ASN A O 1
ATOM 2773 N N . GLY A 1 367 ? 40.381 1.044 -5.131 1.00 9.08 367 GLY A N 1
ATOM 2774 C CA . GLY A 1 367 ? 41.722 0.760 -5.565 1.00 8.78 367 GLY A CA 1
ATOM 2775 C C . GLY A 1 367 ? 42.457 -0.001 -4.483 1.00 7.77 367 GLY A C 1
ATOM 2776 O O . GLY A 1 367 ? 41.850 -0.577 -3.586 1.00 8.52 367 GLY A O 1
ATOM 2777 N N . GLN A 1 368 ? 43.772 -0.016 -4.578 1.00 8.13 368 GLN A N 1
ATOM 2778 C CA . GLN A 1 368 ? 44.573 -0.851 -3.709 1.00 7.91 368 GLN A CA 1
ATOM 2779 C C . GLN A 1 368 ? 44.384 -0.427 -2.251 1.00 7.91 368 GLN A C 1
ATOM 2780 O O . GLN A 1 368 ? 44.604 0.732 -1.903 1.00 10.02 368 GLN A O 1
ATOM 2786 N N . HIS A 1 369 ? 43.963 -1.377 -1.418 1.00 6.78 369 HIS A N 1
ATOM 2787 C CA . HIS A 1 369 ? 43.721 -1.185 -0.002 1.00 7.45 369 HIS A CA 1
ATOM 2788 C C . HIS A 1 369 ? 42.449 -0.390 0.286 1.00 7.26 369 HIS A C 1
ATOM 2789 O O . HIS A 1 369 ? 42.243 0.066 1.414 1.00 7.82 369 HIS A O 1
ATOM 2796 N N . GLY A 1 370 ? 41.585 -0.238 -0.713 1.00 7.12 370 GLY A N 1
ATOM 2797 C CA . GLY A 1 370 ? 40.354 0.519 -0.541 1.00 7.48 370 GLY A CA 1
ATOM 2798 C C . GLY A 1 370 ? 39.261 -0.253 0.164 1.00 7.41 370 GLY A C 1
ATOM 2799 O O . GLY A 1 370 ? 39.259 -1.488 0.233 1.00 7.27 370 GLY A O 1
ATOM 2800 N N . PHE A 1 371 ? 38.299 0.504 0.687 1.00 6.95 371 PHE A N 1
ATOM 2801 C CA . PHE A 1 371 ? 37.099 -0.063 1.300 1.00 6.86 371 PHE A CA 1
ATOM 2802 C C . PHE A 1 371 ? 35.800 0.260 0.532 1.00 7.41 371 PHE A C 1
ATOM 2803 O O . PHE A 1 371 ? 34.730 -0.179 0.931 1.00 7.00 371 PHE A O 1
ATOM 2811 N N . ALA A 1 372 ? 35.860 1.062 -0.519 1.00 7.40 372 ALA A N 1
ATOM 2812 C CA . ALA A 1 372 ? 34.642 1.557 -1.115 1.00 7.47 372 ALA A CA 1
ATOM 2813 C C . ALA A 1 372 ? 33.785 0.481 -1.782 1.00 6.81 372 ALA A C 1
ATOM 2814 O O . ALA A 1 372 ? 34.303 -0.441 -2.420 1.00 7.33 372 ALA A O 1
ATOM 2816 N N . LEU A 1 373 ? 32.462 0.667 -1.684 1.00 7.28 373 LEU A N 1
ATOM 2817 C CA . LEU A 1 373 ? 31.503 -0.110 -2.434 1.00 7.40 373 LEU A CA 1
ATOM 2818 C C . LEU A 1 373 ? 30.849 0.681 -3.563 1.00 7.58 373 LEU A C 1
ATOM 2819 O O . LEU A 1 373 ? 30.136 0.092 -4.391 1.00 7.77 373 LEU A O 1
ATOM 2824 N N . PHE A 1 374 ? 31.063 1.997 -3.558 1.00 7.95 374 PHE A N 1
ATOM 2825 C CA . PHE A 1 374 ? 30.532 2.937 -4.556 1.00 8.09 374 PHE A CA 1
ATOM 2826 C C . PHE A 1 374 ? 31.659 3.833 -5.043 1.00 8.07 374 PHE A C 1
ATOM 2827 O O . PHE A 1 374 ? 32.592 4.113 -4.297 1.00 7.83 374 PHE A O 1
ATOM 2835 N N . ASN A 1 375 ? 31.560 4.273 -6.298 1.00 8.64 375 ASN A N 1
ATOM 2836 C CA A ASN A 1 375 ? 32.436 5.322 -6.802 0.50 9.06 375 ASN A CA 1
ATOM 2837 C CA B ASN A 1 375 ? 32.391 5.307 -6.870 0.50 8.70 375 ASN A CA 1
ATOM 2838 C C . ASN A 1 375 ? 31.685 6.637 -6.614 1.00 8.99 375 ASN A C 1
ATOM 2839 O O . ASN A 1 375 ? 30.628 6.869 -7.198 1.00 9.44 375 ASN A O 1
ATOM 2848 N N . ARG A 1 376 ? 32.231 7.449 -5.711 1.00 8.69 376 ARG A N 1
ATOM 2849 C CA . ARG A 1 376 ? 31.594 8.698 -5.342 1.00 8.65 376 ARG A CA 1
ATOM 2850 C C . ARG A 1 376 ? 31.702 9.758 -6.430 1.00 8.93 376 ARG A C 1
ATOM 2851 O O . ARG A 1 376 ? 30.953 10.688 -6.442 1.00 9.31 376 ARG A O 1
ATOM 2859 N N . SER A 1 377 ? 32.615 9.597 -7.368 1.00 11.35 377 SER A N 1
ATOM 2860 C CA . SER A 1 377 ? 32.654 10.504 -8.520 1.00 12.94 377 SER A CA 1
ATOM 2861 C C . SER A 1 377 ? 31.473 10.400 -9.445 1.00 13.67 377 SER A C 1
ATOM 2862 O O . SER A 1 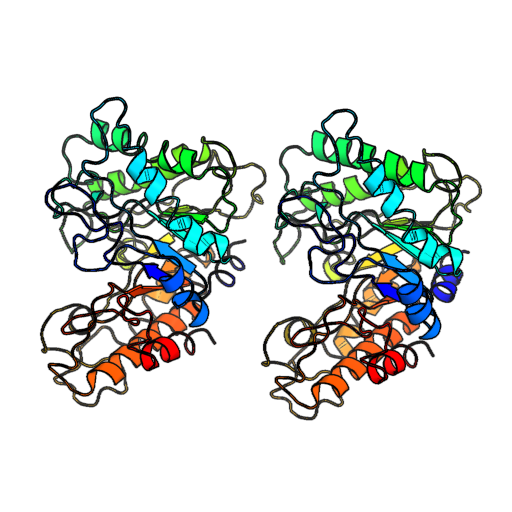377 ? 31.158 11.397 -10.081 1.00 12.49 377 SER A O 1
ATOM 2865 N N . ASN A 1 378 ? 30.829 9.222 -9.572 1.00 16.48 378 ASN A N 1
ATOM 2866 C CA A ASN A 1 378 ? 29.626 9.059 -10.441 0.70 16.25 378 ASN A CA 1
ATOM 2867 C CA B ASN A 1 378 ? 29.566 9.176 -10.377 0.30 16.33 378 ASN A CA 1
ATOM 2868 C C . ASN A 1 378 ? 28.432 8.306 -9.882 1.00 16.97 378 ASN A C 1
ATOM 2869 O O . ASN A 1 378 ? 27.510 7.966 -10.638 1.00 17.91 378 ASN A O 1
ATOM 2878 N N . ASN A 1 379 ? 28.425 8.056 -8.578 1.00 14.68 379 ASN A N 1
ATOM 2879 C CA . ASN A 1 379 ? 27.369 7.321 -7.929 1.00 15.98 379 ASN A CA 1
ATOM 2880 C C . ASN A 1 379 ? 27.074 6.068 -8.633 1.00 16.12 379 ASN A C 1
ATOM 2881 O O . ASN A 1 379 ? 25.914 5.731 -8.869 1.00 18.57 379 ASN A O 1
ATOM 2886 N N . THR A 1 380 ? 28.138 5.314 -8.887 1.00 13.64 380 THR A N 1
ATOM 2887 C CA . THR A 1 380 ? 27.965 3.991 -9.385 1.00 13.50 380 THR A CA 1
ATOM 2888 C C . THR A 1 380 ? 28.393 3.002 -8.315 1.00 11.89 380 THR A C 1
ATOM 2889 O O . THR A 1 380 ? 29.204 3.309 -7.430 1.00 11.85 380 THR A O 1
ATOM 2893 N N . VAL A 1 381 ? 27.815 1.833 -8.386 1.00 11.33 381 VAL A N 1
ATOM 2894 C CA . VAL A 1 381 ? 28.251 0.728 -7.547 1.00 10.71 381 VAL A CA 1
ATOM 2895 C C . VAL A 1 381 ? 29.551 0.163 -8.074 1.00 9.72 381 VAL A C 1
ATOM 2896 O O . VAL A 1 381 ? 29.658 -0.093 -9.265 1.00 11.15 381 VAL A O 1
ATOM 2900 N N . THR A 1 382 ? 30.528 -0.056 -7.201 1.00 8.47 382 THR A N 1
ATOM 2901 C CA . THR A 1 382 ? 31.767 -0.697 -7.598 1.00 8.18 382 THR A CA 1
ATOM 2902 C C . THR A 1 382 ? 31.961 -2.107 -7.010 1.00 7.76 382 THR A C 1
ATOM 2903 O O . THR A 1 382 ? 32.821 -2.855 -7.482 1.00 8.42 382 THR A O 1
ATOM 2907 N N . GLN A 1 383 ? 31.172 -2.471 -6.001 1.00 7.38 383 GLN A N 1
ATOM 2908 C CA . GLN A 1 383 ? 31.290 -3.778 -5.343 1.00 7.63 383 GLN A CA 1
ATOM 2909 C C . GLN A 1 383 ? 29.918 -4.393 -5.104 1.00 8.06 383 GLN A C 1
ATOM 2910 O O . GLN A 1 383 ? 29.478 -4.574 -3.983 1.00 8.52 383 GLN A O 1
ATOM 2916 N N . GLN A 1 384 ? 29.232 -4.718 -6.191 1.00 9.12 384 GLN A N 1
ATOM 2917 C CA . GLN A 1 384 ? 27.885 -5.284 -6.090 1.00 9.58 384 GLN A CA 1
ATOM 2918 C C . GLN A 1 384 ? 27.876 -6.561 -5.265 1.00 8.71 384 GLN A C 1
ATOM 2919 O O . GLN A 1 384 ? 26.940 -6.810 -4.503 1.00 9.39 384 GLN A O 1
ATOM 2925 N N . ASN A 1 385 ? 28.890 -7.400 -5.444 1.00 8.89 385 ASN A N 1
ATOM 2926 C CA . ASN A 1 385 ? 28.857 -8.674 -4.766 1.00 9.20 385 ASN A CA 1
ATOM 2927 C C . ASN A 1 385 ? 29.038 -8.517 -3.247 1.00 7.98 385 ASN A C 1
ATOM 2928 O O . ASN A 1 385 ? 28.441 -9.264 -2.484 1.00 9.19 385 ASN A O 1
ATOM 2933 N N . ILE A 1 386 ? 29.823 -7.522 -2.808 1.00 8.06 386 ILE A N 1
ATOM 2934 C CA . ILE A 1 386 ? 29.940 -7.273 -1.365 1.00 7.93 386 ILE A CA 1
ATOM 2935 C C . ILE A 1 386 ? 28.619 -6.693 -0.831 1.00 7.91 386 ILE A C 1
ATOM 2936 O O . ILE A 1 386 ? 28.158 -7.069 0.244 1.00 8.42 386 ILE A O 1
ATOM 2941 N N . ILE A 1 387 ? 28.001 -5.778 -1.576 1.00 8.39 387 ILE A N 1
ATOM 2942 C CA . ILE A 1 387 ? 26.706 -5.281 -1.151 1.00 8.68 387 ILE A CA 1
ATOM 2943 C C . ILE A 1 387 ? 25.726 -6.421 -1.028 1.00 8.35 387 ILE A C 1
ATOM 2944 O O . ILE A 1 387 ? 24.984 -6.532 -0.039 1.00 8.59 387 ILE A O 1
ATOM 2949 N N . ASN A 1 388 ? 25.710 -7.284 -2.035 1.00 8.41 388 ASN A N 1
ATOM 2950 C CA . ASN A 1 388 ? 24.770 -8.409 -1.990 1.00 8.80 388 ASN A CA 1
ATOM 2951 C C . ASN A 1 388 ? 25.044 -9.313 -0.786 1.00 8.36 388 ASN A C 1
ATOM 2952 O O . ASN A 1 388 ? 24.124 -9.852 -0.175 1.00 9.31 388 ASN A O 1
ATOM 2957 N N . ALA A 1 389 ? 26.326 -9.530 -0.480 1.00 8.42 389 ALA A N 1
ATOM 2958 C CA . ALA A 1 389 ? 26.723 -10.355 0.665 1.00 8.28 389 ALA A CA 1
ATOM 2959 C C . ALA A 1 389 ? 26.197 -9.765 1.981 1.00 8.43 389 ALA A C 1
ATOM 2960 O O . ALA A 1 389 ? 25.658 -10.477 2.824 1.00 8.78 389 ALA A O 1
ATOM 2962 N N . ILE A 1 390 ? 26.307 -8.448 2.142 1.00 7.93 390 ILE A N 1
ATOM 2963 C CA . ILE A 1 390 ? 25.776 -7.784 3.322 1.00 8.44 390 ILE A CA 1
ATOM 2964 C C . ILE A 1 390 ? 24.262 -8.002 3.387 1.00 8.58 390 ILE A C 1
ATOM 2965 O O . ILE A 1 390 ? 23.692 -8.300 4.442 1.00 9.17 390 ILE A O 1
ATOM 2970 N N . MET A 1 391 ? 23.573 -7.757 2.277 1.00 8.66 391 MET A N 1
ATOM 2971 C CA A MET A 1 391 ? 22.131 -7.870 2.303 0.50 9.15 391 MET A CA 1
ATOM 2972 C CA B MET A 1 391 ? 22.131 -7.877 2.291 0.50 8.98 391 MET A CA 1
ATOM 2973 C C . MET A 1 391 ? 21.669 -9.314 2.531 1.00 9.08 391 MET A C 1
ATOM 2974 O O . MET A 1 391 ? 20.688 -9.538 3.233 1.00 10.30 391 MET A O 1
ATOM 2983 N N . GLN A 1 392 ? 22.400 -10.281 1.999 1.00 9.51 392 GLN A N 1
ATO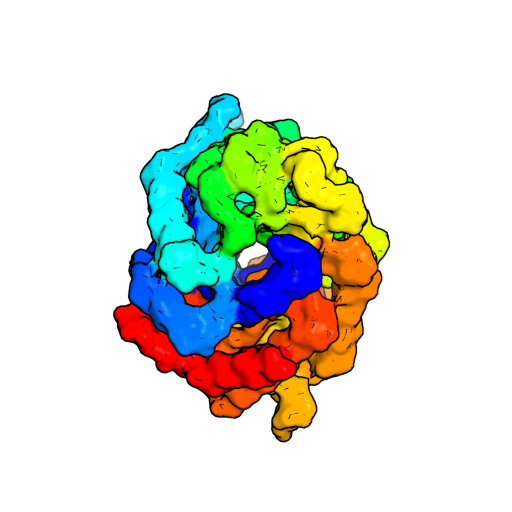M 2984 C CA . GLN A 1 392 ? 22.113 -11.688 2.311 1.00 9.91 392 GLN A CA 1
ATOM 2985 C C . GLN A 1 392 ? 22.286 -11.949 3.804 1.00 10.34 392 GLN A C 1
ATOM 2986 O O . GLN A 1 392 ? 21.519 -12.691 4.417 1.00 11.26 392 GLN A O 1
ATOM 2992 N N . GLY A 1 393 ? 23.314 -11.346 4.390 1.00 10.40 393 GLY A N 1
ATOM 2993 C CA . GLY A 1 393 ? 23.562 -11.506 5.813 1.00 10.25 393 GLY A CA 1
ATOM 2994 C C . GLY A 1 393 ? 22.477 -10.921 6.709 1.00 11.07 393 GLY A C 1
ATOM 2995 O O . GLY A 1 393 ? 22.372 -11.291 7.886 1.00 11.95 393 GLY A O 1
ATOM 2996 N N . MET A 1 394 ? 21.655 -10.012 6.174 1.00 11.79 394 MET A N 1
ATOM 2997 C CA . MET A 1 394 ? 20.528 -9.457 6.931 1.00 13.67 394 MET A CA 1
ATOM 2998 C C . MET A 1 394 ? 19.253 -10.302 6.863 1.00 15.99 394 MET A C 1
ATOM 2999 O O . MET A 1 394 ? 18.243 -9.932 7.482 1.00 16.74 394 MET A O 1
ATOM 3004 N N . GLN A 1 395 ? 19.280 -11.441 6.185 1.00 17.94 395 GLN A N 1
ATOM 3005 C CA A GLN A 1 395 ? 18.080 -12.277 6.025 0.50 19.75 395 GLN A CA 1
ATOM 3006 C CA B GLN A 1 395 ? 18.052 -12.236 6.052 0.50 19.36 395 GLN A CA 1
ATOM 3007 C C . GLN A 1 395 ? 17.747 -13.000 7.321 1.00 20.49 395 GLN A C 1
ATOM 3008 O O . GLN A 1 395 ? 18.633 -13.305 8.121 1.00 20.53 395 GLN A O 1
ATOM 3021 N N . ASP B 1 34 ? 53.561 4.204 20.641 1.00 27.17 34 ASP B N 1
ATOM 3022 C CA . ASP B 1 34 ? 54.318 3.574 21.768 1.00 27.12 34 ASP B CA 1
ATOM 3023 C C . ASP B 1 34 ? 55.564 2.880 21.241 1.00 26.85 34 ASP B C 1
ATOM 3024 O O . ASP B 1 34 ? 55.837 2.957 20.035 1.00 24.64 34 ASP B O 1
ATOM 3029 N N . ALA B 1 35 ? 56.276 2.179 22.121 1.00 26.16 35 ALA B N 1
ATOM 3030 C CA . ALA B 1 35 ? 57.591 1.603 21.809 1.00 26.28 35 ALA B CA 1
ATOM 3031 C C . ALA B 1 35 ? 57.588 0.527 20.739 1.00 26.26 35 ALA B C 1
ATOM 3032 O O . ALA B 1 35 ? 58.543 0.404 19.955 1.00 26.31 35 ALA B O 1
ATOM 3034 N N . SER B 1 36 ? 56.539 -0.280 20.683 1.00 26.00 36 SER B N 1
ATOM 3035 C CA . SER B 1 36 ? 56.475 -1.303 19.648 1.00 25.19 36 SER B CA 1
ATOM 3036 C C . SER B 1 36 ? 56.017 -0.687 18.320 1.00 23.22 36 SER B C 1
ATOM 3037 O O . SER B 1 36 ? 56.582 -1.039 17.230 1.00 23.37 36 SER B O 1
ATOM 3040 N N . GLN B 1 37 ? 55.035 0.239 18.387 1.00 21.17 37 GLN B N 1
ATOM 3041 C CA A GLN B 1 37 ? 54.538 0.889 17.159 0.50 19.22 37 GLN B CA 1
ATOM 3042 C CA B GLN B 1 37 ? 54.533 0.898 17.170 0.50 19.40 37 GLN B CA 1
ATOM 3043 C C . GLN B 1 37 ? 55.589 1.777 16.514 1.00 17.23 37 GLN B C 1
ATOM 3044 O O . GLN B 1 37 ? 55.689 1.799 15.301 1.00 16.06 37 GLN B O 1
ATOM 3055 N N . ILE B 1 38 ? 56.367 2.523 17.311 1.00 15.06 38 ILE B N 1
ATOM 3056 C CA A ILE B 1 38 ? 57.383 3.429 16.750 0.50 13.82 38 ILE B CA 1
ATOM 3057 C CA B ILE B 1 38 ? 57.327 3.423 16.680 0.50 13.59 38 ILE B CA 1
ATOM 3058 C C . ILE B 1 38 ? 58.353 2.636 15.863 1.00 13.37 38 ILE B C 1
ATOM 3059 O O . ILE B 1 38 ? 58.715 3.059 14.768 1.00 12.24 38 ILE B O 1
ATOM 3068 N N . VAL B 1 39 ? 58.789 1.484 16.355 1.00 12.21 39 VAL B N 1
ATOM 3069 C CA . VAL B 1 39 ? 59.754 0.674 15.599 1.00 12.70 39 VAL B CA 1
ATOM 3070 C C . VAL B 1 39 ? 59.145 0.233 14.276 1.00 13.06 39 VAL B C 1
ATOM 3071 O O . VAL B 1 39 ? 59.773 0.370 13.222 1.00 12.35 39 VAL B O 1
ATOM 3075 N N . SER B 1 40 ? 57.914 -0.269 14.304 1.00 13.76 40 SER B N 1
ATOM 3076 C CA A SER B 1 40 ? 57.234 -0.677 13.077 0.50 14.53 40 SER B CA 1
ATOM 3077 C CA B SER B 1 40 ? 57.235 -0.680 13.073 0.50 14.63 40 SER B CA 1
ATOM 3078 C C . SER B 1 40 ? 57.106 0.479 12.074 1.00 14.00 40 SER B C 1
ATOM 3079 O O . SER B 1 40 ? 57.358 0.320 10.857 1.00 15.06 40 SER B O 1
ATOM 3084 N N . GLU B 1 41 ? 56.707 1.646 12.576 1.00 13.42 41 GLU B N 1
ATOM 3085 C CA A GLU B 1 41 ? 56.503 2.798 11.704 0.50 12.85 41 GLU B CA 1
ATOM 3086 C CA B GLU B 1 41 ? 56.498 2.844 11.755 0.50 13.26 41 GLU B CA 1
ATOM 3087 C C . GLU B 1 41 ? 57.815 3.321 11.133 1.00 12.54 41 GLU B C 1
ATOM 3088 O O . GLU B 1 41 ? 57.829 3.853 10.030 1.00 13.45 41 GLU B O 1
ATOM 3099 N N . MET B 1 42 ? 58.919 3.158 11.861 1.00 11.62 42 MET B N 1
ATOM 3100 C CA . MET B 1 42 ? 60.204 3.631 11.361 1.00 10.82 42 MET B CA 1
ATOM 3101 C C . MET B 1 42 ? 60.798 2.737 10.266 1.00 10.58 42 MET B C 1
ATOM 3102 O O . MET B 1 42 ? 61.650 3.183 9.486 1.00 11.13 42 MET B O 1
ATOM 3107 N N . GLY B 1 43 ? 60.356 1.484 10.177 1.00 10.65 43 GLY B N 1
ATOM 3108 C CA . GLY B 1 43 ? 60.818 0.601 9.120 1.00 10.32 43 GLY B CA 1
ATOM 3109 C C . GLY B 1 43 ? 62.328 0.478 9.053 1.00 10.21 43 GLY B C 1
ATOM 3110 O O . GLY B 1 43 ? 62.992 0.350 10.084 1.00 10.77 43 GLY B O 1
ATOM 3111 N N . ALA B 1 44 ? 62.862 0.494 7.827 1.00 9.98 44 ALA B N 1
ATOM 3112 C CA . ALA B 1 44 ? 64.298 0.579 7.599 1.00 9.55 44 ALA B CA 1
ATOM 3113 C C . ALA B 1 44 ? 64.677 2.026 7.417 1.00 9.17 44 ALA B C 1
ATOM 3114 O O . ALA B 1 44 ? 64.014 2.776 6.699 1.00 9.48 44 ALA B O 1
ATOM 3116 N N . GLY B 1 45 ? 65.776 2.403 8.037 1.00 8.42 45 GLY B N 1
ATOM 3117 C CA . GLY B 1 45 ? 66.271 3.750 7.907 1.00 8.36 45 GLY B CA 1
ATOM 3118 C C . GLY B 1 45 ? 67.486 3.873 7.011 1.00 7.95 45 GLY B C 1
ATOM 3119 O O . GLY B 1 45 ? 68.149 2.890 6.697 1.00 7.92 45 GLY B O 1
ATOM 3120 N N . TRP B 1 46 ? 67.782 5.111 6.646 1.00 7.74 46 TRP B N 1
ATOM 3121 C CA . TRP B 1 46 ? 68.892 5.440 5.766 1.00 7.21 46 TRP B CA 1
ATOM 3122 C C . TRP B 1 46 ? 69.528 6.717 6.279 1.00 7.15 46 TRP B C 1
ATOM 3123 O O . TRP B 1 46 ? 68.836 7.692 6.569 1.00 7.80 46 TRP B O 1
ATOM 3134 N N . ASN B 1 47 ? 70.855 6.711 6.402 1.00 7.12 47 ASN B N 1
ATOM 3135 C CA . ASN B 1 47 ? 71.606 7.905 6.797 1.00 7.15 47 ASN B CA 1
ATOM 3136 C C . ASN B 1 47 ? 71.958 8.771 5.599 1.00 7.14 47 ASN B C 1
ATOM 3137 O O . ASN B 1 47 ? 72.515 8.272 4.609 1.00 7.36 47 ASN B O 1
ATOM 3142 N N . LEU B 1 48 ? 71.708 10.064 5.755 1.00 6.73 48 LEU B N 1
ATOM 3143 C CA . LEU B 1 48 ? 72.163 11.087 4.836 1.00 7.35 48 LEU B CA 1
ATOM 3144 C C . LEU B 1 48 ? 73.632 11.395 5.174 1.00 7.23 48 LEU B C 1
ATOM 3145 O O . LEU B 1 48 ? 73.968 12.457 5.665 1.00 7.43 48 LEU B O 1
ATOM 3150 N N . GLY B 1 49 ? 74.507 10.431 4.915 1.00 6.85 49 GLY B N 1
ATOM 3151 C CA . GLY B 1 49 ? 75.858 10.530 5.424 1.00 7.00 49 GLY B CA 1
ATOM 3152 C C . GLY B 1 49 ? 76.765 11.406 4.577 1.00 7.46 49 GLY B C 1
ATOM 3153 O O . GLY B 1 49 ? 76.562 11.592 3.363 1.00 7.72 49 GLY B O 1
ATOM 3154 N N . ASN B 1 50 ? 77.816 11.906 5.215 1.00 7.63 50 ASN B N 1
ATOM 3155 C CA . ASN B 1 50 ? 78.788 12.773 4.569 1.00 7.86 50 ASN B CA 1
ATOM 3156 C C . ASN B 1 50 ? 78.121 14.005 3.932 1.00 7.23 50 ASN B C 1
ATOM 3157 O O . ASN B 1 50 ? 78.458 14.412 2.823 1.00 8.17 50 ASN B O 1
ATOM 3162 N N . GLN B 1 51 ? 77.203 14.599 4.687 1.00 7.40 51 GLN B N 1
ATOM 3163 C CA . GLN B 1 51 ? 76.562 15.838 4.290 1.00 7.32 51 GLN B CA 1
ATOM 3164 C C . GLN B 1 51 ? 76.655 16.858 5.429 1.00 7.58 51 GLN B C 1
ATOM 3165 O O . GLN B 1 51 ? 77.708 17.474 5.583 1.00 8.52 51 GLN B O 1
ATOM 3171 N N . LEU B 1 52 ? 75.602 17.018 6.241 1.00 7.48 52 LEU B N 1
ATOM 3172 C CA A LEU B 1 52 ? 75.588 18.117 7.210 0.50 7.42 52 LEU B CA 1
ATOM 3173 C CA B LEU B 1 52 ? 75.571 18.100 7.239 0.50 7.48 52 LEU B CA 1
ATOM 3174 C C . LEU B 1 52 ? 76.517 17.913 8.416 1.00 7.22 52 LEU B C 1
ATOM 3175 O O . LEU B 1 52 ? 76.690 18.842 9.231 1.00 7.58 52 LEU B O 1
ATOM 3184 N N . GLU B 1 53 ? 77.131 16.727 8.511 1.00 7.68 53 GLU B N 1
ATOM 3185 C CA . GLU B 1 53 ? 78.198 16.540 9.518 1.00 7.42 53 GLU B CA 1
ATOM 3186 C C . GLU B 1 53 ? 79.600 16.838 8.976 1.00 8.04 53 GLU B C 1
ATOM 3187 O O . GLU B 1 53 ? 80.554 16.945 9.738 1.00 8.61 53 GLU B O 1
ATOM 3193 N N . ALA B 1 54 ? 79.715 16.977 7.663 1.00 8.91 54 ALA B N 1
ATOM 3194 C CA . ALA B 1 54 ? 81.001 17.213 7.032 1.00 9.38 54 ALA B CA 1
ATOM 3195 C C . ALA B 1 54 ? 81.530 18.570 7.440 1.00 10.07 54 ALA B C 1
ATOM 3196 O O . ALA B 1 54 ? 80.755 19.535 7.555 1.00 10.77 54 ALA B O 1
ATOM 3198 N N . ALA B 1 55 ? 82.843 18.635 7.647 1.00 12.51 55 ALA B N 1
ATOM 3199 C CA . ALA B 1 55 ? 83.492 19.857 8.094 1.00 13.77 55 ALA B CA 1
ATOM 3200 C C . ALA B 1 55 ? 84.967 19.728 7.819 1.00 15.73 55 ALA B C 1
ATOM 3201 O O . ALA B 1 55 ? 85.556 18.646 7.892 1.00 15.88 55 ALA B O 1
ATOM 3203 N N . VAL B 1 56 ? 85.551 20.881 7.510 1.00 17.48 56 VAL B N 1
ATOM 3204 C CA . VAL B 1 56 ? 86.984 21.008 7.287 1.00 18.86 56 VAL B CA 1
ATOM 3205 C C . VAL B 1 56 ? 87.469 22.175 8.127 1.00 19.63 56 VAL B C 1
ATOM 3206 O O . VAL B 1 56 ? 86.875 23.256 8.096 1.00 20.37 56 VAL B O 1
ATOM 3210 N N . ASN B 1 57 ? 88.536 21.919 8.892 1.00 20.51 57 ASN B N 1
ATOM 3211 C CA A ASN B 1 57 ? 89.140 22.892 9.816 0.50 21.01 57 ASN B CA 1
ATOM 3212 C CA B ASN B 1 57 ? 89.132 22.943 9.743 0.50 20.92 57 ASN B CA 1
ATOM 3213 C C . ASN B 1 57 ? 88.098 23.652 10.630 1.00 20.34 57 ASN B C 1
ATOM 3214 O O . ASN B 1 57 ? 88.169 24.870 10.842 1.00 21.06 57 ASN B O 1
ATOM 3223 N N . GLY B 1 58 ? 87.131 22.889 11.128 1.00 19.01 58 GLY B N 1
ATOM 3224 C CA . GLY B 1 58 ? 86.179 23.403 12.069 1.00 17.05 58 GLY B CA 1
ATOM 3225 C C . GLY B 1 58 ? 84.886 23.981 11.547 1.00 15.62 58 GLY B C 1
ATOM 3226 O O . GLY B 1 58 ? 84.012 24.280 12.355 1.00 14.39 58 GLY B O 1
ATOM 3227 N N . THR B 1 59 ? 84.728 24.159 10.237 1.00 15.02 59 THR B N 1
ATOM 3228 C CA . THR B 1 59 ? 83.515 24.773 9.713 1.00 16.39 59 THR B CA 1
ATOM 3229 C C . THR B 1 59 ? 82.679 23.732 8.961 1.00 15.70 59 THR B C 1
ATOM 3230 O O . THR B 1 59 ? 83.159 23.135 7.976 1.00 16.16 59 THR B O 1
ATOM 3234 N N . PRO B 1 60 ? 81.465 23.465 9.455 1.00 14.60 60 PRO B N 1
ATOM 3235 C CA . PRO B 1 60 ? 80.607 22.530 8.733 1.00 14.46 60 PRO B CA 1
ATOM 3236 C C . PRO B 1 60 ? 80.238 23.023 7.346 1.00 14.91 60 PRO B C 1
ATOM 3237 O O . PRO B 1 60 ? 80.039 24.211 7.143 1.00 15.08 60 PRO B O 1
ATOM 3241 N N . ASN B 1 61 ? 80.117 22.101 6.413 1.00 13.73 61 ASN B N 1
ATOM 3242 C CA . ASN B 1 61 ? 79.759 22.452 5.043 1.00 13.93 61 ASN B CA 1
ATOM 3243 C C . ASN B 1 61 ? 79.362 21.153 4.385 1.00 12.25 61 ASN B C 1
ATOM 3244 O O . ASN B 1 61 ? 80.152 20.219 4.331 1.00 11.99 61 ASN B O 1
ATOM 3249 N N . GLU B 1 62 ? 78.112 21.093 3.950 1.00 11.47 62 GLU B N 1
ATOM 3250 C CA . GLU B 1 62 ? 77.561 19.832 3.488 1.00 10.67 62 GLU B CA 1
ATOM 3251 C C . GLU B 1 62 ? 78.180 19.290 2.207 1.00 10.08 62 GLU B C 1
ATOM 3252 O O . GLU B 1 62 ? 77.947 18.128 1.862 1.00 9.23 62 GLU B O 1
ATOM 3258 N N . THR B 1 63 ? 78.964 20.116 1.515 1.00 10.59 63 THR B N 1
ATOM 3259 C CA . THR B 1 63 ? 79.692 19.684 0.330 1.00 10.90 63 THR B CA 1
ATOM 3260 C C . THR B 1 63 ? 81.168 19.382 0.579 1.00 11.25 63 THR B C 1
ATOM 3261 O O . THR B 1 63 ? 81.886 18.996 -0.350 1.00 12.29 63 THR B O 1
ATOM 3265 N N . ALA B 1 64 ? 81.604 19.495 1.836 1.00 12.23 64 ALA B N 1
ATOM 3266 C CA . ALA B 1 64 ? 83.043 19.458 2.149 1.00 13.80 64 ALA B CA 1
ATOM 3267 C C . ALA B 1 64 ? 83.663 18.095 1.865 1.00 13.61 64 ALA B C 1
ATOM 3268 O O . ALA B 1 64 ? 84.875 18.003 1.673 1.00 15.49 64 ALA B O 1
ATOM 3270 N N . TRP B 1 65 ? 82.861 17.028 1.916 1.00 12.64 65 TRP B N 1
ATOM 3271 C CA . TRP B 1 65 ? 83.370 15.679 1.724 1.00 12.44 65 TRP B CA 1
ATOM 3272 C C . TRP B 1 65 ? 82.985 15.102 0.377 1.00 13.69 65 TRP B C 1
ATOM 3273 O O . TRP B 1 65 ? 83.025 13.911 0.179 1.00 15.86 65 TRP B O 1
ATOM 3284 N N . GLY B 1 66 ? 82.649 15.988 -0.566 1.00 13.57 66 GLY B N 1
ATOM 3285 C CA . GLY B 1 66 ? 82.506 15.592 -1.961 1.00 13.34 66 GLY B CA 1
ATOM 3286 C C . GLY B 1 66 ? 81.100 15.313 -2.476 1.00 13.01 66 GLY B C 1
ATOM 3287 O O . GLY B 1 66 ? 80.922 15.106 -3.678 1.00 15.07 66 GLY B O 1
ATOM 3288 N N . ASN B 1 67 ? 80.092 15.316 -1.604 1.00 9.87 67 ASN B N 1
ATOM 3289 C CA . ASN B 1 67 ? 78.731 15.164 -2.052 1.00 9.65 67 ASN B CA 1
ATOM 3290 C C . ASN B 1 67 ? 78.154 16.507 -2.486 1.00 9.34 67 ASN B C 1
ATOM 3291 O O . ASN B 1 67 ? 78.583 17.556 -1.999 1.00 10.35 67 ASN B O 1
ATOM 3296 N N . PRO B 1 68 ? 77.165 16.484 -3.386 1.00 9.52 68 PRO B N 1
ATOM 3297 C CA . PRO B 1 68 ? 76.514 17.744 -3.758 1.00 9.95 68 PRO B CA 1
ATOM 3298 C C . PRO B 1 68 ? 75.627 18.267 -2.628 1.00 8.89 68 PRO B C 1
ATOM 3299 O O . PRO B 1 68 ? 75.294 17.538 -1.697 1.00 9.36 68 PRO B O 1
ATOM 3303 N N . THR B 1 69 ? 75.243 19.534 -2.722 1.00 8.93 69 THR B N 1
ATOM 3304 C CA . THR B 1 69 ? 74.237 20.076 -1.833 1.00 9.22 69 THR B CA 1
ATOM 3305 C C . THR B 1 69 ? 72.994 19.198 -1.888 1.00 9.05 69 THR B C 1
ATOM 3306 O O . THR B 1 69 ? 72.534 18.803 -2.962 1.00 10.13 69 THR B O 1
ATOM 3310 N N . VAL B 1 70 ? 72.435 18.909 -0.721 1.00 8.64 70 VAL B N 1
ATOM 3311 C CA . VAL B 1 70 ? 71.263 18.066 -0.640 1.00 8.62 70 VAL B CA 1
ATOM 3312 C C . VAL B 1 70 ? 70.065 18.745 -1.291 1.00 8.90 70 VAL B C 1
ATOM 3313 O O . VAL B 1 70 ? 69.862 19.936 -1.134 1.00 9.16 70 VAL B O 1
ATOM 3317 N N . THR B 1 71 ? 69.294 17.970 -2.052 1.00 8.81 71 THR B N 1
ATOM 3318 C CA . THR B 1 71 ? 68.060 18.427 -2.657 1.00 8.98 71 THR B CA 1
ATOM 3319 C C . THR B 1 71 ? 66.923 17.475 -2.301 1.00 8.94 71 THR B C 1
ATOM 3320 O O . THR B 1 71 ? 67.151 16.315 -1.953 1.00 9.46 71 THR B O 1
ATOM 3324 N N . PRO B 1 72 ? 65.672 17.949 -2.432 1.00 9.11 72 PRO B N 1
ATOM 3325 C CA . PRO B 1 72 ? 64.562 17.075 -2.068 1.00 9.88 72 PRO B CA 1
ATOM 3326 C C . PRO B 1 72 ? 64.481 15.806 -2.901 1.00 9.64 72 PRO B C 1
ATOM 3327 O O . PRO B 1 72 ? 63.964 14.786 -2.432 1.00 9.99 72 PRO B O 1
ATOM 3331 N N . GLU B 1 73 ? 64.934 15.870 -4.144 1.00 9.57 73 GLU B N 1
ATOM 3332 C CA . GLU B 1 73 ? 64.871 14.737 -5.034 1.00 9.54 73 GLU B CA 1
ATOM 3333 C C . GLU B 1 73 ? 65.621 13.520 -4.492 1.00 9.71 73 GLU B C 1
ATOM 3334 O O . GLU B 1 73 ? 65.229 12.386 -4.704 1.00 10.22 73 GLU B O 1
ATOM 3340 N N . LEU B 1 74 ? 66.731 13.742 -3.822 1.00 9.57 74 LEU B N 1
ATOM 3341 C CA . LEU B 1 74 ? 67.470 12.623 -3.243 1.00 9.18 74 LEU B CA 1
ATOM 3342 C C . LEU B 1 74 ? 66.619 11.918 -2.188 1.00 9.07 74 LEU B C 1
ATOM 3343 O O . LEU B 1 74 ? 66.520 10.688 -2.141 1.00 9.47 74 LEU B O 1
ATOM 3348 N N . ILE B 1 75 ? 65.990 12.703 -1.322 1.00 8.80 75 ILE B N 1
ATOM 3349 C CA . ILE B 1 75 ? 65.183 12.132 -0.250 1.00 9.74 75 ILE B CA 1
ATOM 3350 C C . ILE B 1 75 ? 63.967 11.397 -0.840 1.00 10.01 75 ILE B C 1
ATOM 3351 O O . ILE B 1 75 ? 63.591 10.321 -0.372 1.00 10.36 75 ILE B O 1
ATOM 3356 N N . LYS B 1 76 ? 63.375 11.954 -1.893 1.00 10.13 76 LYS B N 1
ATOM 3357 C CA A LYS B 1 76 ? 62.287 11.286 -2.606 0.50 11.17 76 LYS B CA 1
ATOM 3358 C CA B LYS B 1 76 ? 62.274 11.255 -2.537 0.50 10.82 76 LYS B CA 1
ATOM 3359 C C . LYS B 1 76 ? 62.719 9.930 -3.154 1.00 10.49 76 LYS B C 1
ATOM 3360 O O . LYS B 1 76 ? 61.963 8.942 -3.112 1.00 11.11 76 LYS B O 1
ATOM 3371 N N . LYS B 1 77 ? 63.927 9.874 -3.680 1.00 10.01 77 LYS B N 1
ATOM 3372 C CA . LYS B 1 77 ? 64.453 8.617 -4.237 1.00 10.37 77 LYS B CA 1
ATOM 3373 C C . LYS B 1 77 ? 64.673 7.550 -3.161 1.00 10.16 77 LYS B C 1
ATOM 3374 O O . LYS B 1 77 ? 64.351 6.364 -3.344 1.00 10.81 77 LYS B O 1
ATOM 3380 N N . VAL B 1 78 ? 65.193 7.970 -2.010 1.00 9.38 78 VAL B N 1
ATOM 3381 C CA . VAL B 1 78 ? 65.399 7.076 -0.881 1.00 9.49 78 VAL B CA 1
ATOM 3382 C C . VAL B 1 78 ? 64.031 6.547 -0.379 1.00 9.28 78 VAL B C 1
ATOM 3383 O O . VAL B 1 78 ? 63.884 5.349 -0.106 1.00 9.67 78 VAL B O 1
ATOM 3387 N N . LYS B 1 79 ? 63.037 7.425 -0.267 1.00 9.67 79 LYS B N 1
ATOM 3388 C CA . LYS B 1 79 ? 61.676 7.015 0.084 1.00 10.06 79 LYS B CA 1
ATOM 3389 C C . LYS B 1 79 ? 61.127 5.998 -0.937 1.00 10.10 79 LYS B C 1
ATOM 3390 O O . LYS B 1 79 ? 60.524 4.990 -0.563 1.00 10.62 79 LYS B O 1
ATOM 3396 N N . ALA B 1 80 ? 61.343 6.276 -2.220 1.00 10.33 80 ALA B N 1
ATOM 3397 C CA . ALA B 1 80 ? 60.840 5.392 -3.281 1.00 11.47 80 ALA B CA 1
ATOM 3398 C C . ALA B 1 80 ? 61.450 3.993 -3.204 1.00 12.23 80 ALA B C 1
ATOM 3399 O O . ALA B 1 80 ? 60.824 3.021 -3.618 1.00 14.01 80 ALA B O 1
ATOM 3401 N N . ALA B 1 81 ? 62.663 3.901 -2.663 1.00 10.84 81 ALA B N 1
ATOM 3402 C CA . ALA B 1 81 ? 63.348 2.617 -2.479 1.00 11.41 81 ALA B CA 1
ATOM 3403 C C . ALA B 1 81 ? 62.793 1.833 -1.294 1.00 11.30 81 ALA B C 1
ATOM 3404 O O . ALA B 1 81 ? 63.098 0.651 -1.178 1.00 13.08 81 ALA B O 1
ATOM 3406 N N . GLY B 1 82 ? 61.996 2.475 -0.440 1.00 10.80 82 GLY B N 1
ATOM 3407 C CA . GLY B 1 82 ? 61.252 1.807 0.623 1.00 10.33 82 GLY B CA 1
ATOM 3408 C C . GLY B 1 82 ? 61.673 2.164 2.041 1.00 10.12 82 GLY B C 1
ATOM 3409 O O . GLY B 1 82 ? 61.072 1.696 2.995 1.00 11.23 82 GLY B O 1
ATOM 3410 N N . PHE B 1 83 ? 62.696 3.004 2.189 1.00 10.02 83 PHE B N 1
ATOM 3411 C CA . PHE B 1 83 ? 63.101 3.424 3.525 1.00 9.73 83 PHE B CA 1
ATOM 3412 C C . PHE B 1 83 ? 62.059 4.350 4.112 1.00 9.62 83 PHE B C 1
ATOM 3413 O O . PHE B 1 83 ? 61.483 5.183 3.400 1.00 11.03 83 PHE B O 1
ATOM 3421 N N . LYS B 1 84 ? 61.821 4.199 5.409 1.00 9.48 84 LYS B N 1
ATOM 3422 C CA . LYS B 1 84 ? 60.781 4.951 6.112 1.00 10.18 84 LYS B CA 1
ATOM 3423 C C . LYS B 1 84 ? 61.322 5.976 7.109 1.00 9.04 84 LYS B C 1
ATOM 3424 O O . LYS B 1 84 ? 60.548 6.794 7.629 1.00 9.52 84 LYS B O 1
ATOM 3430 N N . SER B 1 85 ? 62.628 5.951 7.342 1.00 8.78 85 SER B N 1
ATOM 3431 C CA . SER B 1 85 ? 63.278 6.894 8.263 1.00 8.74 85 SER B CA 1
ATOM 3432 C C . SER B 1 85 ? 64.584 7.377 7.655 1.00 8.04 85 SER B C 1
ATOM 3433 O O . SER B 1 85 ? 65.278 6.618 6.985 1.00 8.39 85 SER B O 1
ATOM 3436 N N . ILE B 1 86 ? 64.906 8.642 7.906 1.00 8.19 86 ILE B N 1
ATOM 3437 C CA . ILE B 1 86 ? 66.152 9.258 7.463 1.00 8.31 86 ILE B CA 1
ATOM 3438 C C . ILE B 1 86 ? 66.868 9.781 8.705 1.00 7.64 86 ILE B C 1
ATOM 3439 O O . ILE B 1 86 ? 66.302 10.567 9.461 1.00 8.36 86 ILE B O 1
ATOM 3444 N N . ARG B 1 87 ? 68.103 9.336 8.893 1.00 7.14 87 ARG B N 1
ATOM 3445 C CA . ARG B 1 87 ? 68.963 9.900 9.936 1.00 6.84 87 ARG B CA 1
ATOM 3446 C C . ARG B 1 87 ? 69.845 10.933 9.266 1.00 6.86 87 ARG B C 1
ATOM 3447 O O . ARG B 1 87 ? 70.456 10.668 8.215 1.00 7.59 87 ARG B O 1
ATOM 3455 N N . ILE B 1 88 ? 69.907 12.116 9.870 1.00 7.33 88 ILE B N 1
ATOM 3456 C CA . ILE B 1 88 ? 70.649 13.256 9.348 1.00 7.45 88 ILE B CA 1
ATOM 3457 C C . ILE B 1 88 ? 71.750 13.648 10.344 1.00 6.97 88 ILE B C 1
ATOM 3458 O O . ILE B 1 88 ? 71.500 14.358 11.330 1.00 8.00 88 ILE B O 1
ATOM 3463 N N . PRO B 1 89 ? 72.974 13.147 10.115 1.00 6.70 89 PRO B N 1
ATOM 3464 C CA . PRO B 1 89 ? 74.121 13.633 10.867 1.00 6.99 89 PRO B CA 1
ATOM 3465 C C . PRO B 1 89 ? 74.279 15.157 10.713 1.00 7.29 89 PRO B C 1
ATOM 3466 O O . PRO B 1 89 ? 74.167 15.655 9.597 1.00 7.40 89 PRO B O 1
ATOM 3470 N N . VAL B 1 90 ? 74.490 15.874 11.811 1.00 6.83 90 VAL B N 1
ATOM 3471 C CA . VAL B 1 90 ? 74.692 17.316 11.773 1.00 6.93 90 VAL B CA 1
ATOM 3472 C C . VAL B 1 90 ? 75.850 17.684 12.673 1.00 7.06 90 VAL B C 1
ATOM 3473 O O . VAL B 1 90 ? 75.861 17.284 13.835 1.00 7.53 90 VAL B O 1
ATOM 3477 N N . SER B 1 91 ? 76.832 18.422 12.140 1.00 6.89 91 SER B N 1
ATOM 3478 C CA . SER B 1 91 ? 77.885 19.024 12.947 1.00 7.60 91 SER B CA 1
ATOM 3479 C C . SER B 1 91 ? 77.613 20.494 13.154 1.00 7.96 91 SER B C 1
ATOM 3480 O O . SER B 1 91 ? 76.963 21.119 12.330 1.00 9.09 91 SER B O 1
ATOM 3483 N N . TYR B 1 92 ? 78.150 21.035 14.246 1.00 7.72 92 TYR B N 1
ATOM 3484 C CA . TYR B 1 92 ? 77.958 22.454 14.597 1.00 8.12 92 TYR B CA 1
ATOM 3485 C C . TYR B 1 92 ? 79.300 23.179 14.645 1.00 8.48 92 TYR B C 1
ATOM 3486 O O . TYR B 1 92 ? 79.517 24.138 13.891 1.00 9.19 92 TYR B O 1
ATOM 3495 N N . LEU B 1 93 ? 80.190 22.711 15.518 1.00 8.83 93 LEU B N 1
ATOM 3496 C CA . LEU B 1 93 ? 81.593 23.100 15.500 1.00 9.57 93 LEU B CA 1
ATOM 3497 C C . LEU B 1 93 ? 81.700 24.635 15.530 1.00 11.41 93 LEU B C 1
ATOM 3498 O O . LEU B 1 93 ? 81.084 25.270 16.398 1.00 11.04 93 LEU B O 1
ATOM 3503 N N . ASN B 1 94 ? 82.419 25.244 14.593 1.00 11.95 94 ASN B N 1
ATOM 3504 C CA A ASN B 1 94 ? 82.681 26.676 14.704 0.50 12.60 94 ASN B CA 1
ATOM 3505 C CA B ASN B 1 94 ? 82.675 26.684 14.670 0.50 12.87 94 ASN B CA 1
ATOM 3506 C C . ASN B 1 94 ? 81.483 27.533 14.293 1.00 12.65 94 ASN B C 1
ATOM 3507 O O . ASN B 1 94 ? 81.548 28.750 14.377 1.00 14.90 94 ASN B O 1
ATOM 3516 N N . ASN B 1 95 ? 80.370 26.902 13.903 1.00 11.83 95 ASN B N 1
ATOM 3517 C CA . ASN B 1 95 ? 79.104 27.623 13.779 1.00 11.30 95 ASN B CA 1
ATOM 3518 C C . ASN B 1 95 ? 78.470 27.944 15.144 1.00 11.46 95 ASN B C 1
ATOM 3519 O O . ASN B 1 95 ? 77.462 28.647 15.193 1.00 12.18 95 ASN B O 1
ATOM 3524 N N . ILE B 1 96 ? 79.064 27.449 16.226 1.00 11.59 96 ILE B N 1
ATOM 3525 C CA . ILE B 1 96 ? 78.675 27.818 17.573 1.00 11.71 96 ILE B CA 1
ATOM 3526 C C . ILE B 1 96 ? 79.538 28.994 18.001 1.00 12.54 96 ILE B C 1
ATOM 3527 O O . ILE B 1 96 ? 80.763 28.912 17.944 1.00 14.12 96 ILE B O 1
ATOM 3532 N N . GLY B 1 97 ? 78.889 30.056 18.454 1.00 12.74 97 GLY B N 1
ATOM 3533 C CA . GLY B 1 97 ? 79.586 31.263 18.884 1.00 13.43 97 GLY B CA 1
ATOM 3534 C C . GLY B 1 97 ? 80.226 31.113 20.246 1.00 14.97 97 GLY B C 1
ATOM 3535 O O . GLY B 1 97 ? 80.205 30.052 20.867 1.00 14.62 97 GLY B O 1
ATOM 3536 N N . SER B 1 98 ? 80.791 32.222 20.704 1.00 16.96 98 SER B N 1
ATOM 3537 C CA . SER B 1 98 ? 81.535 32.266 21.957 1.00 17.91 98 SER B CA 1
ATOM 3538 C C . SER B 1 98 ? 80.644 32.128 23.169 1.00 17.20 98 SER B C 1
ATOM 3539 O O . SER B 1 98 ? 79.439 32.383 23.126 1.00 16.29 98 SER B O 1
ATOM 3542 N N . ALA B 1 99 ? 81.270 31.730 24.274 1.00 17.47 99 ALA B N 1
ATOM 3543 C CA . ALA B 1 99 ? 80.644 31.756 25.574 1.00 18.38 99 ALA B CA 1
ATOM 3544 C C . ALA B 1 99 ? 80.328 33.198 25.944 1.00 19.30 99 ALA B C 1
ATOM 3545 O O . ALA B 1 99 ? 81.052 34.097 25.514 1.00 20.08 99 ALA B O 1
ATOM 3547 N N . PRO B 1 100 ? 79.276 33.420 26.745 1.00 20.17 100 PRO B N 1
ATOM 3548 C CA . PRO B 1 100 ? 78.337 32.473 27.352 1.00 20.22 100 PRO B CA 1
ATOM 3549 C C . PRO B 1 100 ? 77.107 32.042 26.534 1.00 19.36 100 PRO B C 1
ATOM 3550 O O . PRO B 1 100 ? 76.420 31.095 26.923 1.00 20.28 100 PRO B O 1
ATOM 3554 N N . ASN B 1 101 ? 76.809 32.730 25.434 1.00 18.35 101 ASN B N 1
ATOM 3555 C CA . ASN B 1 101 ? 75.559 32.461 24.735 1.00 17.79 101 ASN B CA 1
ATOM 3556 C C . ASN B 1 101 ? 75.639 31.247 23.812 1.00 15.02 101 ASN B C 1
ATOM 3557 O O . ASN B 1 101 ? 74.645 30.559 23.585 1.00 14.74 101 ASN B O 1
ATOM 3562 N N . TYR B 1 102 ? 76.834 30.995 23.312 1.00 13.26 102 TYR B N 1
ATOM 3563 C CA . TYR B 1 102 ? 77.056 29.925 22.351 1.00 11.64 102 TYR B CA 1
ATOM 3564 C C . TYR B 1 102 ? 76.023 29.916 21.220 1.00 11.66 102 TYR B C 1
ATOM 3565 O O . TYR B 1 102 ? 75.501 28.862 20.885 1.00 11.01 102 TYR B O 1
ATOM 3574 N N . THR B 1 103 ? 75.766 31.079 20.631 1.00 11.69 103 THR B N 1
ATOM 3575 C CA . THR B 1 103 ? 74.739 31.218 19.625 1.00 11.91 103 THR B CA 1
ATOM 3576 C C . THR B 1 103 ? 75.123 30.500 18.343 1.00 11.63 103 THR B C 1
ATOM 3577 O O . THR B 1 103 ? 76.222 30.687 17.833 1.00 11.86 103 THR B O 1
ATOM 3581 N N . ILE B 1 104 ? 74.222 29.656 17.853 1.00 10.56 104 ILE B N 1
ATOM 3582 C CA . ILE B 1 104 ? 74.442 28.945 16.596 1.00 11.03 104 ILE B CA 1
ATOM 3583 C C . ILE B 1 104 ? 74.079 29.875 15.449 1.00 11.64 104 ILE B C 1
ATOM 3584 O O . ILE B 1 104 ? 73.029 30.506 15.468 1.00 11.56 104 ILE B O 1
ATOM 3589 N N . ASN B 1 105 ? 74.958 29.907 14.449 1.00 11.78 105 ASN B N 1
ATOM 3590 C CA A ASN B 1 105 ? 74.681 30.715 13.233 0.50 12.26 105 ASN B CA 1
ATOM 3591 C CA B ASN B 1 105 ? 74.763 30.611 13.212 0.50 12.49 105 ASN B CA 1
ATOM 3592 C C . ASN B 1 105 ? 73.290 30.425 12.724 1.00 11.73 105 ASN B C 1
ATOM 3593 O O . ASN B 1 105 ? 72.905 29.294 12.496 1.00 11.02 105 ASN B O 1
ATOM 3602 N N . ALA B 1 106 ? 72.506 31.481 12.535 1.00 11.45 106 ALA B N 1
ATOM 3603 C CA . ALA B 1 106 ? 71.117 31.353 12.123 1.00 11.68 106 ALA B CA 1
ATOM 3604 C C . ALA B 1 106 ? 70.967 30.670 10.764 1.00 10.27 106 ALA B C 1
ATOM 3605 O O . ALA B 1 106 ? 70.067 29.868 10.563 1.00 10.20 106 ALA B O 1
ATOM 3607 N N . ALA B 1 107 ? 71.862 30.986 9.843 1.00 9.24 107 ALA B N 1
ATOM 3608 C CA . ALA B 1 107 ? 71.807 30.392 8.506 1.00 8.53 107 ALA B CA 1
ATOM 3609 C C . ALA B 1 107 ? 71.990 28.881 8.540 1.00 8.53 107 ALA B C 1
ATOM 3610 O O . ALA B 1 107 ? 71.419 28.150 7.729 1.00 8.71 107 ALA B O 1
ATOM 3612 N N . TRP B 1 108 ? 72.812 28.425 9.480 1.00 8.34 108 TRP B N 1
ATOM 3613 C CA . TRP B 1 108 ? 73.059 27.008 9.616 1.00 8.40 108 TRP B CA 1
ATOM 3614 C C . TRP B 1 108 ? 71.811 26.298 10.141 1.00 8.60 108 TRP B C 1
ATOM 3615 O O . TRP B 1 108 ? 71.387 25.281 9.583 1.00 9.01 108 TRP B O 1
ATOM 3626 N N . LEU B 1 109 ? 71.198 26.843 11.191 1.00 8.66 109 LEU B N 1
ATOM 3627 C CA . LEU B 1 109 ? 69.945 26.276 11.666 1.00 9.10 109 LEU B CA 1
ATOM 3628 C C . LEU B 1 109 ? 68.879 26.294 10.583 1.00 8.82 109 LEU B C 1
ATOM 3629 O O . LEU B 1 109 ? 68.095 25.342 10.450 1.00 9.13 109 LEU B O 1
ATOM 3634 N N . ASN B 1 110 ? 68.814 27.371 9.804 1.00 8.44 110 ASN B N 1
ATOM 3635 C CA . ASN B 1 110 ? 67.835 27.420 8.724 1.00 8.50 110 ASN B CA 1
ATOM 3636 C C . ASN B 1 110 ? 68.106 26.350 7.670 1.00 8.60 110 ASN B C 1
ATOM 3637 O O . ASN B 1 110 ? 67.172 25.799 7.092 1.00 9.07 110 ASN B O 1
ATOM 3642 N N . ARG B 1 111 ? 69.377 26.082 7.373 1.00 8.29 111 ARG B N 1
ATOM 3643 C CA . ARG B 1 111 ? 69.707 25.044 6.399 1.00 7.79 111 ARG B CA 1
ATOM 3644 C C . ARG B 1 111 ? 69.345 23.657 6.915 1.00 7.52 111 ARG B C 1
ATOM 3645 O O . ARG B 1 111 ? 68.787 22.826 6.191 1.00 8.30 111 ARG B O 1
ATOM 3653 N N . ILE B 1 112 ? 69.671 23.407 8.173 1.00 7.94 112 ILE B N 1
ATOM 3654 C CA . ILE B 1 112 ? 69.331 22.112 8.775 1.00 8.15 112 ILE B CA 1
ATOM 3655 C C . ILE B 1 112 ? 67.818 21.926 8.713 1.00 8.26 112 ILE B C 1
ATOM 3656 O O . ILE B 1 112 ? 67.332 20.835 8.379 1.00 8.43 112 ILE B O 1
ATOM 3661 N N . GLN B 1 113 ? 67.070 22.973 9.043 1.00 8.33 113 GLN B N 1
ATOM 3662 C CA A GLN B 1 113 ? 65.610 22.893 8.989 0.50 8.63 113 GLN B CA 1
ATOM 3663 C CA B GLN B 1 113 ? 65.609 22.859 9.003 0.50 8.59 113 GLN B CA 1
ATOM 3664 C C . GLN B 1 113 ? 65.098 22.560 7.595 1.00 8.10 113 GLN B C 1
ATOM 3665 O O . GLN B 1 113 ? 64.162 21.765 7.439 1.00 8.97 113 GLN B O 1
ATOM 3676 N N . GLN B 1 114 ? 65.699 23.160 6.566 1.00 8.12 114 GLN B N 1
ATOM 3677 C CA A GLN B 1 114 ? 65.266 22.874 5.213 0.50 8.12 114 GLN B CA 1
ATOM 3678 C CA B GLN B 1 114 ? 65.299 22.848 5.185 0.50 8.31 114 GLN B CA 1
ATOM 3679 C C . GLN B 1 114 ? 65.476 21.383 4.868 1.00 8.34 114 GLN B C 1
ATOM 3680 O O . GLN B 1 114 ? 64.596 20.742 4.279 1.00 8.84 114 GLN B O 1
ATOM 3691 N N . VAL B 1 115 ? 66.639 20.851 5.233 1.00 8.17 115 VAL B N 1
ATOM 3692 C CA . VAL B 1 115 ? 66.953 19.463 4.943 1.00 8.28 115 VAL B CA 1
ATOM 3693 C C . VAL B 1 115 ? 66.039 18.530 5.731 1.00 7.91 115 VAL B C 1
ATOM 3694 O O . VAL B 1 115 ? 65.535 17.551 5.179 1.00 8.37 115 VAL B O 1
ATOM 3698 N N . VAL B 1 116 ? 65.783 18.833 7.007 1.00 7.93 116 VAL B N 1
ATOM 3699 C CA . VAL B 1 116 ? 64.795 18.074 7.780 1.00 7.73 116 VAL B CA 1
ATOM 3700 C C . VAL B 1 116 ? 63.464 18.075 7.051 1.00 8.23 116 VAL B C 1
ATOM 3701 O O . VAL B 1 116 ? 62.810 17.034 6.920 1.00 9.31 116 VAL B O 1
ATOM 3705 N N . ASP B 1 117 ? 63.039 19.242 6.580 1.00 9.01 117 ASP B N 1
ATOM 3706 C CA . ASP B 1 117 ? 61.754 19.331 5.897 1.00 9.43 117 ASP B CA 1
ATOM 3707 C C . ASP B 1 117 ? 61.688 18.481 4.628 1.00 9.33 117 ASP B C 1
ATOM 3708 O O . ASP B 1 117 ? 60.633 17.972 4.309 1.00 9.58 117 ASP B O 1
ATOM 3713 N N . TYR B 1 118 ? 62.794 18.307 3.915 1.00 9.06 118 TYR B N 1
ATOM 3714 C CA . TYR B 1 118 ? 62.762 17.445 2.745 1.00 9.17 118 TYR B CA 1
ATOM 3715 C C . TYR B 1 118 ? 62.239 16.066 3.094 1.00 9.40 118 TYR B C 1
ATOM 3716 O O . TYR B 1 118 ? 61.536 15.443 2.297 1.00 12.10 118 TYR B O 1
ATOM 3725 N N . ALA B 1 119 ? 62.646 15.551 4.255 1.00 8.77 119 ALA B N 1
ATOM 3726 C CA . ALA B 1 119 ? 62.209 14.235 4.727 1.00 8.48 119 ALA B CA 1
ATOM 3727 C C . ALA B 1 119 ? 60.869 14.299 5.478 1.00 8.90 119 ALA B C 1
ATOM 3728 O O . ALA B 1 119 ? 59.957 13.495 5.231 1.00 9.16 119 ALA B O 1
ATOM 3730 N N . TYR B 1 120 ? 60.755 15.262 6.385 1.00 8.80 120 TYR B N 1
ATOM 3731 C CA . TYR B 1 120 ? 59.555 15.379 7.194 1.00 8.95 120 TYR B CA 1
ATOM 3732 C C . TYR B 1 120 ? 58.310 15.644 6.355 1.00 10.18 120 TYR B C 1
ATOM 3733 O O . TYR B 1 120 ? 57.242 15.079 6.637 1.00 10.66 120 TYR B O 1
ATOM 3742 N N . ASN B 1 121 ? 58.456 16.470 5.319 1.00 9.81 121 ASN B N 1
ATOM 3743 C CA . ASN B 1 121 ? 57.299 16.799 4.485 1.00 11.85 121 ASN B CA 1
ATOM 3744 C C . ASN B 1 121 ? 56.883 15.635 3.584 1.00 11.78 121 ASN B C 1
ATOM 3745 O O . ASN B 1 121 ? 55.802 15.683 2.981 1.00 13.85 121 ASN B O 1
ATOM 3750 N N . GLU B 1 122 ? 57.733 14.611 3.481 1.00 11.84 122 GLU B N 1
ATOM 3751 C CA . GLU B 1 122 ? 57.425 13.395 2.740 1.00 12.00 122 GLU B CA 1
ATOM 3752 C C . GLU B 1 122 ? 56.920 12.283 3.640 1.00 12.03 122 GLU B C 1
ATOM 3753 O O . GLU B 1 122 ? 56.811 11.140 3.208 1.00 12.24 122 GLU B O 1
ATOM 3759 N N . GLY B 1 123 ? 56.617 12.599 4.892 1.00 11.09 123 GLY B N 1
ATOM 3760 C CA . GLY B 1 123 ? 55.997 11.627 5.767 1.00 10.44 123 GLY B CA 1
ATOM 3761 C C . GLY B 1 123 ? 56.985 10.689 6.446 1.00 10.37 123 GLY B C 1
ATOM 3762 O O . GLY B 1 123 ? 56.578 9.735 7.122 1.00 12.56 123 GLY B O 1
ATOM 3763 N N . LEU B 1 124 ? 58.280 10.962 6.290 1.00 10.08 124 LEU B N 1
ATOM 3764 C CA . LEU B 1 124 ? 59.317 10.096 6.849 1.00 9.98 124 LEU B CA 1
ATOM 3765 C C . LEU B 1 124 ? 59.574 10.428 8.315 1.00 9.01 124 LEU B C 1
ATOM 3766 O O . LEU B 1 124 ? 59.371 11.572 8.735 1.00 10.24 124 LEU B O 1
ATOM 3771 N N . TYR B 1 125 ? 60.048 9.448 9.072 1.00 8.53 125 TYR B N 1
ATOM 3772 C CA . TYR B 1 125 ? 60.682 9.733 10.355 1.00 9.07 125 TYR B CA 1
ATOM 3773 C C . TYR B 1 125 ? 62.057 10.316 10.072 1.00 8.42 125 TYR B C 1
ATOM 3774 O O . TYR B 1 125 ? 62.711 9.960 9.095 1.00 8.96 125 TYR B O 1
ATOM 3783 N N . VAL B 1 126 ? 62.479 11.210 10.956 1.00 7.92 126 VAL B N 1
ATOM 3784 C CA . VAL B 1 126 ? 63.723 11.933 10.804 1.00 7.70 126 VAL B CA 1
ATOM 3785 C C . VAL B 1 126 ? 64.434 11.983 12.146 1.00 7.59 126 VAL B C 1
ATOM 3786 O O . VAL B 1 126 ? 63.811 12.275 13.168 1.00 7.84 126 VAL B O 1
ATOM 3790 N N . ILE B 1 127 ? 65.745 11.721 12.136 1.00 7.44 127 ILE B N 1
ATOM 3791 C CA . ILE B 1 127 ? 66.589 11.850 13.328 1.00 7.55 127 ILE B CA 1
ATOM 3792 C C . ILE B 1 127 ? 67.636 12.920 13.029 1.00 7.61 127 ILE B C 1
ATOM 3793 O O . ILE B 1 127 ? 68.291 12.848 11.984 1.00 8.12 127 ILE B O 1
ATOM 3798 N N . ILE B 1 128 ? 67.801 13.884 13.939 1.00 7.47 128 ILE B N 1
ATOM 3799 C CA . ILE B 1 128 ? 68.901 14.849 13.865 1.00 7.42 128 ILE B CA 1
ATOM 3800 C C . ILE B 1 128 ? 69.738 14.726 15.138 1.00 7.20 128 ILE B C 1
ATOM 3801 O O . ILE B 1 128 ? 69.210 14.445 16.214 1.00 8.00 128 ILE B O 1
ATOM 3806 N N . ASN B 1 129 ? 71.052 14.921 15.011 1.00 7.26 129 ASN B N 1
ATOM 3807 C CA . ASN B 1 129 ? 71.953 14.725 16.138 1.00 7.27 129 ASN B CA 1
ATOM 3808 C C . ASN B 1 129 ? 72.971 15.852 16.247 1.00 7.43 129 ASN B C 1
ATOM 3809 O O . ASN B 1 129 ? 72.853 16.885 15.595 1.00 8.04 129 ASN B O 1
ATOM 3814 N N . ILE B 1 130 ? 73.949 15.668 17.132 1.00 7.76 130 ILE B N 1
ATOM 3815 C CA . ILE B 1 130 ? 75.190 16.450 17.156 1.00 7.70 130 ILE B CA 1
ATOM 3816 C C . ILE B 1 130 ? 76.294 15.444 16.889 1.00 7.37 130 ILE B C 1
ATOM 3817 O O . ILE B 1 130 ? 76.461 14.474 17.641 1.00 8.49 130 ILE B O 1
ATOM 3822 N N . HIS B 1 131 ? 76.991 15.617 15.759 1.00 7.58 131 HIS B N 1
ATOM 3823 C CA . HIS B 1 131 ? 77.793 14.520 15.194 1.00 8.31 131 HIS B CA 1
ATOM 3824 C C . HIS B 1 131 ? 79.303 14.690 15.335 1.00 8.77 131 HIS B C 1
ATOM 3825 O O . HIS B 1 131 ? 79.927 14.076 16.208 1.00 10.28 131 HIS B O 1
ATOM 3832 N N . GLY B 1 132 ? 79.924 15.498 14.480 1.00 8.27 132 GLY B N 1
ATOM 3833 C CA . GLY B 1 132 ? 81.373 15.642 14.539 1.00 8.60 132 GLY B CA 1
ATOM 3834 C C . GLY B 1 132 ? 81.892 16.230 15.832 1.00 8.29 132 GLY B C 1
ATOM 3835 O O . GLY B 1 132 ? 83.013 15.965 16.252 1.00 9.16 132 GLY B O 1
ATOM 3836 N N . ASP B 1 133 ? 81.052 17.033 16.478 1.00 8.83 133 ASP B N 1
ATOM 3837 C CA . ASP B 1 133 ? 81.445 17.736 17.675 1.00 8.34 133 ASP B CA 1
ATOM 3838 C C . ASP B 1 133 ? 81.932 16.854 18.819 1.00 8.05 133 ASP B C 1
ATOM 3839 O O . ASP B 1 133 ? 82.670 17.344 19.690 1.00 8.75 133 ASP B O 1
ATOM 3844 N N . GLY B 1 134 ? 81.495 15.597 18.858 1.00 8.40 134 GLY B N 1
ATOM 3845 C CA . GLY B 1 134 ? 81.856 14.670 19.931 1.00 8.07 134 GLY B CA 1
ATOM 3846 C C . GLY B 1 134 ? 83.149 13.915 19.739 1.00 7.67 134 GLY B C 1
ATOM 3847 O O . GLY B 1 134 ? 83.523 13.159 20.621 1.00 8.42 134 GLY B O 1
ATOM 3848 N N . TYR B 1 135 ? 83.848 14.140 18.625 1.00 8.04 135 TYR B N 1
ATOM 3849 C CA . TYR B 1 135 ? 85.079 13.397 18.326 1.00 8.77 135 TYR B CA 1
ATOM 3850 C C . TYR B 1 135 ? 86.349 14.162 18.681 1.00 8.98 135 TYR B C 1
ATOM 3851 O O . TYR B 1 135 ? 86.541 15.307 18.256 1.00 9.06 135 TYR B O 1
ATOM 3860 N N . ASN B 1 136 ? 87.250 13.488 19.395 1.00 9.34 136 ASN B N 1
ATOM 3861 C CA . ASN B 1 136 ? 88.601 14.010 19.603 1.00 10.29 136 ASN B CA 1
ATOM 3862 C C . ASN B 1 136 ? 89.345 14.259 18.298 1.00 11.30 136 ASN B C 1
ATOM 3863 O O . ASN B 1 136 ? 90.141 15.186 18.219 1.00 14.32 136 ASN B O 1
ATOM 3868 N N . SER B 1 137 ? 89.061 13.454 17.282 1.00 11.64 137 SER B N 1
ATOM 3869 C CA . SER B 1 137 ? 89.807 13.542 16.021 1.00 13.35 137 SER B CA 1
ATOM 3870 C C . SER B 1 137 ? 89.301 14.565 15.035 1.00 13.45 137 SER B C 1
ATOM 3871 O O . SER B 1 137 ? 89.872 14.711 13.957 1.00 16.60 137 SER B O 1
ATOM 3874 N N . VAL B 1 138 ? 88.225 15.253 15.369 1.00 11.92 138 VAL B N 1
ATOM 3875 C CA . VAL B 1 138 ? 87.664 16.279 14.500 1.00 11.96 138 VAL B CA 1
ATOM 3876 C C . VAL B 1 138 ? 88.182 17.650 14.908 1.00 12.59 138 VAL B C 1
AT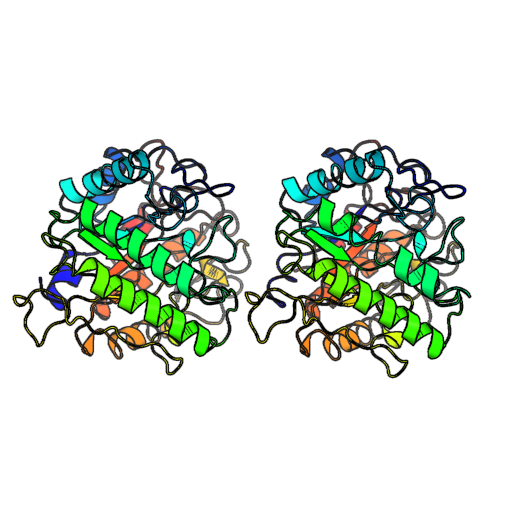OM 3877 O O . VAL B 1 138 ? 88.150 18.020 16.087 1.00 12.91 138 VAL B O 1
ATOM 3881 N N . GLN B 1 139 ? 88.676 18.420 13.941 1.00 12.83 139 GLN B N 1
ATOM 3882 C CA A GLN B 1 139 ? 89.120 19.772 14.217 0.50 13.69 139 GLN B CA 1
ATOM 3883 C CA B GLN B 1 139 ? 89.117 19.777 14.230 0.50 14.20 139 GLN B CA 1
ATOM 3884 C C . GLN B 1 139 ? 87.924 20.583 14.703 1.00 13.48 139 GLN B C 1
ATOM 3885 O O . GLN B 1 139 ? 86.922 20.681 14.017 1.00 13.16 139 GLN B O 1
ATOM 3896 N N . GLY B 1 140 ? 88.046 21.144 15.898 1.00 13.64 140 GLY B N 1
ATOM 3897 C CA . GLY B 1 140 ? 86.958 21.862 16.515 1.00 13.18 140 GLY B CA 1
ATOM 3898 C C . GLY B 1 140 ? 86.097 20.993 17.417 1.00 13.02 140 GLY B C 1
ATOM 3899 O O . GLY B 1 140 ? 85.205 21.497 18.069 1.00 13.59 140 GLY B O 1
ATOM 3900 N N . GLY B 1 141 ? 86.356 19.693 17.448 1.00 12.26 141 GLY B N 1
ATOM 3901 C CA . GLY B 1 141 ? 85.600 18.804 18.341 1.00 11.50 141 GLY B CA 1
ATOM 3902 C C . GLY B 1 141 ? 85.762 19.211 19.799 1.00 11.03 141 GLY B C 1
ATOM 3903 O O . GLY B 1 141 ? 86.880 19.431 20.271 1.00 14.35 141 GLY B O 1
ATOM 3904 N N . TRP B 1 142 ? 84.644 19.309 20.515 1.00 8.91 142 TRP B N 1
ATOM 3905 C CA . TRP B 1 142 ? 84.626 19.896 21.849 1.00 8.89 142 TRP B CA 1
ATOM 3906 C C . TRP B 1 142 ? 83.798 19.120 22.879 1.00 8.57 142 TRP B C 1
ATOM 3907 O O . TRP B 1 142 ? 83.974 19.361 24.064 1.00 8.79 142 TRP B O 1
ATOM 3918 N N . LEU B 1 143 ? 82.885 18.253 22.438 1.00 7.83 143 LEU B N 1
ATOM 3919 C CA . LEU B 1 143 ? 82.028 17.502 23.339 1.00 7.67 143 LEU B CA 1
ATOM 3920 C C . LEU B 1 143 ? 82.807 16.247 23.700 1.00 8.05 143 LEU B C 1
ATOM 3921 O O . LEU B 1 143 ? 82.575 15.176 23.177 1.00 8.27 143 LEU B O 1
ATOM 3926 N N . LEU B 1 144 ? 83.772 16.442 24.599 1.00 7.63 144 LEU B N 1
ATOM 3927 C CA . LEU B 1 144 ? 84.826 15.457 24.857 1.00 8.24 144 LEU B CA 1
ATOM 3928 C C . LEU B 1 144 ? 84.744 14.950 26.276 1.00 8.01 144 LEU B C 1
ATOM 3929 O O . LEU B 1 144 ? 84.998 15.696 27.221 1.00 8.50 144 LEU B O 1
ATOM 3934 N N . VAL B 1 145 ? 84.415 13.665 26.432 1.00 7.97 145 VAL B N 1
ATOM 3935 C CA . VAL B 1 145 ? 84.322 13.082 27.777 1.00 8.49 145 VAL B CA 1
ATOM 3936 C C . VAL B 1 145 ? 85.643 13.213 28.524 1.00 8.93 145 VAL B C 1
ATOM 3937 O O . VAL B 1 145 ? 85.659 13.275 29.738 1.00 10.08 145 VAL B O 1
ATOM 3941 N N . ASN B 1 146 ? 86.744 13.257 27.775 1.00 9.67 146 ASN B N 1
ATOM 3942 C CA . ASN B 1 146 ? 88.104 13.367 28.327 1.00 10.18 146 ASN B CA 1
ATOM 3943 C C . ASN B 1 146 ? 88.599 14.811 28.426 1.00 11.36 146 ASN B C 1
ATOM 3944 O O . ASN B 1 146 ? 89.699 15.069 28.908 1.00 13.22 146 ASN B O 1
ATOM 3949 N N . GLY B 1 147 ? 87.766 15.764 28.016 1.00 11.10 147 GLY B N 1
ATOM 3950 C CA . GLY B 1 147 ? 88.126 17.182 28.060 1.00 12.11 147 GLY B CA 1
ATOM 3951 C C . GLY B 1 147 ? 88.301 17.700 29.455 1.00 13.38 147 GLY B C 1
ATOM 3952 O O . GLY B 1 147 ? 87.617 17.286 30.380 1.00 13.02 147 GLY B O 1
ATOM 3953 N N . GLY B 1 148 ? 89.201 18.665 29.604 1.00 15.10 148 GLY B N 1
ATOM 3954 C CA . GLY B 1 148 ? 89.538 19.167 30.932 1.00 16.72 148 GLY B CA 1
ATOM 3955 C C . GLY B 1 148 ? 88.557 20.150 31.563 1.00 17.64 148 GLY B C 1
ATOM 3956 O O . GLY B 1 148 ? 88.557 20.337 32.776 1.00 20.55 148 GLY B O 1
ATOM 3957 N N . ASN B 1 149 ? 87.753 20.807 30.745 1.00 15.63 149 ASN B N 1
ATOM 3958 C CA . ASN B 1 149 ? 86.832 21.864 31.213 1.00 14.36 149 ASN B CA 1
ATOM 3959 C C . ASN B 1 149 ? 85.382 21.385 31.070 1.00 12.68 149 ASN B C 1
ATOM 3960 O O . ASN B 1 149 ? 84.639 21.834 30.201 1.00 12.07 149 ASN B O 1
ATOM 3965 N N . GLN B 1 150 ? 84.978 20.456 31.911 1.00 10.23 150 GLN B N 1
ATOM 3966 C CA . GLN B 1 150 ? 83.612 19.895 31.805 1.00 10.17 150 GLN B CA 1
ATOM 3967 C C . GLN B 1 150 ? 82.522 20.911 32.064 1.00 10.00 150 GLN B C 1
ATOM 3968 O O . GLN B 1 150 ? 81.454 20.819 31.508 1.00 9.37 150 GLN B O 1
ATOM 3974 N N . THR B 1 151 ? 82.782 21.882 32.925 1.00 10.31 151 THR B N 1
ATOM 3975 C CA . THR B 1 151 ? 81.772 22.912 33.165 1.00 10.16 151 THR B CA 1
ATOM 3976 C C . THR B 1 151 ? 81.419 23.632 31.866 1.00 10.41 151 THR B C 1
ATOM 3977 O O . THR B 1 151 ? 80.237 23.805 31.557 1.00 10.79 151 THR B O 1
ATOM 3981 N N . ALA B 1 152 ? 82.423 24.058 31.115 1.00 10.39 152 ALA B N 1
ATOM 3982 C CA . ALA B 1 152 ? 82.196 24.766 29.872 1.00 9.95 152 ALA B CA 1
ATOM 3983 C C . ALA B 1 152 ? 81.591 23.844 28.823 1.00 9.43 152 ALA B C 1
ATOM 3984 O O . ALA B 1 152 ? 80.696 24.252 28.098 1.00 9.97 152 ALA B O 1
ATOM 3986 N N . ILE B 1 153 ? 82.100 22.615 28.726 1.00 8.79 153 ILE B N 1
ATOM 3987 C CA . ILE B 1 153 ? 81.524 21.642 27.776 1.00 8.63 153 ILE B CA 1
ATOM 3988 C C . ILE B 1 153 ? 80.035 21.476 28.044 1.00 8.95 153 ILE B C 1
ATOM 3989 O O . ILE B 1 153 ? 79.216 21.512 27.116 1.00 8.89 153 ILE B O 1
ATOM 3994 N N . LYS B 1 154 ? 79.678 21.246 29.314 1.00 8.56 154 LYS B N 1
ATOM 3995 C CA . LYS B 1 154 ? 78.285 20.989 29.661 1.00 9.20 154 LYS B CA 1
ATOM 3996 C C . LYS B 1 154 ? 77.377 22.199 29.430 1.00 9.13 154 LYS B C 1
ATOM 3997 O O . LYS B 1 154 ? 76.239 22.047 28.999 1.00 9.10 154 LYS B O 1
ATOM 4003 N N . GLU B 1 155 ? 77.872 23.396 29.732 1.00 9.59 155 GLU B N 1
ATOM 4004 C CA . GLU B 1 155 ? 77.106 24.603 29.480 1.00 9.80 155 GLU B CA 1
ATOM 4005 C C . GLU B 1 155 ? 76.920 24.851 27.985 1.00 9.30 155 GLU B C 1
ATOM 4006 O O . GLU B 1 155 ? 75.848 25.203 27.536 1.00 10.52 155 GLU B O 1
ATOM 4012 N N . LYS B 1 156 ? 77.976 24.674 27.206 1.00 9.60 156 LYS B N 1
ATOM 4013 C CA . LYS B 1 156 ? 77.906 24.833 25.762 1.00 9.96 156 LYS B CA 1
ATOM 4014 C C . LYS B 1 156 ? 76.889 23.849 25.201 1.00 9.07 156 LYS B C 1
ATOM 4015 O O . LYS B 1 156 ? 76.053 24.196 24.367 1.00 10.29 156 LYS B O 1
ATOM 4021 N N . TYR B 1 157 ? 76.980 22.596 25.632 1.00 8.84 157 TYR B N 1
ATOM 4022 C CA . TYR B 1 157 ? 76.060 21.547 25.175 1.00 8.60 157 TYR B CA 1
ATOM 4023 C C . TYR B 1 157 ? 74.610 21.882 25.499 1.00 8.65 157 TYR B C 1
ATOM 4024 O O . TYR B 1 157 ? 73.717 21.747 24.659 1.00 8.27 157 TYR B O 1
ATOM 4033 N N A LYS B 1 158 ? 74.359 22.319 26.730 0.50 8.90 158 LYS B N 1
ATOM 4034 N N B LYS B 1 158 ? 74.357 22.303 26.735 0.50 8.92 158 LYS B N 1
ATOM 4035 C CA A LYS B 1 158 ? 73.020 22.760 27.124 0.50 9.20 158 LYS B CA 1
ATOM 4036 C CA B LYS B 1 158 ? 73.023 22.764 27.127 0.50 9.25 158 LYS B CA 1
ATOM 4037 C C A LYS B 1 158 ? 72.504 23.896 26.229 0.50 9.19 158 LYS B C 1
ATOM 4038 C C B LYS B 1 158 ? 72.520 23.878 26.198 0.50 9.22 158 LYS B C 1
ATOM 4039 O O A LYS B 1 158 ? 71.385 23.839 25.738 0.50 9.75 158 LYS B O 1
ATOM 4040 O O B LYS B 1 158 ? 71.438 23.776 25.639 0.50 9.71 158 LYS B O 1
ATOM 4051 N N . LYS B 1 159 ? 73.325 24.917 26.005 1.00 9.37 159 LYS B N 1
ATOM 4052 C CA . LYS B 1 159 ? 72.886 26.057 25.197 1.00 10.04 159 LYS B CA 1
ATOM 4053 C C . LYS B 1 159 ? 72.659 25.669 23.735 1.00 10.07 159 LYS B C 1
ATOM 4054 O O . LYS B 1 159 ? 71.726 26.140 23.101 1.00 10.35 159 LYS B O 1
ATOM 4060 N N . VAL B 1 160 ? 73.480 24.761 23.219 1.00 9.11 160 VAL B N 1
ATOM 4061 C CA . VAL B 1 160 ? 73.343 24.313 21.845 1.00 9.35 160 VAL B CA 1
ATOM 4062 C C . VAL B 1 160 ? 72.051 23.525 21.697 1.00 8.87 160 VAL B C 1
ATOM 4063 O O . VAL B 1 160 ? 71.252 23.809 20.794 1.00 9.57 160 VAL B O 1
ATOM 4067 N N . TRP B 1 161 ? 71.795 22.546 22.563 1.00 8.90 161 TRP B N 1
ATOM 4068 C CA . TRP B 1 161 ? 70.537 21.819 22.464 1.00 8.36 161 TRP B CA 1
ATOM 4069 C C . TRP B 1 161 ? 69.315 22.679 22.726 1.00 8.48 161 TRP B C 1
ATOM 4070 O O . TRP B 1 161 ? 68.270 22.436 22.132 1.00 8.92 161 TRP B O 1
ATOM 4081 N N . GLN B 1 162 ? 69.429 23.661 23.594 1.00 9.01 162 GLN B N 1
ATOM 4082 C CA A GLN B 1 162 ? 68.289 24.525 23.812 0.50 9.34 162 GLN B CA 1
ATOM 4083 C CA B GLN B 1 162 ? 68.322 24.609 23.818 0.50 10.14 162 GLN B CA 1
ATOM 4084 C C . GLN B 1 162 ? 67.910 25.208 22.488 1.00 9.53 162 GLN B C 1
ATOM 4085 O O . GLN B 1 162 ? 66.712 25.304 22.148 1.00 10.46 162 GLN B O 1
ATOM 4096 N N . GLN B 1 163 ? 68.905 25.650 21.739 1.00 9.91 163 GLN B N 1
ATOM 4097 C CA . GLN B 1 163 ? 68.640 26.334 20.465 1.00 9.65 163 GLN B CA 1
ATOM 4098 C C . GLN B 1 163 ? 68.122 25.391 19.381 1.00 9.76 163 GLN B C 1
ATOM 4099 O O . GLN B 1 163 ? 67.195 25.733 18.643 1.00 10.69 163 GLN B O 1
ATOM 4105 N N . ILE B 1 164 ? 68.713 24.216 19.261 1.00 9.16 164 ILE B N 1
ATOM 4106 C CA . ILE B 1 164 ? 68.237 23.244 18.253 1.00 9.30 164 ILE B CA 1
ATOM 4107 C C . ILE B 1 164 ? 66.806 22.865 18.583 1.00 8.87 164 ILE B C 1
ATOM 4108 O O . ILE B 1 164 ? 65.933 22.874 17.719 1.00 9.52 164 ILE B O 1
ATOM 4113 N N . ALA B 1 165 ? 66.559 22.543 19.851 1.00 9.24 165 ALA B N 1
ATOM 4114 C CA . ALA B 1 165 ? 65.220 22.129 20.240 1.00 9.64 165 ALA B CA 1
ATOM 4115 C C . ALA B 1 165 ? 64.206 23.239 19.977 1.00 10.23 165 ALA B C 1
ATOM 4116 O O . ALA B 1 165 ? 63.142 22.993 19.436 1.00 10.85 165 ALA B O 1
ATOM 4118 N N . THR B 1 166 ? 64.575 24.473 20.320 1.00 10.55 166 THR B N 1
ATOM 4119 C CA . THR B 1 166 ? 63.651 25.595 20.121 1.00 11.58 166 THR B CA 1
ATOM 4120 C C . THR B 1 166 ? 63.309 25.743 18.625 1.00 11.26 166 THR B C 1
ATOM 4121 O O . THR B 1 166 ? 62.149 25.943 18.262 1.00 12.93 166 THR B O 1
ATOM 4125 N N . LYS B 1 167 ? 64.305 25.603 17.758 1.00 10.70 167 LYS B N 1
ATOM 4126 C CA . LYS B 1 167 ? 64.102 25.712 16.318 1.00 11.13 167 LYS B CA 1
ATOM 4127 C C . LYS B 1 167 ? 63.069 24.698 15.819 1.00 10.66 167 LYS B C 1
ATOM 4128 O O . LYS B 1 167 ? 62.237 25.017 14.965 1.00 12.34 167 LYS B O 1
ATOM 4134 N N . PHE B 1 168 ? 63.100 23.488 16.373 1.00 10.20 168 PHE B N 1
ATOM 4135 C CA . PHE B 1 168 ? 62.265 22.381 15.905 1.00 10.23 168 PHE B CA 1
ATOM 4136 C C . PHE B 1 168 ? 61.064 22.065 16.800 1.00 10.19 168 PHE B C 1
ATOM 4137 O O . PHE B 1 168 ? 60.447 21.011 16.705 1.00 9.94 168 PHE B O 1
ATOM 4145 N N . SER B 1 169 ? 60.681 23.022 17.643 1.00 10.21 169 SER B N 1
ATOM 4146 C CA . SER B 1 169 ? 59.671 22.726 18.674 1.00 12.43 169 SER B CA 1
ATOM 4147 C C . SER B 1 169 ? 58.322 22.271 18.122 1.00 11.94 169 SER B C 1
ATOM 4148 O O . SER B 1 169 ? 57.642 21.462 18.754 1.00 12.62 169 SER B O 1
ATOM 4151 N N . ASN B 1 170 ? 57.913 22.750 16.944 1.00 12.08 170 ASN B N 1
ATOM 4152 C CA . ASN B 1 170 ? 56.553 22.443 16.487 1.00 12.64 170 ASN B CA 1
ATOM 4153 C C . ASN B 1 170 ? 56.433 21.172 15.659 1.00 12.28 170 ASN B C 1
ATOM 4154 O O . ASN B 1 170 ? 55.343 20.789 15.255 1.00 14.28 170 ASN B O 1
ATOM 4159 N N . TYR B 1 171 ? 57.542 20.482 15.437 1.00 10.38 171 TYR B N 1
ATOM 4160 C CA . TYR B 1 171 ? 57.519 19.251 14.675 1.00 10.43 171 TYR B CA 1
ATOM 4161 C C . TYR B 1 171 ? 56.910 18.130 15.509 1.00 9.85 171 TYR B C 1
ATOM 4162 O O . TYR B 1 171 ? 57.145 18.046 16.724 1.00 10.22 171 TYR B O 1
ATOM 4171 N N . ASN B 1 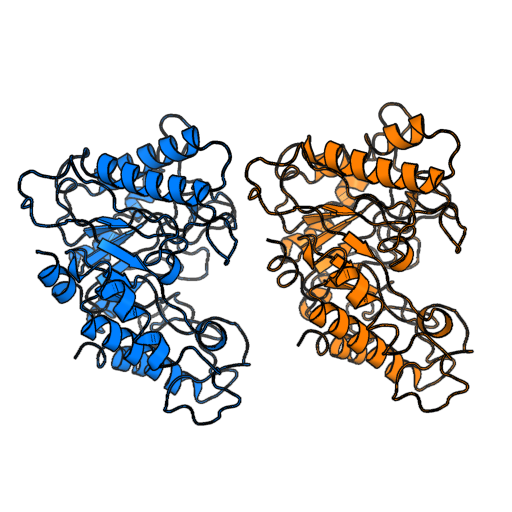172 ? 56.138 17.263 14.856 1.00 9.85 172 ASN B N 1
ATOM 4172 C CA . ASN B 1 172 ? 55.470 16.162 15.519 1.00 10.19 172 ASN B CA 1
ATOM 4173 C C . ASN B 1 172 ? 56.435 15.008 15.839 1.00 9.96 172 ASN B C 1
ATOM 4174 O O . ASN B 1 172 ? 57.652 15.161 15.734 1.00 10.14 172 ASN B O 1
ATOM 4179 N N . ASP B 1 173 ? 55.904 13.885 16.300 1.00 9.56 173 ASP B N 1
ATOM 4180 C CA . ASP B 1 173 ? 56.722 12.784 16.793 1.00 10.41 173 ASP B CA 1
ATOM 4181 C C . ASP B 1 173 ? 57.491 12.074 15.679 1.00 9.80 173 ASP B C 1
ATOM 4182 O O . ASP B 1 173 ? 58.273 11.179 15.974 1.00 10.58 173 ASP B O 1
ATOM 4187 N N . ARG B 1 174 ? 57.300 12.467 14.421 1.00 9.42 174 ARG B N 1
ATOM 4188 C CA . ARG B 1 174 ? 58.175 11.940 13.365 1.00 9.74 174 ARG B CA 1
ATOM 4189 C C . ARG B 1 174 ? 59.575 12.526 13.399 1.00 9.48 174 ARG B C 1
ATOM 4190 O O . ARG B 1 174 ? 60.470 11.980 12.767 1.00 10.47 174 ARG B O 1
ATOM 4198 N N . LEU B 1 175 ? 59.788 13.610 14.145 1.00 8.33 175 LEU B N 1
ATOM 4199 C CA . LEU B 1 175 ? 61.134 14.141 14.346 1.00 8.20 175 LEU B CA 1
ATOM 4200 C C . LEU B 1 175 ? 61.670 13.700 15.704 1.00 7.72 175 LEU B C 1
ATOM 4201 O O . LEU B 1 175 ? 61.075 13.985 16.747 1.00 8.51 175 LEU B O 1
ATOM 4206 N N . ILE B 1 176 ? 62.809 13.025 15.656 1.00 7.32 176 ILE B N 1
ATOM 4207 C CA . ILE B 1 176 ? 63.521 12.479 16.800 1.00 7.33 176 ILE B CA 1
ATOM 4208 C C . ILE B 1 176 ? 64.813 13.266 16.983 1.00 7.42 176 ILE B C 1
ATOM 4209 O O . ILE B 1 176 ? 65.519 13.524 16.006 1.00 8.14 176 ILE B O 1
ATOM 4214 N N . PHE B 1 177 ? 65.130 13.628 18.218 1.00 7.41 177 PHE B N 1
ATOM 4215 C CA . PHE B 1 177 ? 66.429 14.207 18.524 1.00 7.08 177 PHE B CA 1
ATOM 4216 C C . PHE B 1 177 ? 67.337 13.149 19.118 1.00 7.01 177 PHE B C 1
ATOM 4217 O O . PHE B 1 177 ? 66.910 12.429 20.016 1.00 7.84 177 PHE B O 1
ATOM 4225 N N . GLU B 1 178 ? 68.581 13.108 18.635 1.00 7.08 178 GLU B N 1
ATOM 4226 C CA . GLU B 1 178 ? 69.605 12.164 19.101 1.00 7.13 178 GLU B CA 1
ATOM 4227 C C . GLU B 1 178 ? 70.711 12.987 19.771 1.00 6.94 178 GLU B C 1
ATOM 4228 O O . GLU B 1 178 ? 71.278 13.912 19.161 1.00 6.88 178 GLU B O 1
ATOM 4234 N N . SER B 1 179 ? 71.000 12.653 21.036 1.00 6.58 179 SER B N 1
ATOM 4235 C CA . SER B 1 179 ? 71.807 13.540 21.876 1.00 6.44 179 SER B CA 1
ATOM 4236 C C . SER B 1 179 ? 73.189 13.841 21.347 1.00 6.49 179 SER B C 1
ATOM 4237 O O . SER B 1 179 ? 73.715 14.939 21.515 1.00 7.62 179 SER B O 1
ATOM 4240 N N . MET B 1 180 ? 73.780 12.839 20.721 1.00 6.25 180 MET B N 1
ATOM 4241 C CA A MET B 1 180 ? 75.148 12.900 20.237 0.50 5.82 180 MET B CA 1
ATOM 4242 C CA B MET B 1 180 ? 75.181 12.845 20.320 0.50 8.44 180 MET B CA 1
ATOM 4243 C C . MET B 1 180 ? 75.378 11.611 19.454 1.00 7.20 180 MET B C 1
ATOM 4244 O O . MET B 1 180 ? 74.480 10.774 19.364 1.00 8.83 180 MET B O 1
ATOM 4253 N N . ASN B 1 181 ? 76.564 11.470 18.878 1.00 6.59 181 ASN B N 1
ATOM 4254 C CA . ASN B 1 181 ? 76.843 10.366 17.962 1.00 6.48 181 ASN B CA 1
ATOM 4255 C C . ASN B 1 181 ? 77.668 9.282 18.656 1.00 6.68 181 ASN B C 1
ATOM 4256 O O . ASN B 1 181 ? 77.106 8.511 19.435 1.00 7.31 181 ASN B O 1
ATOM 4261 N N . GLU B 1 182 ? 78.965 9.228 18.357 1.00 6.94 182 GLU B N 1
ATOM 4262 C CA . GLU B 1 182 ? 79.871 8.217 18.895 1.00 6.84 182 GLU B CA 1
ATOM 4263 C C . GLU B 1 182 ? 80.838 8.955 19.813 1.00 7.07 182 GLU B C 1
ATOM 4264 O O . GLU B 1 182 ? 81.741 9.669 19.354 1.00 7.75 182 GLU B O 1
ATOM 4270 N N . VAL B 1 183 ? 80.582 8.850 21.116 1.00 6.91 183 VAL B N 1
ATOM 4271 C CA . VAL B 1 183 ? 81.251 9.656 22.140 1.00 7.40 183 VAL B CA 1
ATOM 4272 C C . VAL B 1 183 ? 82.086 8.714 23.008 1.00 7.16 183 VAL B C 1
ATOM 4273 O O . VAL B 1 183 ? 81.583 7.769 23.639 1.00 7.73 183 VAL B O 1
ATOM 4277 N N . PHE B 1 184 ? 83.392 8.983 23.001 1.00 7.30 184 PHE B N 1
ATOM 4278 C CA . PHE B 1 184 ? 84.383 8.242 23.789 1.00 7.62 184 PHE B CA 1
ATOM 4279 C C . PHE B 1 184 ? 85.681 9.037 23.808 1.00 8.39 184 PHE B C 1
ATOM 4280 O O . PHE B 1 184 ? 85.710 10.191 23.377 1.00 8.85 184 PHE B O 1
ATOM 4288 N N . ASP B 1 185 ? 86.720 8.432 24.376 1.00 9.17 185 ASP B N 1
ATOM 4289 C CA . ASP B 1 185 ? 87.989 9.098 24.591 1.00 10.21 185 ASP B CA 1
ATOM 4290 C C . ASP B 1 185 ? 89.057 8.654 23.605 1.00 11.72 185 ASP B C 1
ATOM 4291 O O . ASP B 1 185 ? 90.229 9.015 23.783 1.00 14.09 185 ASP B O 1
ATOM 4296 N N . GLY B 1 186 ? 88.703 7.850 22.602 1.00 11.85 186 GLY B N 1
ATOM 4297 C CA . GLY B 1 186 ? 89.707 7.327 21.638 1.00 12.74 186 GLY B CA 1
ATOM 4298 C C . GLY B 1 186 ? 90.260 5.958 21.995 1.00 13.62 186 GLY B C 1
ATOM 4299 O O . GLY B 1 186 ? 90.941 5.330 21.177 1.00 16.13 186 GLY B O 1
ATOM 4300 N N . ASN B 1 187 ? 89.969 5.464 23.188 1.00 13.50 187 ASN B N 1
ATOM 4301 C CA A ASN B 1 187 ? 90.410 4.120 23.612 0.50 12.79 187 ASN B CA 1
ATOM 4302 C CA B ASN B 1 187 ? 90.400 4.137 23.595 0.50 14.18 187 ASN B CA 1
ATOM 4303 C C . ASN B 1 187 ? 89.357 3.098 23.221 1.00 13.75 187 ASN B C 1
ATOM 4304 O O . ASN B 1 187 ? 88.178 3.289 23.495 1.00 12.95 187 ASN B O 1
ATOM 4313 N N . TYR B 1 188 ? 89.797 1.988 22.632 1.00 14.34 188 TYR B N 1
ATOM 4314 C CA . TYR B 1 188 ? 88.887 0.952 22.180 1.00 15.63 188 TYR B CA 1
ATOM 4315 C C . TYR B 1 188 ? 88.570 -0.168 23.150 1.00 15.49 188 TYR B C 1
ATOM 4316 O O . TYR B 1 188 ? 87.703 -1.019 22.861 1.00 16.88 188 TYR B O 1
ATOM 4325 N N . GLY B 1 189 ? 89.255 -0.187 24.276 1.00 15.24 189 GLY B N 1
ATOM 4326 C CA . GLY B 1 189 ? 88.990 -1.136 25.337 1.00 14.96 189 GLY B CA 1
ATOM 4327 C C . GLY B 1 189 ? 87.966 -0.617 26.333 1.00 13.98 189 GLY B C 1
ATOM 4328 O O . GLY B 1 189 ? 87.120 0.249 26.029 1.00 13.16 189 GLY B O 1
ATOM 4329 N N . ASN B 1 190 ? 88.027 -1.161 27.529 1.00 13.56 190 ASN B N 1
ATOM 4330 C CA . ASN B 1 190 ? 86.995 -0.921 28.519 1.00 13.51 190 ASN B CA 1
ATOM 4331 C C . ASN B 1 190 ? 86.890 0.554 28.854 1.00 12.41 190 ASN B C 1
ATOM 4332 O O . ASN B 1 190 ? 87.901 1.234 28.991 1.00 13.09 190 ASN B O 1
ATOM 4337 N N . PRO B 1 191 ? 85.660 1.076 28.938 1.00 10.34 191 PRO B N 1
ATOM 4338 C CA . PRO B 1 191 ? 85.529 2.504 29.211 1.00 10.11 191 PRO B CA 1
ATOM 4339 C C . PRO B 1 191 ? 86.060 2.969 30.568 1.00 9.69 191 PRO B C 1
ATOM 4340 O O . PRO B 1 191 ? 85.821 2.333 31.595 1.00 10.84 191 PRO B O 1
ATOM 4344 N N . ASN B 1 192 ? 86.702 4.122 30.546 1.00 8.37 192 ASN B N 1
ATOM 4345 C CA . ASN B 1 192 ? 87.061 4.860 31.756 1.00 8.35 192 ASN B CA 1
ATOM 4346 C C . ASN B 1 192 ? 85.780 5.241 32.499 1.00 8.03 192 ASN B C 1
ATOM 4347 O O . ASN B 1 192 ? 84.926 5.903 31.924 1.00 8.09 192 ASN B O 1
ATOM 4352 N N . SER B 1 193 ? 85.629 4.807 33.745 1.00 7.91 193 SER B N 1
ATOM 4353 C CA . SER B 1 193 ? 84.389 5.009 34.464 1.00 7.84 193 SER B CA 1
ATOM 4354 C C . SER B 1 193 ? 84.048 6.489 34.679 1.00 7.66 193 SER B C 1
ATOM 4355 O O . SER B 1 193 ? 82.885 6.892 34.602 1.00 7.92 193 SER B O 1
ATOM 4358 N N . ALA B 1 194 ? 85.061 7.307 34.962 1.00 7.39 194 ALA B N 1
ATOM 4359 C CA . ALA B 1 194 ? 84.822 8.743 35.136 1.00 7.23 194 ALA B CA 1
ATOM 4360 C C . ALA B 1 194 ? 84.303 9.348 33.830 1.00 7.87 194 ALA B C 1
ATOM 4361 O O . ALA B 1 194 ? 83.424 10.200 33.834 1.00 7.43 194 ALA B O 1
ATOM 4363 N N . TYR B 1 195 ? 84.943 8.985 32.722 1.00 7.01 195 TYR B N 1
ATOM 4364 C CA . TYR B 1 195 ? 84.515 9.505 31.440 1.00 7.55 195 TYR B CA 1
ATOM 4365 C C . TYR B 1 195 ? 83.106 9.021 31.096 1.00 7.13 195 TYR B C 1
ATOM 4366 O O . TYR B 1 195 ? 82.341 9.766 30.487 1.00 7.58 195 TYR B O 1
ATOM 4375 N N . TYR B 1 196 ? 82.766 7.785 31.472 1.00 6.71 196 TYR B N 1
ATOM 4376 C CA . TYR B 1 196 ? 81.412 7.306 31.220 1.00 6.81 196 TYR B CA 1
ATOM 4377 C C . TYR B 1 196 ? 80.413 8.170 32.007 1.00 7.02 196 TYR B C 1
ATOM 4378 O O . TYR B 1 196 ? 79.325 8.467 31.524 1.00 7.46 196 TYR B O 1
ATOM 4387 N N . THR B 1 197 ? 80.770 8.574 33.223 1.00 7.01 197 THR B N 1
ATOM 4388 C CA . THR B 1 197 ? 79.913 9.476 33.984 1.00 6.56 197 THR B CA 1
ATOM 4389 C C . THR B 1 197 ? 79.665 10.783 33.241 1.00 6.34 197 THR B C 1
ATOM 4390 O O . THR B 1 197 ? 78.560 11.287 33.209 1.00 7.26 197 THR B O 1
ATOM 4394 N N . ASN B 1 198 ? 80.706 11.330 32.633 1.00 6.42 198 ASN B N 1
ATOM 4395 C CA . ASN B 1 198 ? 80.531 12.525 31.807 1.00 6.71 198 ASN B CA 1
ATOM 4396 C C . ASN B 1 198 ? 79.538 12.269 30.664 1.00 6.42 198 ASN B C 1
ATOM 4397 O O . ASN B 1 198 ? 78.649 13.066 30.403 1.00 7.04 198 ASN B O 1
ATOM 4402 N N . LEU B 1 199 ? 79.704 11.143 29.968 1.00 6.51 199 LEU B N 1
ATOM 4403 C CA . LEU B 1 199 ? 78.792 10.778 28.884 1.00 6.39 199 LEU B CA 1
ATOM 4404 C C . LEU B 1 199 ? 77.352 10.733 29.407 1.00 6.30 199 LEU B C 1
ATOM 4405 O O . LEU B 1 199 ? 76.418 11.298 28.800 1.00 6.98 199 LEU B O 1
ATOM 4410 N N . ASN B 1 200 ? 77.154 10.047 30.525 1.00 6.07 200 ASN B N 1
ATOM 4411 C CA . ASN B 1 200 ? 75.819 9.945 31.115 1.00 6.47 200 ASN B CA 1
ATOM 4412 C C . ASN B 1 200 ? 75.262 11.314 31.465 1.00 6.89 200 ASN B C 1
ATOM 4413 O O . ASN B 1 200 ? 74.063 11.570 31.325 1.00 7.24 200 ASN B O 1
ATOM 4418 N N . ALA B 1 201 ? 76.131 12.183 31.962 1.00 7.11 201 ALA B N 1
ATOM 4419 C CA . ALA B 1 201 ? 75.741 13.554 32.279 1.00 7.50 201 ALA B CA 1
ATOM 4420 C C . ALA B 1 201 ? 75.275 14.284 31.027 1.00 7.18 201 ALA B C 1
ATOM 4421 O O . ALA B 1 201 ? 74.306 15.042 31.089 1.00 8.38 201 ALA B O 1
ATOM 4423 N N . TYR B 1 202 ? 75.968 14.118 29.891 1.00 7.23 202 TYR B N 1
ATOM 4424 C CA . TYR B 1 202 ? 75.524 14.774 28.658 1.00 7.28 202 TYR B CA 1
ATOM 4425 C C . TYR B 1 202 ? 74.128 14.278 28.314 1.00 7.01 202 TYR B C 1
ATOM 4426 O O . TYR B 1 202 ? 73.244 15.065 27.992 1.00 7.56 202 TYR B O 1
ATOM 4435 N N . ASN B 1 203 ? 73.907 12.969 28.371 1.00 7.13 203 ASN B N 1
ATOM 4436 C CA . ASN B 1 203 ? 72.579 12.472 28.019 1.00 6.89 203 ASN B CA 1
ATOM 4437 C C . ASN B 1 203 ? 71.503 13.062 28.920 1.00 6.86 203 ASN B C 1
ATOM 4438 O O . ASN B 1 203 ? 70.424 13.385 28.449 1.00 7.45 203 ASN B O 1
ATOM 4443 N N . GLN B 1 204 ? 71.788 13.181 30.214 1.00 6.96 204 GLN B N 1
ATOM 4444 C CA . GLN B 1 204 ? 70.814 13.736 31.161 1.00 7.45 204 GLN B CA 1
ATOM 4445 C C . GLN B 1 204 ? 70.526 15.203 30.883 1.00 7.57 204 GLN B C 1
ATOM 4446 O O . GLN B 1 204 ? 69.379 15.647 30.904 1.00 8.61 204 GLN B O 1
ATOM 4452 N N . ILE B 1 205 ? 71.586 15.968 30.652 1.00 7.74 205 ILE B N 1
ATOM 4453 C CA . ILE B 1 205 ? 71.445 17.393 30.294 1.00 7.75 205 ILE B CA 1
ATOM 4454 C C . ILE B 1 205 ? 70.625 17.558 29.023 1.00 7.75 205 ILE B C 1
ATOM 4455 O O . ILE B 1 205 ? 69.745 18.416 28.939 1.00 8.19 205 ILE B O 1
ATOM 4460 N N . PHE B 1 206 ? 70.919 16.740 28.023 1.00 6.88 206 PHE B N 1
ATOM 4461 C CA . PHE B 1 206 ? 70.148 16.749 26.777 1.00 7.29 206 PHE B CA 1
ATOM 4462 C C . PHE B 1 206 ? 68.678 16.524 27.048 1.00 7.54 206 PHE B C 1
ATOM 4463 O O . PHE B 1 206 ? 67.834 17.308 26.589 1.00 8.39 206 PHE B O 1
ATOM 4471 N N . VAL B 1 207 ? 68.351 15.434 27.742 1.00 7.38 207 VAL B N 1
ATOM 4472 C CA . VAL B 1 207 ? 66.939 15.099 27.951 1.00 7.21 207 VAL B CA 1
ATOM 4473 C C . VAL B 1 207 ? 66.224 16.248 28.662 1.00 7.83 207 VAL B C 1
ATOM 4474 O O . VAL B 1 207 ? 65.196 16.744 28.192 1.00 8.36 207 VAL B O 1
ATOM 4478 N N . ASP B 1 208 ? 66.786 16.683 29.779 1.00 8.03 208 ASP B N 1
ATOM 4479 C CA . ASP B 1 208 ? 66.092 17.686 30.586 1.00 8.19 208 ASP B CA 1
ATOM 4480 C C . ASP B 1 208 ? 66.025 19.043 29.883 1.00 8.05 208 ASP B C 1
ATOM 4481 O O . ASP B 1 208 ? 65.013 19.760 29.990 1.00 9.83 208 ASP B O 1
ATOM 4486 N N . THR B 1 209 ? 67.064 19.404 29.134 1.00 8.46 209 THR B N 1
ATOM 4487 C CA . THR B 1 209 ? 67.060 20.659 28.403 1.00 8.51 209 THR B CA 1
ATOM 4488 C C . THR B 1 209 ? 65.991 20.646 27.313 1.00 8.43 209 THR B C 1
ATOM 4489 O O . THR B 1 209 ? 65.238 21.591 27.168 1.00 8.66 209 THR B O 1
ATOM 4493 N N . VAL B 1 210 ? 65.937 19.581 26.537 1.00 8.41 210 VAL B N 1
ATOM 4494 C CA . VAL B 1 210 ? 64.958 19.504 25.474 1.00 9.04 210 VAL B CA 1
ATOM 4495 C C . VAL B 1 210 ? 63.545 19.564 26.053 1.00 9.25 210 VAL B C 1
ATOM 4496 O O . VAL B 1 210 ? 62.663 20.252 25.495 1.00 9.51 210 VAL B O 1
ATOM 4500 N N . ARG B 1 211 ? 63.291 18.795 27.100 1.00 9.25 211 ARG B N 1
ATOM 4501 C CA . ARG B 1 211 ? 61.942 18.719 27.647 1.00 10.22 211 ARG B CA 1
ATOM 4502 C C . ARG B 1 211 ? 61.433 20.071 28.104 1.00 11.17 211 ARG B C 1
ATOM 4503 O O . ARG B 1 211 ? 60.235 20.318 28.063 1.00 12.33 211 ARG B O 1
ATOM 4511 N N . GLN 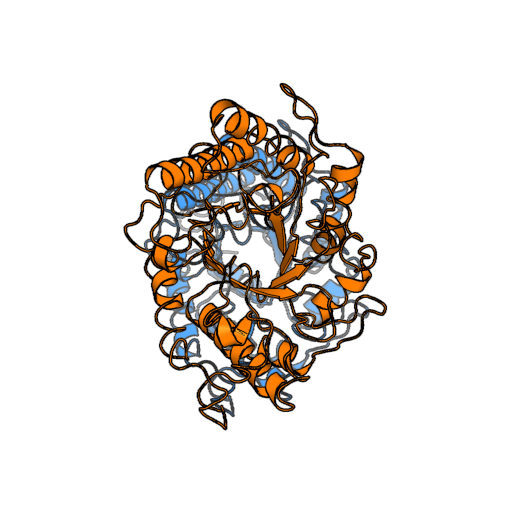B 1 212 ? 62.329 20.913 28.592 1.00 11.19 212 GLN B N 1
ATOM 4512 C CA . GLN B 1 212 ? 61.923 22.167 29.197 1.00 12.72 212 GLN B CA 1
ATOM 4513 C C . GLN B 1 212 ? 61.720 23.239 28.154 1.00 13.31 212 GLN B C 1
ATOM 4514 O O . GLN B 1 212 ? 61.213 24.322 28.496 1.00 16.87 212 GLN B O 1
ATOM 4520 N N . THR B 1 213 ? 62.042 22.963 26.887 1.00 13.17 213 THR B N 1
ATOM 4521 C CA . THR B 1 213 ? 61.680 23.835 25.807 1.00 12.81 213 THR B CA 1
ATOM 4522 C C . THR B 1 213 ? 60.199 23.504 25.419 1.00 14.79 213 THR B C 1
ATOM 4523 O O . THR B 1 213 ? 59.582 22.517 25.864 1.00 17.29 213 THR B O 1
ATOM 4527 N N . GLY B 1 214 ? 59.684 24.299 24.534 1.00 14.42 214 GLY B N 1
ATOM 4528 C CA . GLY B 1 214 ? 58.286 24.297 24.206 1.00 13.13 214 GLY B CA 1
ATOM 4529 C C . GLY B 1 214 ? 57.852 23.384 23.088 1.00 12.62 214 GLY B C 1
ATOM 4530 O O . GLY B 1 214 ? 58.523 22.414 22.695 1.00 12.61 214 GLY B O 1
ATOM 4531 N N . GLY B 1 215 ? 56.674 23.693 22.586 1.00 12.57 215 GLY B N 1
ATOM 4532 C CA . GLY B 1 215 ? 56.063 22.892 21.561 1.00 11.89 215 GLY B CA 1
ATOM 4533 C C . GLY B 1 215 ? 55.948 21.439 21.951 1.00 11.66 215 GLY B C 1
ATOM 4534 O O . GLY B 1 215 ? 55.554 21.097 23.074 1.00 13.10 215 GLY B O 1
ATOM 4535 N N . ASN B 1 216 ? 56.292 20.576 21.004 1.00 10.42 216 ASN B N 1
ATOM 4536 C CA . ASN B 1 216 ? 56.166 19.138 21.196 1.00 10.28 216 ASN B CA 1
ATOM 4537 C C . ASN B 1 216 ? 57.454 18.530 21.779 1.00 9.78 216 ASN B C 1
ATOM 4538 O O . ASN B 1 216 ? 57.579 17.316 21.893 1.00 10.12 216 ASN B O 1
ATOM 4543 N N . ASN B 1 217 ? 58.410 19.363 22.183 1.00 9.59 217 ASN B N 1
ATOM 4544 C CA . ASN B 1 217 ? 59.666 18.833 22.687 1.00 9.92 217 ASN B CA 1
ATOM 4545 C C . ASN B 1 217 ? 59.534 18.100 24.004 1.00 9.99 217 ASN B C 1
ATOM 4546 O O . ASN B 1 217 ? 60.355 17.234 24.315 1.00 9.73 217 ASN B O 1
ATOM 4551 N N . ASN B 1 218 ? 58.502 18.402 24.783 1.00 10.57 218 ASN B N 1
ATOM 4552 C CA . ASN B 1 218 ? 58.289 17.685 26.035 1.00 10.76 218 ASN B CA 1
ATOM 4553 C C . ASN B 1 218 ? 57.782 16.272 25.840 1.00 10.18 218 ASN B C 1
ATOM 4554 O O . ASN B 1 218 ? 57.782 15.482 26.785 1.00 10.40 218 ASN B O 1
ATOM 4559 N N . ALA B 1 219 ? 57.382 15.932 24.612 1.00 10.01 219 ALA B N 1
ATOM 4560 C CA . ALA B 1 219 ? 56.757 14.630 24.360 1.00 10.38 219 ALA B CA 1
ATOM 4561 C C . ALA B 1 219 ? 57.480 13.776 23.340 1.00 9.48 219 ALA B C 1
ATOM 4562 O O . ALA B 1 219 ? 57.216 12.573 23.250 1.00 10.50 219 ALA B O 1
ATOM 4564 N N . ARG B 1 220 ? 58.337 14.377 22.510 1.00 9.18 220 ARG B N 1
ATOM 4565 C CA . ARG B 1 220 ? 58.888 13.631 21.380 1.00 9.35 220 ARG B CA 1
ATOM 4566 C C . ARG B 1 220 ? 59.859 12.539 21.839 1.00 9.53 220 ARG B C 1
ATOM 4567 O O . ARG B 1 220 ? 60.361 12.551 22.971 1.00 9.13 220 ARG B O 1
ATOM 4575 N N . TRP B 1 221 ? 60.139 11.597 20.938 1.00 9.14 221 TRP B N 1
ATOM 4576 C CA . TRP B 1 221 ? 61.147 10.606 21.195 1.00 8.89 221 TRP B CA 1
ATOM 4577 C C . TRP B 1 221 ? 62.546 11.205 21.153 1.00 8.63 221 TRP B C 1
ATOM 4578 O O . TRP B 1 221 ? 62.892 11.983 20.253 1.00 8.81 221 TRP B O 1
ATOM 4589 N N . LEU B 1 222 ? 63.364 10.781 22.110 1.00 7.89 222 LEU B N 1
ATOM 4590 C CA . LEU B 1 222 ? 64.761 11.206 22.261 1.00 8.30 222 LEU B CA 1
ATOM 4591 C C . LEU B 1 222 ? 65.665 9.974 22.278 1.00 8.19 222 LEU B C 1
ATOM 4592 O O . LEU B 1 222 ? 65.441 9.046 23.046 1.00 10.26 222 LEU B O 1
ATOM 4597 N N . LEU B 1 223 ? 66.689 9.997 21.446 1.00 7.45 223 LEU B N 1
ATOM 4598 C CA . LEU B 1 223 ? 67.569 8.853 21.199 1.00 6.98 223 LEU B CA 1
ATOM 4599 C C . LEU B 1 223 ? 68.926 9.148 21.829 1.00 6.98 223 LEU B C 1
ATOM 4600 O O . LEU B 1 223 ? 69.514 10.205 21.579 1.00 7.80 223 LEU B O 1
ATOM 4605 N N . VAL B 1 224 ? 69.387 8.248 22.691 1.00 6.87 224 VAL B N 1
ATOM 4606 C CA . VAL B 1 224 ? 70.642 8.437 23.402 1.00 7.07 224 VAL B CA 1
ATOM 4607 C C . VAL B 1 224 ? 71.529 7.190 23.265 1.00 6.66 224 VAL B C 1
ATOM 4608 O O . VAL B 1 224 ? 71.021 6.074 23.309 1.00 7.21 224 VAL B O 1
ATOM 4612 N N . PRO B 1 225 ? 72.848 7.374 23.065 1.00 6.39 225 PRO B N 1
ATOM 4613 C CA . PRO B 1 225 ? 73.764 6.266 23.022 1.00 6.67 225 PRO B CA 1
ATOM 4614 C C . PRO B 1 225 ? 74.499 6.045 24.327 1.00 6.58 225 PRO B C 1
ATOM 4615 O O . PRO B 1 225 ? 74.487 6.897 25.202 1.00 7.64 225 PRO B O 1
ATOM 4619 N N . GLY B 1 226 ? 75.142 4.881 24.407 1.00 6.81 226 GLY B N 1
ATOM 4620 C CA . GLY B 1 226 ? 76.202 4.638 25.357 1.00 6.93 226 GLY B CA 1
ATOM 4621 C C . GLY B 1 226 ? 77.563 4.885 24.736 1.00 6.82 226 GLY B C 1
ATOM 4622 O O . GLY B 1 226 ? 77.705 5.553 23.706 1.00 8.31 226 GLY B O 1
ATOM 4623 N N . TRP B 1 227 ? 78.570 4.338 25.391 1.00 6.95 227 TRP B N 1
ATOM 4624 C CA . TRP B 1 227 ? 79.957 4.585 25.041 1.00 7.00 227 TRP B CA 1
ATOM 4625 C C . TRP B 1 227 ? 80.295 4.130 23.623 1.00 7.14 227 TRP B C 1
ATOM 4626 O O . TRP B 1 227 ? 80.199 2.948 23.315 1.00 7.85 227 TRP B O 1
ATOM 4637 N N . ASN B 1 228 ? 80.729 5.088 22.808 1.00 7.13 228 ASN B N 1
ATOM 4638 C CA . ASN B 1 228 ? 81.127 4.814 21.424 1.00 6.93 228 ASN B CA 1
ATOM 4639 C C . ASN B 1 228 ? 80.109 4.017 20.621 1.00 7.56 228 ASN B C 1
ATOM 4640 O O . ASN B 1 228 ? 80.474 3.320 19.691 1.00 8.94 228 ASN B O 1
ATOM 4645 N N . THR B 1 229 ? 78.823 4.168 20.933 1.00 7.59 229 THR B N 1
ATOM 4646 C CA . THR B 1 229 ? 77.745 3.405 20.292 1.00 7.56 229 THR B CA 1
ATOM 4647 C C . THR B 1 229 ? 78.029 1.892 20.279 1.00 7.59 229 THR B C 1
ATOM 4648 O O . THR B 1 229 ? 77.558 1.153 19.421 1.00 7.77 229 THR B O 1
ATOM 4652 N N . ASN B 1 230 ? 78.768 1.425 21.283 1.00 7.71 230 ASN B N 1
ATOM 4653 C CA . ASN B 1 230 ? 79.223 0.028 21.335 1.00 7.88 230 ASN B CA 1
ATOM 4654 C C . ASN B 1 230 ? 78.238 -0.805 22.137 1.00 7.53 230 ASN B C 1
ATOM 4655 O O . ASN B 1 230 ? 77.977 -0.517 23.304 1.00 8.35 230 ASN B O 1
ATOM 4660 N N . ILE B 1 231 ? 77.697 -1.858 21.545 1.00 7.76 231 ILE B N 1
ATOM 4661 C CA . ILE B 1 231 ? 76.711 -2.689 22.237 1.00 8.17 231 ILE B CA 1
ATOM 4662 C C . ILE B 1 231 ? 77.232 -3.238 23.560 1.00 8.52 231 ILE B C 1
ATOM 4663 O O . ILE B 1 231 ? 76.591 -3.070 24.606 1.00 9.27 231 ILE B O 1
ATOM 4668 N N . ASP B 1 232 ? 78.374 -3.919 23.518 1.00 8.89 232 ASP B N 1
ATOM 4669 C CA . ASP B 1 232 ? 78.908 -4.527 24.749 1.00 9.49 232 ASP B CA 1
ATOM 4670 C C . ASP B 1 232 ? 79.079 -3.500 25.857 1.00 9.28 232 ASP B C 1
ATOM 4671 O O . ASP B 1 232 ? 78.728 -3.744 27.011 1.00 9.97 232 ASP B O 1
ATOM 4676 N N . TYR B 1 233 ? 79.591 -2.329 25.512 1.00 9.14 233 TYR B N 1
ATOM 4677 C CA . TYR B 1 233 ? 79.848 -1.319 26.540 1.00 8.73 233 TYR B CA 1
ATOM 4678 C C . TYR B 1 233 ? 78.587 -0.573 26.971 1.00 8.91 233 TYR B C 1
ATOM 4679 O O . TYR B 1 233 ? 78.638 0.187 27.952 1.00 8.89 233 TYR B O 1
ATOM 4688 N N . THR B 1 234 ? 77.478 -0.767 26.259 1.00 8.52 234 THR B N 1
ATOM 4689 C CA . THR B 1 234 ? 76.196 -0.178 26.627 1.00 8.53 234 THR B CA 1
ATOM 4690 C C . THR B 1 234 ? 75.365 -1.159 27.467 1.00 9.03 234 THR B C 1
ATOM 4691 O O . THR B 1 234 ? 74.690 -0.748 28.398 1.00 10.00 234 THR B O 1
ATOM 4695 N N . VAL B 1 235 ? 75.392 -2.440 27.101 1.00 9.52 235 VAL B N 1
ATOM 4696 C CA A VAL B 1 235 ? 74.592 -3.437 27.818 0.50 10.31 235 VAL B CA 1
ATOM 4697 C CA B VAL B 1 235 ? 74.626 -3.496 27.765 0.50 10.98 235 VAL B CA 1
ATOM 4698 C C . VAL B 1 235 ? 75.301 -4.023 29.025 1.00 10.96 235 VAL B C 1
ATOM 4699 O O . VAL B 1 235 ? 74.627 -4.458 29.970 1.00 13.08 235 VAL B O 1
ATOM 4706 N N . GLY B 1 236 ? 76.634 -4.039 29.026 1.00 11.06 236 GLY B N 1
ATOM 4707 C CA . GLY B 1 236 ? 77.360 -4.667 30.117 1.00 11.82 236 GLY B CA 1
ATOM 4708 C C . GLY B 1 236 ? 77.520 -3.768 31.309 1.00 11.79 236 GLY B C 1
ATOM 4709 O O . GLY B 1 236 ? 77.052 -2.631 31.332 1.00 11.57 236 GLY B O 1
ATOM 4710 N N . ASN B 1 237 ? 78.225 -4.269 32.310 1.00 11.40 237 ASN B N 1
ATOM 4711 C CA . ASN B 1 237 ? 78.411 -3.521 33.545 1.00 12.17 237 ASN B CA 1
ATOM 4712 C C . ASN B 1 237 ? 79.645 -2.623 33.465 1.00 11.92 237 ASN B C 1
ATOM 4713 O O . ASN B 1 237 ? 80.642 -2.840 34.155 1.00 13.68 237 ASN B O 1
ATOM 4718 N N . TYR B 1 238 ? 79.577 -1.601 32.620 1.00 10.27 238 TYR B N 1
ATOM 4719 C CA . TYR B 1 238 ? 80.686 -0.717 32.364 1.00 10.30 238 TYR B CA 1
ATOM 4720 C C . TYR B 1 238 ? 80.446 0.728 32.762 1.00 9.45 238 TYR B C 1
ATOM 4721 O O . TYR B 1 238 ? 81.357 1.557 32.654 1.00 10.11 238 TYR B O 1
ATOM 4730 N N . GLY B 1 239 ? 79.223 1.037 33.194 1.00 9.07 239 GLY B N 1
ATOM 4731 C CA . GLY B 1 239 ? 78.910 2.371 33.680 1.00 8.87 239 GLY B CA 1
ATOM 4732 C C . GLY B 1 239 ? 77.769 3.090 33.003 1.00 8.38 239 GLY B C 1
ATOM 4733 O O . GLY B 1 239 ? 77.405 4.173 33.431 1.00 8.33 239 GLY B O 1
ATOM 4734 N N . PHE B 1 240 ? 77.187 2.533 31.942 1.00 8.22 240 PHE B N 1
ATOM 4735 C CA . PHE B 1 240 ? 76.015 3.201 31.346 1.00 7.83 240 PHE B CA 1
ATOM 4736 C C . PHE B 1 240 ? 74.897 3.317 32.348 1.00 7.90 240 PHE B C 1
ATOM 4737 O O . PHE B 1 240 ? 74.607 2.365 33.055 1.00 9.15 240 PHE B O 1
ATOM 4745 N N . THR B 1 241 ? 74.244 4.480 32.358 1.00 8.18 241 THR B N 1
ATOM 4746 C CA . THR B 1 241 ? 73.020 4.653 33.098 1.00 8.65 241 THR B CA 1
ATOM 4747 C C . THR B 1 241 ? 71.955 5.291 32.223 1.00 9.10 241 THR B C 1
ATOM 4748 O O . THR B 1 241 ? 72.235 6.109 31.368 1.00 10.20 241 THR B O 1
ATOM 4752 N N . LEU B 1 242 ? 70.720 4.881 32.429 1.00 8.88 242 LEU B N 1
ATOM 4753 C CA . LEU B 1 242 ? 69.602 5.447 31.699 1.00 9.25 242 LEU B CA 1
ATOM 4754 C C . LEU B 1 242 ? 69.260 6.833 32.274 1.00 9.56 242 LEU B C 1
ATOM 4755 O O . LEU B 1 242 ? 69.218 7.009 33.479 1.00 10.36 242 LEU B O 1
ATOM 4760 N N . PRO B 1 243 ? 69.016 7.816 31.407 1.00 9.67 243 PRO B N 1
ATOM 4761 C CA . PRO B 1 243 ? 68.627 9.111 31.917 1.00 9.90 243 PRO B CA 1
ATOM 4762 C C . PRO B 1 243 ? 67.230 9.062 32.510 1.00 10.36 243 PRO B C 1
ATOM 4763 O O . PRO B 1 243 ? 66.395 8.289 32.041 1.00 12.03 243 PRO B O 1
ATOM 4767 N N . THR B 1 244 ? 66.989 9.874 33.541 1.00 9.29 244 THR B N 1
ATOM 4768 C CA . THR B 1 244 ? 65.631 10.129 33.996 1.00 10.03 244 THR B CA 1
ATOM 4769 C C . THR B 1 244 ? 64.969 11.114 33.035 1.00 10.36 244 THR B C 1
ATOM 4770 O O . THR B 1 244 ? 65.637 11.806 32.253 1.00 9.45 244 THR B O 1
ATOM 4774 N N . ASP B 1 245 ? 63.642 11.158 33.075 1.00 9.49 245 ASP B N 1
ATOM 4775 C CA . ASP B 1 245 ? 62.885 12.023 32.169 1.00 9.51 245 ASP B CA 1
ATOM 4776 C C . ASP B 1 245 ? 61.762 12.702 32.931 1.00 9.95 245 ASP B C 1
ATOM 4777 O O . ASP B 1 245 ? 60.593 12.685 32.547 1.00 10.87 245 ASP B O 1
ATOM 4782 N N . ASN B 1 246 ? 62.149 13.374 34.014 1.00 10.08 246 ASN B N 1
ATOM 4783 C CA . ASN B 1 246 ? 61.149 13.946 34.915 1.00 11.02 246 ASN B CA 1
ATOM 4784 C C . ASN B 1 246 ? 60.464 15.209 34.432 1.00 11.14 246 ASN B C 1
ATOM 4785 O O . ASN B 1 246 ? 59.432 15.615 34.996 1.00 13.40 246 ASN B O 1
ATOM 4790 N N . TYR B 1 247 ? 61.013 15.851 33.409 1.00 10.52 247 TYR B N 1
ATOM 4791 C CA . TYR B 1 247 ? 60.413 17.067 32.851 1.00 10.48 247 TYR B CA 1
ATOM 4792 C C . TYR B 1 247 ? 59.526 16.778 31.647 1.00 10.29 247 TYR B C 1
ATOM 4793 O O . TYR B 1 247 ? 59.027 17.710 31.011 1.00 11.25 247 TYR B O 1
ATOM 4802 N N . ARG B 1 248 ? 59.330 15.501 31.321 1.00 9.87 248 ARG B N 1
ATOM 4803 C CA . ARG B 1 248 ? 58.552 15.156 30.147 1.00 9.78 248 ARG B CA 1
ATOM 4804 C C . ARG B 1 248 ? 57.065 15.492 30.318 1.00 10.77 248 ARG B C 1
ATOM 4805 O O . ARG B 1 248 ? 56.551 15.655 31.428 1.00 11.23 248 ARG B O 1
ATOM 4813 N N . SER B 1 249 ? 56.385 15.550 29.180 1.00 10.45 249 SER B N 1
ATOM 4814 C CA . SER B 1 249 ? 54.952 15.815 29.126 1.00 10.96 249 SER B CA 1
ATOM 4815 C C . SER B 1 249 ? 54.179 14.860 29.998 1.00 11.32 249 SER B C 1
ATOM 4816 O O . SER B 1 249 ? 54.386 13.635 29.984 1.00 11.43 249 SER B O 1
ATOM 4819 N N . SER B 1 250 ? 53.222 15.428 30.739 1.00 13.00 250 SER B N 1
ATOM 4820 C CA . SER B 1 250 ? 52.286 14.616 31.500 1.00 13.99 250 SER B CA 1
ATOM 4821 C C . SER B 1 250 ? 51.353 13.782 30.619 1.00 14.51 250 SER B C 1
ATOM 4822 O O . SER B 1 250 ? 50.724 12.859 31.138 1.00 15.08 250 SER B O 1
ATOM 4825 N N . ALA B 1 251 ? 51.295 14.076 29.320 1.00 13.78 251 ALA B N 1
ATOM 4826 C CA . ALA B 1 251 ? 50.430 13.322 28.394 1.00 14.35 251 ALA B CA 1
ATOM 4827 C C . ALA B 1 251 ? 51.066 12.022 27.924 1.00 14.43 251 ALA B C 1
ATOM 4828 O O . ALA B 1 251 ? 50.409 11.187 27.327 1.00 13.94 251 ALA B O 1
ATOM 4830 N N . ILE B 1 252 ? 52.354 11.832 28.165 1.00 14.97 252 ILE B N 1
ATOM 4831 C CA . ILE B 1 252 ? 52.957 10.588 27.769 1.00 14.78 252 ILE B CA 1
ATOM 4832 C C . ILE B 1 252 ? 52.372 9.533 28.650 1.00 16.70 252 ILE B C 1
ATOM 4833 O O . ILE B 1 252 ? 52.424 9.656 29.874 1.00 17.80 252 ILE B O 1
ATOM 4838 N N . PRO B 1 253 ? 51.817 8.468 28.040 1.00 18.45 253 PRO B N 1
ATOM 4839 C CA . PRO B 1 253 ? 51.254 7.455 28.905 1.00 19.08 253 PRO B CA 1
ATOM 4840 C C . PRO B 1 253 ? 52.227 7.044 30.017 1.00 19.06 253 PRO B C 1
ATOM 4841 O O . PRO B 1 253 ? 53.436 6.792 29.786 1.00 18.53 253 PRO B O 1
ATOM 4845 N N . SER B 1 254 ? 51.720 6.972 31.234 1.00 19.85 254 SER B N 1
ATOM 4846 C CA . SER B 1 254 ? 52.551 6.773 32.435 1.00 20.61 254 SER B CA 1
ATOM 4847 C C . SER B 1 254 ? 53.535 5.590 32.482 1.00 20.66 254 SER B C 1
ATOM 4848 O O . SER B 1 254 ? 54.585 5.707 33.106 1.00 22.18 254 SER B O 1
ATOM 4851 N N . SER B 1 255 ? 53.206 4.454 31.860 1.00 19.19 255 SER B N 1
ATOM 4852 C CA . SER B 1 255 ? 54.060 3.239 31.905 1.00 17.48 255 SER B CA 1
ATOM 4853 C C . SER B 1 255 ? 55.029 3.146 30.717 1.00 15.84 255 SER B C 1
ATOM 4854 O O . SER B 1 255 ? 55.782 2.183 30.610 1.00 16.67 255 SER B O 1
ATOM 4857 N N . GLN B 1 256 ? 54.961 4.133 29.843 1.00 13.38 256 GLN B N 1
ATOM 4858 C CA A GLN B 1 256 ? 55.779 4.155 28.633 0.50 12.02 256 GLN B CA 1
ATOM 4859 C CA B GLN B 1 256 ? 55.766 4.187 28.632 0.50 12.95 256 GLN B CA 1
ATOM 4860 C C . GLN B 1 256 ? 56.999 5.029 28.808 1.00 12.15 256 GLN B C 1
ATOM 4861 O O . GLN B 1 256 ? 57.018 5.915 29.656 1.00 12.87 256 GLN B O 1
ATOM 4872 N N . LYS B 1 257 ? 57.994 4.748 27.977 1.00 10.66 257 LYS B N 1
ATOM 4873 C CA . LYS B 1 257 ? 59.178 5.585 27.821 1.00 10.35 257 LYS B CA 1
ATOM 4874 C C . LYS B 1 257 ? 59.038 6.441 26.568 1.00 9.78 257 LYS B C 1
ATOM 4875 O O . LYS B 1 257 ? 58.342 6.055 25.626 1.00 10.56 257 LYS B O 1
ATOM 4881 N N . ARG B 1 258 ? 59.692 7.604 26.553 1.00 9.54 258 ARG B N 1
ATOM 4882 C CA . ARG B 1 258 ? 59.926 8.348 25.297 1.00 9.68 258 ARG B CA 1
ATOM 4883 C C . ARG B 1 258 ? 61.415 8.566 25.068 1.00 8.68 258 ARG B C 1
ATOM 4884 O O . ARG B 1 258 ? 61.844 9.583 24.521 1.00 9.36 258 ARG B O 1
ATOM 4892 N N . ILE B 1 259 ? 62.195 7.592 25.546 1.00 8.60 259 ILE B N 1
ATOM 4893 C CA A ILE B 1 259 ? 63.626 7.519 25.298 0.50 8.85 259 ILE B CA 1
ATOM 4894 C CA B ILE B 1 259 ? 63.638 7.518 25.312 0.50 8.58 259 ILE B CA 1
ATOM 4895 C C . ILE B 1 259 ? 63.925 6.239 24.533 1.00 8.46 259 ILE B C 1
ATOM 4896 O O . ILE B 1 259 ? 63.357 5.176 24.833 1.00 9.03 259 ILE B O 1
ATOM 4905 N N . MET B 1 260 ? 64.789 6.355 23.523 1.00 8.28 260 MET B N 1
ATOM 4906 C CA A MET B 1 260 ? 65.254 5.191 22.764 0.50 7.96 260 MET B CA 1
ATOM 4907 C CA B MET B 1 260 ? 65.274 5.253 22.675 0.50 9.08 260 MET B CA 1
ATOM 4908 C C . MET B 1 260 ? 66.776 5.137 22.869 1.00 7.85 260 MET B C 1
ATOM 4909 O O . MET B 1 260 ? 67.426 6.150 23.173 1.00 8.01 260 MET B O 1
ATOM 4918 N N . ILE B 1 261 ? 67.333 3.941 22.657 1.00 7.70 261 ILE B N 1
ATOM 4919 C CA . ILE B 1 261 ? 68.765 3.700 22.829 1.00 7.27 261 ILE B CA 1
ATOM 4920 C C . ILE B 1 261 ? 69.432 3.438 21.479 1.00 7.63 261 ILE B C 1
ATOM 4921 O O . ILE B 1 261 ? 68.952 2.636 20.666 1.00 8.83 261 ILE B O 1
ATOM 4926 N N . SER B 1 262 ? 70.543 4.142 21.255 1.00 7.01 262 SER B N 1
ATOM 4927 C CA . SER B 1 262 ? 71.338 4.019 20.040 1.00 7.11 262 SER B CA 1
ATOM 4928 C C . SER B 1 262 ? 72.523 3.069 20.208 1.00 7.02 262 SER B C 1
ATOM 4929 O O . SER B 1 262 ? 73.189 3.124 21.232 1.00 8.01 262 SER B O 1
ATOM 4932 N N . ALA B 1 263 ? 72.770 2.249 19.182 1.00 7.02 263 ALA B N 1
ATOM 4933 C CA . ALA B 1 263 ? 74.056 1.577 19.010 1.00 7.68 263 ALA B CA 1
ATOM 4934 C C . ALA B 1 263 ? 74.358 1.535 17.516 1.00 7.07 263 ALA B C 1
ATOM 4935 O O . ALA B 1 263 ? 73.460 1.707 16.684 1.00 7.62 263 ALA B O 1
ATOM 4937 N N . HIS B 1 264 ? 75.634 1.350 17.181 1.00 7.15 264 HIS B N 1
ATOM 4938 C CA . HIS B 1 264 ? 76.088 1.247 15.796 1.00 6.97 264 HIS B CA 1
ATOM 4939 C C . HIS B 1 264 ? 76.698 -0.120 15.602 1.00 7.70 264 HIS B C 1
ATOM 4940 O O . HIS B 1 264 ? 77.181 -0.707 16.558 1.00 9.00 264 HIS B O 1
ATOM 4947 N N . TYR B 1 265 ? 76.700 -0.614 14.360 1.00 7.83 265 TYR B N 1
ATOM 4948 C CA . TYR B 1 265 ? 77.172 -1.988 14.136 1.00 7.85 265 TYR B CA 1
ATOM 4949 C C . TYR B 1 265 ? 77.936 -2.117 12.821 1.00 7.90 265 TYR B C 1
ATOM 4950 O O . TYR B 1 265 ? 77.361 -1.985 11.745 1.00 8.53 265 TYR B O 1
ATOM 4959 N N . TYR B 1 266 ? 79.235 -2.388 12.940 1.00 8.27 266 TYR B N 1
ATOM 4960 C CA . TYR B 1 266 ? 80.111 -2.590 11.803 1.00 8.11 266 TYR B CA 1
ATOM 4961 C C . TYR B 1 266 ? 81.024 -3.800 12.056 1.00 8.80 266 TYR B C 1
ATOM 4962 O O . TYR B 1 266 ? 82.145 -3.831 11.585 1.00 9.69 266 TYR B O 1
ATOM 4971 N N . SER B 1 267 ? 80.518 -4.777 12.806 1.00 8.81 267 SER B N 1
ATOM 4972 C CA . SER B 1 267 ? 81.322 -5.935 13.146 1.00 9.34 267 SER B CA 1
ATOM 4973 C C . SER B 1 267 ? 81.102 -7.079 12.176 1.00 8.51 267 SER B C 1
ATOM 4974 O O . SER B 1 267 ? 79.984 -7.322 11.776 1.00 8.59 267 SER B O 1
ATOM 4977 N N . PRO B 1 268 ? 82.169 -7.819 11.827 1.00 8.07 268 PRO B N 1
ATOM 4978 C CA . PRO B 1 268 ? 83.553 -7.597 12.171 1.00 8.44 268 PRO B CA 1
ATOM 4979 C C . PRO B 1 268 ? 84.163 -6.514 11.299 1.00 8.68 268 PRO B C 1
ATOM 4980 O O . PRO B 1 268 ? 83.955 -6.503 10.080 1.00 8.49 268 PRO B O 1
ATOM 4984 N N . TRP B 1 269 ? 84.928 -5.618 11.918 1.00 8.94 269 TRP B N 1
ATOM 4985 C CA . TRP B 1 269 ? 85.441 -4.443 11.201 1.00 8.30 269 TRP B CA 1
ATOM 4986 C C . TRP B 1 269 ? 86.328 -4.812 10.021 1.00 8.29 269 TRP B C 1
ATOM 4987 O O . TRP B 1 269 ? 86.332 -4.149 8.985 1.00 8.44 269 TRP B O 1
ATOM 4998 N N . ASP B 1 270 ? 87.083 -5.891 10.149 1.00 8.51 270 ASP B N 1
ATOM 4999 C CA . ASP B 1 270 ? 87.973 -6.278 9.064 1.00 8.34 270 ASP B CA 1
ATOM 5000 C C . ASP B 1 270 ? 87.236 -6.475 7.736 1.00 8.03 270 ASP B C 1
ATOM 5001 O O . ASP B 1 270 ? 87.748 -6.120 6.679 1.00 8.40 270 ASP B O 1
ATOM 5006 N N . PHE B 1 271 ? 86.023 -7.001 7.815 1.00 7.68 271 PHE B N 1
ATOM 5007 C CA . PHE B 1 271 ? 85.135 -7.085 6.665 1.00 7.37 271 PHE B CA 1
ATOM 5008 C C . PHE B 1 271 ? 84.447 -5.754 6.334 1.00 7.47 271 PHE B C 1
ATOM 5009 O O . PHE B 1 271 ? 84.460 -5.311 5.195 1.00 7.78 271 PHE B O 1
ATOM 5017 N N . ALA B 1 272 ? 83.811 -5.158 7.331 1.00 7.63 272 ALA B N 1
ATOM 5018 C CA . ALA B 1 272 ? 82.845 -4.086 7.073 1.00 7.44 272 ALA B CA 1
ATOM 5019 C C . ALA B 1 272 ? 83.463 -2.731 6.849 1.00 7.90 272 ALA B C 1
ATOM 5020 O O . ALA B 1 272 ? 82.896 -1.924 6.105 1.00 8.04 272 ALA B O 1
ATOM 5022 N N . GLY B 1 273 ? 84.569 -2.435 7.530 1.00 8.23 273 GLY B N 1
ATOM 5023 C CA . GLY B 1 273 ? 85.113 -1.074 7.503 1.00 8.32 273 GLY B CA 1
ATOM 5024 C C . GLY B 1 273 ? 86.587 -0.915 7.203 1.00 8.59 273 GLY B C 1
ATOM 5025 O O . GLY B 1 273 ? 87.011 0.164 6.804 1.00 9.65 273 GLY B O 1
ATOM 5026 N N . GLU B 1 274 ? 87.396 -1.945 7.398 1.00 8.58 274 GLU B N 1
ATOM 5027 C CA . GLU B 1 274 ? 88.838 -1.825 7.206 1.00 9.48 274 GLU B CA 1
ATOM 5028 C C . GLU B 1 274 ? 89.145 -1.655 5.724 1.00 9.68 274 GLU B C 1
ATOM 5029 O O . GLU B 1 274 ? 88.731 -2.485 4.906 1.00 9.12 274 GLU B O 1
ATOM 5035 N N . GLU B 1 275 ? 89.855 -0.580 5.375 1.00 9.39 275 GLU B N 1
ATOM 5036 C CA . GLU B 1 275 ? 90.042 -0.189 3.968 1.00 9.93 275 GLU B CA 1
ATOM 5037 C C . GLU B 1 275 ? 91.218 -0.910 3.308 1.00 10.32 275 GLU B C 1
ATOM 5038 O O . GLU B 1 275 ? 92.220 -0.309 2.906 1.00 11.13 275 GLU B O 1
ATOM 5044 N N . ASN B 1 276 ? 91.067 -2.219 3.185 1.00 9.93 276 ASN B N 1
ATOM 5045 C CA . ASN B 1 276 ? 91.986 -3.039 2.401 1.00 10.50 276 ASN B CA 1
ATOM 5046 C C . ASN B 1 276 ? 91.257 -4.316 1.991 1.00 9.40 276 ASN B C 1
ATOM 5047 O O . ASN B 1 276 ? 90.096 -4.508 2.325 1.00 9.66 276 ASN B O 1
ATOM 5052 N N . GLY B 1 277 ? 91.950 -5.172 1.257 1.00 9.78 277 GLY B N 1
ATOM 5053 C CA . GLY B 1 277 ? 91.363 -6.373 0.698 1.00 9.93 277 GLY B CA 1
ATOM 5054 C C . GLY B 1 277 ? 91.595 -7.632 1.499 1.00 10.33 277 GLY B C 1
ATOM 5055 O O . GLY B 1 277 ? 91.345 -8.730 0.990 1.00 11.37 277 GLY B O 1
ATOM 5056 N N . ASN B 1 278 ? 92.026 -7.513 2.756 1.00 10.50 278 ASN B N 1
ATOM 5057 C CA . ASN B 1 278 ? 92.331 -8.721 3.525 1.00 10.90 278 ASN B CA 1
ATOM 5058 C C . ASN B 1 278 ? 91.091 -9.601 3.676 1.00 10.15 278 ASN B C 1
ATOM 5059 O O . ASN B 1 278 ? 91.168 -10.833 3.535 1.00 12.87 278 ASN B O 1
ATOM 5064 N N . ILE B 1 279 ? 89.954 -8.984 4.001 1.00 9.16 279 ILE B N 1
ATOM 5065 C CA . ILE B 1 279 ? 88.706 -9.680 4.250 1.00 8.60 279 ILE B CA 1
ATOM 5066 C C . ILE B 1 279 ? 87.617 -9.025 3.410 1.00 8.36 279 ILE B C 1
ATOM 5067 O O . ILE B 1 279 ? 87.336 -7.828 3.537 1.00 8.65 279 ILE B O 1
ATOM 5072 N N . THR B 1 280 ? 87.028 -9.822 2.523 1.00 8.79 280 THR B N 1
ATOM 5073 C CA . THR B 1 280 ? 86.080 -9.343 1.541 1.00 8.03 280 THR B CA 1
ATOM 5074 C C . THR B 1 280 ? 84.772 -10.139 1.500 1.00 7.46 280 THR B C 1
ATOM 5075 O O . THR B 1 280 ? 83.906 -9.856 0.678 1.00 7.61 280 THR B O 1
ATOM 5079 N N . GLN B 1 281 ? 84.625 -11.099 2.409 1.00 7.46 281 GLN B N 1
ATOM 5080 C CA . GLN B 1 281 ? 83.459 -11.973 2.451 1.00 7.56 281 GLN B CA 1
ATOM 5081 C C . GLN B 1 281 ? 82.965 -12.123 3.893 1.00 7.71 281 GLN B C 1
ATOM 5082 O O . GLN B 1 281 ? 83.713 -11.905 4.838 1.00 8.10 281 GLN B O 1
ATOM 5088 N N . TRP B 1 282 ? 81.706 -12.513 4.038 1.00 7.61 282 TRP B N 1
ATOM 5089 C CA . TRP B 1 282 ? 81.059 -12.638 5.336 1.00 7.76 282 TRP B CA 1
ATOM 5090 C C . TRP B 1 282 ? 79.938 -13.650 5.224 1.00 7.83 282 TRP B C 1
ATOM 5091 O O . TRP B 1 282 ? 79.215 -13.686 4.234 1.00 8.16 282 TRP B O 1
ATOM 5102 N N . GLY B 1 283 ? 79.771 -14.409 6.294 1.00 8.23 283 GLY B N 1
ATOM 5103 C CA . GLY B 1 283 ? 78.653 -15.320 6.458 1.00 8.40 283 GLY B CA 1
ATOM 5104 C C . GLY B 1 283 ? 78.854 -16.655 5.783 1.00 8.65 283 GLY B C 1
ATOM 5105 O O . GLY B 1 283 ? 79.870 -16.912 5.146 1.00 8.66 283 GLY B O 1
ATOM 5106 N N . ALA B 1 284 ? 77.856 -17.514 5.971 1.00 8.34 284 ALA B N 1
ATOM 5107 C CA . ALA B 1 284 ? 77.983 -18.910 5.579 1.00 9.12 284 ALA B CA 1
ATOM 5108 C C . ALA B 1 284 ? 78.223 -19.098 4.098 1.00 9.29 284 ALA B C 1
ATOM 5109 O O . ALA B 1 284 ? 78.792 -20.119 3.718 1.00 10.09 284 ALA B O 1
ATOM 5111 N N . THR B 1 285 ? 77.762 -18.162 3.261 1.00 9.10 285 THR B N 1
ATOM 5112 C CA . THR B 1 285 ? 77.914 -18.329 1.821 1.00 8.99 285 THR B CA 1
ATOM 5113 C C . THR B 1 285 ? 79.278 -17.882 1.281 1.00 8.69 285 THR B C 1
ATOM 5114 O O . THR B 1 285 ? 79.539 -18.011 0.083 1.00 9.09 285 THR B O 1
ATOM 5118 N N . SER B 1 286 ? 80.181 -17.391 2.135 1.00 8.01 286 SER B N 1
ATOM 5119 C CA . SER B 1 286 ? 81.553 -17.113 1.719 1.00 8.27 286 SER B CA 1
ATOM 5120 C C . SER B 1 286 ? 82.136 -18.353 1.032 1.00 8.42 286 SER B C 1
ATOM 5121 O O . SER B 1 286 ? 81.890 -19.500 1.452 1.00 8.28 286 SER B O 1
ATOM 5124 N N . THR B 1 287 ? 82.920 -18.111 -0.022 1.00 7.75 287 THR B N 1
ATOM 5125 C CA . THR B 1 287 ? 83.472 -19.174 -0.845 1.00 7.72 287 THR B CA 1
ATOM 5126 C C . THR B 1 287 ? 84.964 -19.430 -0.621 1.00 8.22 287 THR B C 1
ATOM 5127 O O . THR B 1 287 ? 85.525 -20.346 -1.207 1.00 8.22 287 THR B O 1
ATOM 5131 N N . ASN B 1 288 ? 85.629 -18.621 0.196 1.00 8.73 288 ASN B N 1
ATOM 5132 C CA . ASN B 1 288 ? 87.079 -18.715 0.405 1.00 8.77 288 ASN B CA 1
ATOM 5133 C C . ASN B 1 288 ? 87.406 -18.295 1.843 1.00 9.07 288 ASN B C 1
ATOM 5134 O O . ASN B 1 288 ? 87.209 -17.150 2.195 1.00 9.59 288 ASN B O 1
ATOM 5139 N N . PRO B 1 289 ? 87.915 -19.212 2.682 1.00 9.02 289 PRO B N 1
ATOM 5140 C CA . PRO B 1 289 ? 88.098 -18.858 4.089 1.00 9.60 289 PRO B CA 1
ATOM 5141 C C . PRO B 1 289 ? 89.198 -17.817 4.285 1.00 9.63 289 PRO B C 1
ATOM 5142 O O . PRO B 1 289 ? 89.197 -17.118 5.283 1.00 9.66 289 PRO B O 1
ATOM 5146 N N . ALA B 1 290 ? 90.130 -17.709 3.342 1.00 10.03 290 ALA B N 1
ATOM 5147 C CA . ALA B 1 290 ? 91.189 -16.718 3.451 1.00 10.30 290 ALA B CA 1
ATOM 5148 C C . ALA B 1 290 ? 90.668 -15.296 3.276 1.00 10.29 290 ALA B C 1
ATOM 5149 O O . ALA B 1 290 ? 91.375 -14.341 3.586 1.00 11.55 290 ALA B O 1
ATOM 5151 N N . LYS B 1 291 ? 89.455 -15.161 2.746 1.00 8.98 291 LYS B N 1
ATOM 5152 C CA . LYS B 1 291 ? 88.826 -13.855 2.517 1.00 9.24 291 LYS B CA 1
ATOM 5153 C C . LYS B 1 291 ? 87.677 -13.591 3.482 1.00 8.85 291 LYS B C 1
ATOM 5154 O O . LYS B 1 291 ? 86.952 -12.628 3.299 1.00 9.56 291 LYS B O 1
ATOM 5160 N N . LYS B 1 292 ? 87.545 -14.441 4.506 1.00 8.27 292 LYS B N 1
ATOM 5161 C CA . LYS B 1 292 ? 86.457 -14.393 5.470 1.00 7.87 292 LYS B CA 1
ATOM 5162 C C . LYS B 1 292 ? 87.057 -14.204 6.854 1.00 8.04 292 LYS B C 1
ATOM 5163 O O . LYS B 1 292 ? 88.084 -14.777 7.157 1.00 9.02 292 LYS B O 1
ATOM 5169 N N . SER B 1 293 ? 86.389 -13.447 7.711 1.00 8.14 293 SER B N 1
ATOM 5170 C CA . SER B 1 293 ? 86.864 -13.291 9.083 1.00 8.41 293 SER B CA 1
ATOM 5171 C C . SER B 1 293 ? 86.828 -14.616 9.834 1.00 9.10 293 SER B C 1
ATOM 5172 O O . SER B 1 293 ? 86.161 -15.554 9.424 1.00 10.05 293 SER B O 1
ATOM 5175 N N . THR B 1 294 ? 87.520 -14.652 10.966 1.00 9.85 294 THR B N 1
ATOM 5176 C CA . THR B 1 294 ? 87.536 -15.837 11.804 1.00 10.01 294 THR B CA 1
ATOM 5177 C C . THR B 1 294 ? 86.588 -15.745 12.980 1.00 9.90 294 THR B C 1
ATOM 5178 O O . THR B 1 294 ? 86.524 -16.665 13.797 1.00 10.59 294 THR B O 1
ATOM 5182 N N . TRP B 1 295 ? 85.834 -14.648 13.040 1.00 9.87 295 TRP B N 1
ATOM 5183 C CA . TRP B 1 295 ? 84.890 -14.380 14.118 1.00 10.12 295 TRP B CA 1
ATOM 5184 C C . TRP B 1 295 ? 83.835 -13.413 13.562 1.00 9.76 295 TRP B C 1
ATOM 5185 O O . TRP B 1 295 ? 83.933 -12.969 12.417 1.00 9.75 295 TRP B O 1
ATOM 5196 N N . GLY B 1 296 ? 82.817 -13.116 14.353 1.00 9.95 296 GLY B N 1
ATOM 5197 C CA . GLY B 1 296 ? 81.894 -12.057 13.991 1.00 9.28 296 GLY B CA 1
ATOM 5198 C C . GLY B 1 296 ? 80.853 -12.427 12.960 1.00 9.34 296 GLY B C 1
ATOM 5199 O O . GLY B 1 296 ? 80.337 -11.563 12.252 1.00 9.07 296 GLY B O 1
ATOM 5200 N N . GLN B 1 297 ? 80.525 -13.707 12.897 1.00 9.28 297 GLN B N 1
ATOM 5201 C CA . GLN B 1 297 ? 79.595 -14.221 11.885 1.00 8.99 297 GLN B CA 1
ATOM 5202 C C . GLN B 1 297 ? 78.172 -14.228 12.412 1.00 9.32 297 GLN B C 1
ATOM 5203 O O . GLN B 1 297 ? 77.827 -13.429 13.308 1.00 9.81 297 GLN B O 1
ATOM 5209 N N . GLU B 1 298 ? 77.305 -15.080 11.861 1.00 10.03 298 GLU B N 1
ATOM 5210 C CA . GLU B 1 298 ? 75.886 -15.029 12.189 1.00 10.37 298 GLU B CA 1
ATOM 5211 C C . GLU B 1 298 ? 75.600 -15.226 13.691 1.00 11.14 298 GLU B C 1
ATOM 5212 O O . GLU B 1 298 ? 74.679 -14.610 14.228 1.00 11.03 298 GLU B O 1
ATOM 5218 N N . ASP B 1 299 ? 76.360 -16.100 14.339 1.00 10.88 299 ASP B N 1
ATOM 5219 C CA A ASP B 1 299 ? 76.173 -16.365 15.765 0.50 10.86 299 ASP B CA 1
ATOM 5220 C CA B ASP B 1 299 ? 76.139 -16.351 15.767 0.50 11.57 299 ASP B CA 1
ATOM 5221 C C . ASP B 1 299 ? 76.487 -15.131 16.607 1.00 10.63 299 ASP B C 1
ATOM 5222 O O . ASP B 1 299 ? 75.819 -14.843 17.604 1.00 10.98 299 ASP B O 1
ATOM 5231 N N . TYR B 1 300 ? 77.519 -14.408 16.200 1.00 10.44 300 TYR B N 1
ATOM 5232 C CA . TYR B 1 300 ? 77.886 -13.171 16.901 1.00 9.76 300 TYR B CA 1
ATOM 5233 C C . TYR B 1 300 ? 76.814 -12.083 16.729 1.00 9.54 300 TYR B C 1
ATOM 5234 O O . TYR B 1 300 ? 76.404 -11.408 17.693 1.00 10.48 300 TYR B O 1
ATOM 5243 N N . LEU B 1 301 ? 76.337 -11.905 15.498 1.00 9.44 301 LEU B N 1
ATOM 5244 C CA . LEU B 1 301 ? 75.276 -10.956 15.222 1.00 9.31 301 LEU B CA 1
ATOM 5245 C C . LEU B 1 301 ? 74.047 -11.259 16.091 1.00 9.11 301 LEU B C 1
ATOM 5246 O O . LEU B 1 301 ? 73.455 -10.365 16.704 1.00 10.12 301 LEU B O 1
ATOM 5251 N N . GLU B 1 302 ? 73.683 -12.531 16.171 1.00 9.69 302 GLU B N 1
ATOM 5252 C CA . GLU B 1 302 ? 72.595 -12.947 17.048 1.00 9.65 302 GLU B CA 1
ATOM 5253 C C . GLU B 1 302 ? 72.811 -12.563 18.502 1.00 10.39 302 GLU B C 1
ATOM 5254 O O . GLU B 1 302 ? 71.909 -11.966 19.116 1.00 10.79 302 GLU B O 1
ATOM 5260 N N . SER B 1 303 ? 73.954 -12.920 19.067 1.00 10.04 303 SER B N 1
ATOM 5261 C CA A SER B 1 303 ? 74.246 -12.628 20.480 0.50 10.80 303 SER B CA 1
ATOM 5262 C CA B SER B 1 303 ? 74.141 -12.624 20.492 0.50 9.90 303 SER B CA 1
ATOM 5263 C C . SER B 1 303 ? 74.220 -11.121 20.745 1.00 10.00 303 SER B C 1
ATOM 5264 O O . SER B 1 303 ? 73.692 -10.628 21.769 1.00 10.25 303 SER B O 1
ATOM 5269 N N . GLN B 1 304 ? 74.827 -10.371 19.833 1.00 9.55 304 GLN B N 1
ATOM 5270 C CA . GLN B 1 304 ? 74.912 -8.916 19.979 1.00 9.33 304 GLN B CA 1
ATOM 5271 C C . GLN B 1 304 ? 73.537 -8.266 20.031 1.00 8.99 304 GLN B C 1
ATOM 5272 O O . GLN B 1 304 ? 73.218 -7.501 20.939 1.00 9.49 304 GLN B O 1
ATOM 5278 N N . PHE B 1 305 ? 72.713 -8.523 19.036 1.00 9.61 305 PHE B N 1
ATOM 5279 C CA . PHE B 1 305 ? 71.402 -7.881 18.992 1.00 9.15 305 PHE B CA 1
ATOM 5280 C C . PHE B 1 305 ? 70.481 -8.401 20.088 1.00 9.45 305 PHE B C 1
ATOM 5281 O O . PHE B 1 305 ? 69.718 -7.623 20.672 1.00 10.62 305 PHE B O 1
ATOM 5289 N N . LYS B 1 306 ? 70.553 -9.703 20.379 1.00 9.92 306 LYS B N 1
ATOM 5290 C CA . LYS B 1 306 ? 69.763 -10.240 21.481 1.00 10.65 306 LYS B CA 1
ATOM 5291 C C . LYS B 1 306 ? 70.091 -9.509 22.788 1.00 10.65 306 LYS B C 1
ATOM 5292 O O . LYS B 1 306 ? 69.194 -9.241 23.600 1.00 11.11 306 LYS B O 1
ATOM 5298 N N . SER B 1 307 ? 71.353 -9.149 22.996 1.00 10.32 307 SER B N 1
ATOM 5299 C CA . SER B 1 307 ? 71.717 -8.461 24.230 1.00 10.09 307 SER B CA 1
ATOM 5300 C C . SER B 1 307 ? 71.043 -7.082 24.342 1.00 10.27 307 SER B C 1
ATOM 5301 O O . SER B 1 307 ? 70.687 -6.656 25.448 1.00 10.76 307 SER B O 1
ATOM 5304 N N . MET B 1 308 ? 70.886 -6.374 23.225 1.00 10.30 308 MET B N 1
ATOM 5305 C CA . MET B 1 308 ? 70.196 -5.081 23.238 1.00 9.91 308 MET B CA 1
ATOM 5306 C C . MET B 1 308 ? 68.722 -5.272 23.497 1.00 10.69 308 MET B C 1
ATOM 5307 O O . MET B 1 308 ? 68.092 -4.472 24.194 1.00 10.62 308 MET B O 1
ATOM 5312 N N . TYR B 1 309 ? 68.158 -6.327 22.932 1.00 10.59 309 TYR B N 1
ATOM 5313 C CA . TYR B 1 309 ? 66.755 -6.651 23.163 1.00 11.61 309 TYR B CA 1
ATOM 5314 C C . TYR B 1 309 ? 66.512 -6.936 24.633 1.00 11.87 309 TYR B C 1
ATOM 5315 O O . TYR B 1 309 ? 65.605 -6.372 25.249 1.00 12.71 309 TYR B O 1
ATOM 5324 N N . ASP B 1 310 ? 67.345 -7.806 25.189 1.00 11.35 310 ASP B N 1
ATOM 5325 C CA . ASP B 1 310 ? 67.150 -8.245 26.565 1.00 11.80 310 ASP B CA 1
ATOM 5326 C C . ASP B 1 310 ? 67.339 -7.098 27.547 1.00 11.67 310 ASP B C 1
ATOM 5327 O O . ASP B 1 310 ? 66.624 -7.002 28.553 1.00 13.51 310 ASP B O 1
ATOM 5332 N N . LYS B 1 311 ? 68.316 -6.228 27.315 1.00 11.47 311 LYS B N 1
ATOM 5333 C CA A LYS B 1 311 ? 68.624 -5.139 28.256 0.50 11.58 311 LYS B CA 1
ATOM 5334 C CA B LYS B 1 311 ? 68.617 -5.144 28.264 0.50 11.57 311 LYS B CA 1
ATOM 5335 C C . LYS B 1 311 ? 67.661 -3.962 28.158 1.00 11.31 311 LYS B C 1
ATOM 5336 O O . LYS B 1 311 ? 67.297 -3.373 29.183 1.00 13.01 311 LYS B O 1
ATOM 5347 N N . PHE B 1 312 ? 67.247 -3.615 26.937 1.00 10.68 312 PHE B N 1
ATOM 5348 C CA . PHE B 1 312 ? 66.529 -2.367 26.680 1.00 10.60 312 PHE B CA 1
ATOM 5349 C C . PHE B 1 312 ? 65.126 -2.550 26.126 1.00 11.22 312 PHE B C 1
ATOM 5350 O O . PHE B 1 312 ? 64.187 -2.012 26.700 1.00 11.82 312 PHE B O 1
ATOM 5358 N N . VAL B 1 313 ? 64.982 -3.267 25.017 1.00 12.09 313 VAL B N 1
ATOM 5359 C CA . VAL B 1 313 ? 63.680 -3.405 24.371 1.00 12.88 313 VAL B CA 1
ATOM 5360 C C . VAL B 1 313 ? 62.649 -3.962 25.362 1.00 14.25 313 VAL B C 1
ATOM 5361 O O . VAL B 1 313 ? 61.545 -3.440 25.451 1.00 15.06 313 VAL B O 1
ATOM 5365 N N . THR B 1 314 ? 63.036 -4.989 26.125 1.00 15.23 314 THR B N 1
ATOM 5366 C CA . THR B 1 314 ? 62.128 -5.621 27.093 1.00 17.06 314 THR B CA 1
ATOM 5367 C C . THR B 1 314 ? 61.737 -4.690 28.227 1.00 16.83 314 THR B C 1
ATOM 5368 O O . THR B 1 314 ? 60.766 -4.969 28.952 1.00 18.70 314 THR B O 1
ATOM 5372 N N . GLN B 1 315 ? 62.497 -3.626 28.430 1.00 16.59 315 GLN B N 1
ATOM 5373 C CA . GLN B 1 315 ? 62.233 -2.654 29.483 1.00 16.31 315 GLN B CA 1
ATOM 5374 C C . GLN B 1 315 ? 61.467 -1.432 28.968 1.00 15.38 315 GLN B C 1
ATOM 5375 O O . GLN B 1 315 ? 61.239 -0.489 29.728 1.00 16.11 315 GLN B O 1
ATOM 5381 N N . GLY B 1 316 ? 61.066 -1.452 27.703 1.00 13.86 316 GLY B N 1
ATOM 5382 C CA . GLY B 1 316 ? 60.249 -0.385 27.120 1.00 13.21 316 GLY B CA 1
ATOM 5383 C C . GLY B 1 316 ? 61.010 0.673 26.350 1.00 12.78 316 GLY B C 1
ATOM 5384 O O . GLY B 1 316 ? 60.416 1.630 25.884 1.00 12.42 316 GLY B O 1
ATOM 5385 N N . TYR B 1 317 ? 62.314 0.474 26.182 1.00 11.30 317 TYR B N 1
ATOM 5386 C CA . TYR B 1 317 ? 63.126 1.421 25.400 1.00 10.91 317 TYR B CA 1
ATOM 5387 C C . TYR B 1 317 ? 63.338 0.860 23.999 1.00 10.29 317 TYR B C 1
ATOM 5388 O O . TYR B 1 317 ? 64.004 -0.162 23.844 1.00 12.03 317 TYR B O 1
ATOM 5397 N N . PRO B 1 318 ? 62.782 1.505 22.977 1.00 10.15 318 PRO B N 1
ATOM 5398 C CA . PRO B 1 318 ? 63.150 1.082 21.633 1.00 10.26 318 PRO B CA 1
ATOM 5399 C C . PRO B 1 318 ? 64.649 1.227 21.410 1.00 9.16 318 PRO B C 1
ATOM 5400 O O . PRO B 1 318 ? 65.278 2.099 22.024 1.00 9.63 318 PRO B O 1
ATOM 5404 N N . VAL B 1 319 ? 65.185 0.400 20.522 1.00 8.79 319 VAL B N 1
ATOM 5405 C CA . VAL B 1 319 ? 66.576 0.467 20.140 1.00 8.77 319 VAL B CA 1
ATOM 5406 C C . VAL B 1 319 ? 66.649 0.822 18.660 1.00 8.71 319 VAL B C 1
ATOM 5407 O O . VAL B 1 319 ? 65.902 0.271 17.831 1.00 9.45 319 VAL B O 1
ATOM 5411 N N . VAL B 1 320 ? 67.546 1.771 18.360 1.00 8.21 320 VAL B N 1
ATOM 5412 C CA . VAL B 1 320 ? 67.871 2.134 16.986 1.00 7.89 320 VAL B CA 1
ATOM 5413 C C . VAL B 1 320 ? 69.316 1.779 16.712 1.00 7.35 320 VAL B C 1
ATOM 5414 O O . VAL B 1 320 ? 70.232 2.309 17.370 1.00 7.59 320 VAL B O 1
ATOM 5418 N N . ILE B 1 321 ? 69.516 0.863 15.765 1.00 7.31 321 ILE B N 1
ATOM 5419 C CA . ILE B 1 321 ? 70.859 0.569 15.274 1.00 7.31 321 ILE B CA 1
ATOM 5420 C C . ILE B 1 321 ? 71.107 1.647 14.206 1.00 7.18 321 ILE B C 1
ATOM 5421 O O . ILE B 1 321 ? 70.797 1.499 13.020 1.00 8.49 321 ILE B O 1
ATOM 5426 N N . GLY B 1 322 ? 71.606 2.783 14.674 1.00 7.03 322 GLY B N 1
ATOM 5427 C CA . GLY B 1 322 ? 71.594 4.003 13.893 1.00 6.89 322 GLY B CA 1
ATOM 5428 C C . GLY B 1 322 ? 72.535 4.046 12.714 1.00 6.96 322 GLY B C 1
ATOM 5429 O O . GLY B 1 322 ? 72.389 4.920 11.864 1.00 6.93 322 GLY B O 1
ATOM 5430 N N . GLU B 1 323 ? 73.475 3.113 12.663 1.00 6.95 323 GLU B N 1
ATOM 5431 C CA . GLU B 1 323 ? 74.367 2.934 11.515 1.00 6.60 323 GLU B CA 1
ATOM 5432 C C . GLU B 1 323 ? 74.741 1.466 11.428 1.00 6.96 323 GLU B C 1
ATOM 5433 O O . GLU B 1 323 ? 75.046 0.840 12.440 1.00 7.44 323 GLU B O 1
ATOM 5439 N N . PHE B 1 324 ? 74.752 0.943 10.204 1.00 7.15 324 PHE B N 1
ATOM 5440 C CA . PHE B 1 324 ? 75.380 -0.336 9.903 1.00 7.49 324 PHE B CA 1
ATOM 5441 C C . PHE B 1 324 ? 75.706 -0.333 8.406 1.00 7.10 324 PHE B C 1
ATOM 5442 O O . PHE B 1 324 ? 75.101 0.402 7.625 1.00 7.44 324 PHE B O 1
ATOM 5450 N N . GLY B 1 325 ? 76.615 -1.206 7.983 1.00 7.15 325 GLY B N 1
ATOM 5451 C CA . GLY B 1 325 ? 76.915 -1.346 6.563 1.00 7.86 325 GLY B CA 1
ATOM 5452 C C . GLY B 1 325 ? 78.313 -1.889 6.371 1.00 6.66 325 GLY B C 1
ATOM 5453 O O . GLY B 1 325 ? 79.074 -2.084 7.337 1.00 7.49 325 GLY B O 1
ATOM 5454 N N . SER B 1 326 ? 78.668 -2.101 5.104 1.00 7.42 326 SER B N 1
ATOM 5455 C CA . SER B 1 326 ? 79.985 -2.593 4.743 1.00 7.31 326 SER B CA 1
ATOM 5456 C C . SER B 1 326 ? 80.516 -1.872 3.504 1.00 7.69 326 SER B C 1
ATOM 5457 O O . SER B 1 326 ? 79.756 -1.534 2.580 1.00 7.67 326 SER B O 1
ATOM 5460 N N . ILE B 1 327 ? 81.818 -1.646 3.504 1.00 7.08 327 ILE B N 1
ATOM 5461 C CA . ILE B 1 327 ? 82.438 -0.872 2.441 1.00 7.63 327 ILE B CA 1
ATOM 5462 C C . ILE B 1 327 ? 82.667 -1.675 1.166 1.00 7.49 327 ILE B C 1
ATOM 5463 O O . ILE B 1 327 ? 82.882 -2.898 1.196 1.00 8.25 327 ILE B O 1
ATOM 5468 N N . ASP B 1 328 ? 82.671 -0.967 0.030 1.00 7.38 328 ASP B N 1
ATOM 5469 C CA . ASP B 1 328 ? 82.794 -1.607 -1.290 1.00 7.60 328 ASP B CA 1
ATOM 5470 C C . ASP B 1 328 ? 84.212 -2.082 -1.531 1.00 8.01 328 ASP B C 1
ATOM 5471 O O . ASP B 1 328 ? 85.129 -1.269 -1.668 1.00 8.31 328 ASP B O 1
ATOM 5476 N N . LYS B 1 329 ? 84.375 -3.409 -1.553 1.00 7.21 329 LYS B N 1
ATOM 5477 C CA . LYS B 1 329 ? 85.662 -4.047 -1.804 1.00 7.52 329 LYS B CA 1
ATOM 5478 C C . LYS B 1 329 ? 85.680 -4.820 -3.120 1.00 7.14 329 LYS B C 1
ATOM 5479 O O . LYS B 1 329 ? 86.486 -5.728 -3.290 1.00 7.79 329 LYS B O 1
ATOM 5485 N N . THR B 1 330 ? 84.831 -4.425 -4.059 1.00 7.37 330 THR B N 1
ATOM 5486 C CA . THR B 1 330 ? 84.797 -5.084 -5.368 1.00 7.87 330 THR B CA 1
ATOM 5487 C C . THR B 1 330 ? 86.088 -4.883 -6.157 1.00 8.40 330 THR B C 1
ATOM 5488 O O . THR B 1 330 ? 86.363 -5.660 -7.055 1.00 8.69 330 THR B O 1
ATOM 5492 N N . SER B 1 331 ? 86.870 -3.866 -5.807 1.00 7.83 331 SER B N 1
ATOM 5493 C CA . SER B 1 331 ? 88.193 -3.668 -6.409 1.00 8.00 331 SER B CA 1
ATOM 5494 C C . SER B 1 331 ? 89.211 -4.708 -5.961 1.00 8.59 331 SER B C 1
ATOM 5495 O O . SER B 1 331 ? 90.242 -4.854 -6.596 1.00 9.40 331 SER B O 1
ATOM 5498 N N . TYR B 1 332 ? 88.931 -5.399 -4.851 1.00 8.08 332 TYR B N 1
ATOM 5499 C CA . TYR B 1 332 ? 89.825 -6.433 -4.315 1.00 8.59 332 TYR B CA 1
ATOM 5500 C C . TYR B 1 332 ? 89.296 -7.834 -4.629 1.00 8.51 332 TYR B C 1
ATOM 5501 O O . TYR B 1 332 ? 90.086 -8.743 -4.877 1.00 10.97 332 TYR B O 1
ATOM 5510 N N . ASP B 1 333 ? 87.974 -8.013 -4.537 1.00 8.16 333 ASP B N 1
ATOM 5511 C CA . ASP B 1 333 ? 87.285 -9.305 -4.701 1.00 7.88 333 ASP B CA 1
ATOM 5512 C C . ASP B 1 333 ? 86.024 -9.047 -5.506 1.00 7.89 333 ASP B C 1
ATOM 5513 O O . ASP B 1 333 ? 85.111 -8.375 -5.016 1.00 8.44 333 ASP B O 1
ATOM 5518 N N . SER B 1 334 ? 85.992 -9.518 -6.745 1.00 7.70 334 SER B N 1
ATOM 5519 C CA . SER B 1 334 ? 84.872 -9.235 -7.611 1.00 8.09 334 SER B CA 1
ATOM 5520 C C . SER B 1 334 ? 83.534 -9.800 -7.146 1.00 8.56 334 SER B C 1
ATOM 5521 O O . SER B 1 334 ? 82.478 -9.424 -7.659 1.00 9.22 334 SER B O 1
ATOM 5524 N N . SER B 1 335 ? 83.560 -10.667 -6.143 1.00 8.28 335 SER B N 1
ATOM 5525 C CA . SER B 1 335 ? 82.339 -11.178 -5.537 1.00 8.51 335 SER B CA 1
ATOM 5526 C C . SER B 1 335 ? 81.867 -10.422 -4.298 1.00 8.34 335 SER B C 1
ATOM 5527 O O . SER B 1 335 ? 80.874 -10.806 -3.696 1.00 8.86 335 SER B O 1
ATOM 5530 N N . ASN B 1 336 ? 82.565 -9.353 -3.920 1.00 8.25 336 ASN B N 1
ATOM 5531 C CA . ASN B 1 336 ? 82.276 -8.701 -2.641 1.00 7.98 336 ASN B CA 1
ATOM 5532 C C . ASN B 1 336 ? 80.815 -8.274 -2.463 1.00 8.18 336 ASN B C 1
ATOM 5533 O O . ASN B 1 336 ? 80.291 -8.311 -1.341 1.00 8.04 336 ASN B O 1
ATOM 5538 N N . ASN B 1 337 ? 80.143 -7.814 -3.528 1.00 8.10 337 ASN B N 1
ATOM 5539 C CA . ASN B 1 337 ? 78.765 -7.358 -3.344 1.00 8.69 337 ASN B CA 1
ATOM 5540 C C . ASN B 1 337 ? 77.818 -8.459 -2.901 1.00 8.41 337 ASN B C 1
ATOM 5541 O O . ASN B 1 337 ? 76.819 -8.168 -2.261 1.00 9.38 337 ASN B O 1
ATOM 5546 N N . VAL B 1 338 ? 78.135 -9.715 -3.216 1.00 9.06 338 VAL B N 1
ATOM 5547 C CA . VAL B 1 338 ? 77.348 -10.833 -2.708 1.00 9.42 338 VAL B CA 1
ATOM 5548 C C . VAL B 1 338 ? 77.299 -10.745 -1.190 1.00 8.40 338 VAL B C 1
ATOM 5549 O O . VAL B 1 338 ? 76.237 -10.904 -0.571 1.00 8.82 338 VAL B O 1
ATOM 5553 N N . TYR B 1 339 ? 78.455 -10.479 -0.598 1.00 7.90 339 TYR B N 1
ATOM 5554 C CA . TYR B 1 339 ? 78.595 -10.448 0.858 1.00 7.58 339 TYR B CA 1
ATOM 5555 C C . TYR B 1 339 ? 78.099 -9.159 1.481 1.00 7.83 339 TYR B C 1
ATOM 5556 O O . TYR B 1 339 ? 77.563 -9.179 2.608 1.00 8.47 339 TYR B O 1
ATOM 5565 N N . ARG B 1 340 ? 78.252 -8.036 0.773 1.00 7.38 340 ARG B N 1
ATOM 5566 C CA . ARG B 1 340 ? 77.661 -6.815 1.281 1.00 7.83 340 ARG B CA 1
ATOM 5567 C C . ARG B 1 340 ? 76.144 -6.940 1.364 1.00 8.10 340 ARG B C 1
ATOM 5568 O O . ARG B 1 340 ? 75.509 -6.500 2.330 1.00 8.22 340 ARG B O 1
ATOM 5576 N N . ALA B 1 341 ? 75.540 -7.579 0.372 1.00 8.16 341 ALA B N 1
ATOM 5577 C CA . ALA B 1 341 ? 74.112 -7.855 0.399 1.00 8.65 341 ALA B CA 1
ATOM 5578 C C . ALA B 1 341 ? 73.759 -8.829 1.517 1.00 8.73 341 ALA B C 1
ATOM 5579 O O . ALA B 1 341 ? 72.831 -8.581 2.283 1.00 9.61 341 ALA B O 1
ATOM 5581 N N . ALA B 1 342 ? 74.508 -9.924 1.639 1.00 9.07 342 ALA B N 1
ATOM 5582 C CA . ALA B 1 342 ? 74.217 -10.912 2.687 1.00 9.60 342 ALA B CA 1
ATOM 5583 C C . ALA B 1 342 ? 74.296 -10.283 4.071 1.00 8.50 342 ALA B C 1
ATOM 5584 O O . ALA B 1 342 ? 73.456 -10.542 4.951 1.00 9.78 342 ALA B O 1
ATOM 5586 N N . TYR B 1 343 ? 75.319 -9.459 4.284 1.00 8.42 343 TYR B N 1
ATOM 5587 C CA . TYR B 1 343 ? 75.490 -8.781 5.567 1.00 8.35 343 TYR B CA 1
ATOM 5588 C C . TYR B 1 343 ? 74.354 -7.815 5.841 1.00 8.21 343 TYR B C 1
ATOM 5589 O O . TYR B 1 343 ? 73.793 -7.821 6.941 1.00 8.58 343 TYR B O 1
ATOM 5598 N N . ALA B 1 344 ? 73.971 -7.016 4.858 1.00 8.13 344 ALA B N 1
ATOM 5599 C CA . ALA B 1 344 ? 72.906 -6.060 5.061 1.00 8.50 344 ALA B CA 1
ATOM 5600 C C . ALA B 1 344 ? 71.606 -6.770 5.353 1.00 8.84 344 ALA B C 1
ATOM 5601 O O . ALA B 1 344 ? 70.849 -6.345 6.212 1.00 9.65 344 ALA B O 1
ATOM 5603 N N . LYS B 1 345 ? 71.333 -7.865 4.642 1.00 9.41 345 LYS B N 1
ATOM 5604 C CA . LYS B 1 345 ? 70.111 -8.608 4.890 1.00 9.84 345 LYS B CA 1
ATOM 5605 C C . LYS B 1 345 ? 70.129 -9.192 6.309 1.00 9.83 345 LYS B C 1
ATOM 5606 O O . LYS B 1 345 ? 69.129 -9.140 7.026 1.00 10.30 345 LYS B O 1
ATOM 5612 N N . ALA B 1 346 ? 71.264 -9.775 6.686 1.00 9.64 346 ALA B N 1
ATOM 5613 C CA . ALA B 1 346 ? 71.375 -10.424 7.997 1.00 9.42 346 ALA B CA 1
ATOM 5614 C C . ALA B 1 346 ? 71.178 -9.407 9.115 1.00 9.23 346 ALA B C 1
ATOM 5615 O O . ALA B 1 346 ? 70.445 -9.653 10.078 1.00 9.84 346 ALA B O 1
ATOM 5617 N N . VAL B 1 347 ? 71.839 -8.256 9.011 1.00 8.67 347 VAL B N 1
ATOM 5618 C CA . VAL B 1 347 ? 71.728 -7.234 10.063 1.00 9.46 347 VAL B CA 1
ATOM 5619 C C . VAL B 1 347 ? 70.307 -6.684 10.124 1.00 9.40 347 VAL B C 1
ATOM 5620 O O . VAL B 1 347 ? 69.729 -6.549 11.205 1.00 9.54 347 VAL B O 1
ATOM 5624 N N . THR B 1 348 ? 69.702 -6.425 8.965 1.00 9.35 348 THR B N 1
ATOM 5625 C CA . THR B 1 348 ? 68.342 -5.900 8.931 1.00 9.30 348 THR B CA 1
ATOM 5626 C C . THR B 1 348 ? 67.371 -6.922 9.536 1.00 9.36 348 THR B C 1
ATOM 5627 O O . THR B 1 348 ? 66.509 -6.567 10.357 1.00 10.51 348 THR B O 1
ATOM 5631 N N . ALA B 1 349 ? 67.520 -8.185 9.134 1.00 9.48 349 ALA B N 1
ATOM 5632 C CA . ALA B 1 349 ? 66.628 -9.230 9.617 1.00 10.31 349 ALA B CA 1
ATOM 5633 C C . ALA B 1 349 ? 66.793 -9.439 11.106 1.00 10.71 349 ALA B C 1
ATOM 5634 O O . ALA B 1 349 ? 65.819 -9.743 11.799 1.00 12.41 349 ALA B O 1
ATOM 5636 N N . LYS B 1 350 ? 68.016 -9.301 11.611 1.00 9.82 350 LYS B N 1
ATOM 5637 C CA . LYS B 1 350 ? 68.239 -9.463 13.049 1.00 9.59 350 LYS B CA 1
ATOM 5638 C C . LYS B 1 350 ? 67.591 -8.321 13.833 1.00 9.87 350 LYS B C 1
ATOM 5639 O O . LYS B 1 350 ? 67.027 -8.533 14.921 1.00 10.06 350 LYS B O 1
ATOM 5645 N N . ALA B 1 351 ? 67.697 -7.103 13.305 1.00 9.83 351 ALA B N 1
ATOM 5646 C CA . ALA B 1 351 ? 67.011 -5.983 13.908 1.00 10.01 351 ALA B CA 1
ATOM 5647 C C . ALA B 1 351 ? 65.509 -6.230 13.905 1.00 10.87 351 ALA B C 1
ATOM 5648 O O . ALA B 1 351 ? 64.838 -5.994 14.918 1.00 11.49 351 ALA B O 1
ATOM 5650 N N . LYS B 1 352 ? 64.976 -6.706 12.786 1.00 12.41 352 LYS B N 1
ATOM 5651 C CA . LYS B 1 352 ? 63.543 -6.987 12.693 1.00 13.84 352 LYS B CA 1
ATOM 5652 C C . LYS B 1 352 ? 63.136 -8.017 13.753 1.00 13.53 352 LYS B C 1
ATOM 5653 O O . LYS B 1 352 ? 62.139 -7.844 14.460 1.00 14.49 352 LYS B O 1
ATOM 5659 N N . LYS B 1 353 ? 63.920 -9.076 13.868 1.00 13.10 353 LYS B N 1
ATOM 5660 C CA . LYS B 1 353 ? 63.660 -10.165 14.839 1.00 13.45 353 LYS B CA 1
ATOM 5661 C C . LYS B 1 353 ? 63.559 -9.625 16.252 1.00 13.88 353 LYS B C 1
ATOM 5662 O O . LYS B 1 353 ? 62.682 -10.020 17.026 1.00 15.06 353 LYS B O 1
ATOM 5668 N N . TYR B 1 354 ? 64.483 -8.726 16.601 1.00 12.89 354 TYR B N 1
ATOM 5669 C CA . TYR B 1 354 ? 64.569 -8.187 17.948 1.00 13.17 354 TYR B CA 1
ATOM 5670 C C . TYR B 1 354 ? 63.940 -6.816 18.123 1.00 13.83 354 TYR B C 1
ATOM 5671 O O . TYR B 1 354 ? 64.263 -6.113 19.072 1.00 14.34 354 TYR B O 1
ATOM 5680 N N . LYS B 1 355 ? 63.020 -6.452 17.217 1.00 15.17 355 LYS B N 1
ATOM 5681 C CA . LYS B 1 355 ? 62.180 -5.281 17.398 1.00 16.05 355 LYS B CA 1
ATOM 5682 C C . LYS B 1 355 ? 62.954 -3.991 17.569 1.00 14.98 355 LYS B C 1
ATOM 5683 O O . LYS B 1 355 ? 62.657 -3.155 18.424 1.00 16.47 355 LYS B O 1
ATOM 5687 N N . MET B 1 356 ? 63.969 -3.827 16.715 1.00 12.84 356 MET B N 1
ATOM 5688 C CA . MET B 1 356 ? 64.802 -2.635 16.730 1.00 12.16 356 MET B CA 1
ATOM 5689 C C . MET B 1 356 ? 64.952 -2.112 15.316 1.00 10.77 356 MET B C 1
ATOM 5690 O O . MET B 1 356 ? 64.744 -2.844 14.358 1.00 10.80 356 MET B O 1
ATOM 5695 N N . VAL B 1 357 ? 65.326 -0.847 15.201 1.00 9.17 357 VAL B N 1
ATOM 5696 C CA . VAL B 1 357 ? 65.290 -0.180 13.900 1.00 8.59 357 VAL B CA 1
ATOM 5697 C C . VAL B 1 357 ? 66.671 -0.211 13.259 1.00 8.63 357 VAL B C 1
ATOM 5698 O O . VAL B 1 357 ? 67.607 0.311 13.845 1.00 8.79 357 VAL B O 1
ATOM 5702 N N . PRO B 1 358 ? 66.808 -0.818 12.063 1.00 8.30 358 PRO B N 1
ATOM 5703 C CA . PRO B 1 358 ? 68.084 -0.814 11.380 1.00 8.22 358 PRO B CA 1
ATOM 5704 C C . PRO B 1 358 ? 68.194 0.386 10.458 1.00 8.44 358 PRO B C 1
ATOM 5705 O O . PRO B 1 358 ? 67.318 0.587 9.613 1.00 8.61 358 PRO B O 1
ATOM 5709 N N . VAL B 1 359 ? 69.260 1.163 10.618 1.00 7.55 359 VAL B N 1
ATOM 5710 C CA . VAL B 1 359 ? 69.475 2.378 9.814 1.00 7.40 359 VAL B CA 1
ATOM 5711 C C . VAL B 1 359 ? 70.817 2.283 9.068 1.00 7.34 359 VAL B C 1
ATOM 5712 O O . VAL B 1 359 ? 71.894 2.265 9.682 1.00 8.02 359 VAL B O 1
ATOM 5716 N N . TYR B 1 360 ? 70.727 2.140 7.748 1.00 7.23 360 TYR B N 1
ATOM 5717 C CA . TYR B 1 360 ? 71.869 1.909 6.890 1.00 7.61 360 TYR B CA 1
ATOM 5718 C C . TYR B 1 360 ? 72.767 3.141 6.775 1.00 6.94 360 TYR B C 1
ATOM 5719 O O . TYR B 1 360 ? 72.274 4.262 6.616 1.00 7.65 360 TYR B O 1
ATOM 5728 N N . TRP B 1 361 ? 74.091 2.922 6.813 1.00 7.14 361 TRP B N 1
ATOM 5729 C CA . TRP B 1 361 ? 75.081 4.016 6.668 1.00 7.00 361 TRP B CA 1
ATOM 5730 C C . TRP B 1 361 ? 75.446 4.204 5.191 1.00 7.30 361 TRP B C 1
ATOM 5731 O O . TRP B 1 361 ? 76.142 3.390 4.625 1.00 7.60 361 TRP B O 1
ATOM 5742 N N . ASP B 1 362 ? 74.943 5.296 4.595 1.00 7.50 362 ASP B N 1
ATOM 5743 C CA . ASP B 1 362 ? 75.185 5.639 3.192 1.00 7.57 362 ASP B CA 1
ATOM 5744 C C . ASP B 1 362 ? 75.950 6.961 3.191 1.00 7.68 362 ASP B C 1
ATOM 5745 O O . ASP B 1 362 ? 75.436 7.983 3.670 1.00 7.96 362 ASP B O 1
ATOM 5750 N N . ASN B 1 363 ? 77.194 6.952 2.686 1.00 7.87 363 ASN B N 1
ATOM 5751 C CA . ASN B 1 363 ? 78.020 8.152 2.690 1.00 8.32 363 ASN B CA 1
ATOM 5752 C C . ASN B 1 363 ? 78.134 8.830 1.335 1.00 8.17 363 ASN B C 1
ATOM 5753 O O . ASN B 1 363 ? 78.869 9.802 1.204 1.00 8.76 363 ASN B O 1
ATOM 5758 N N . GLY B 1 364 ? 77.338 8.385 0.364 1.00 7.86 364 GLY B N 1
ATOM 5759 C CA . GLY B 1 364 ? 77.366 8.995 -0.946 1.00 8.07 364 GLY B CA 1
ATOM 5760 C C . GLY B 1 364 ? 78.519 8.614 -1.844 1.00 8.79 364 GLY B C 1
ATOM 5761 O O . GLY B 1 364 ? 78.536 9.003 -3.013 1.00 8.99 364 GLY B O 1
ATOM 5762 N N . HIS B 1 365 ? 79.482 7.875 -1.311 1.00 8.82 365 HIS B N 1
ATOM 5763 C CA . HIS B 1 365 ? 80.650 7.532 -2.072 1.00 9.11 365 HIS B CA 1
ATOM 5764 C C . HIS B 1 365 ? 80.399 6.223 -2.820 1.00 8.99 365 HIS B C 1
ATOM 5765 O O . HIS B 1 365 ? 80.165 5.172 -2.217 1.00 8.70 365 HIS B O 1
ATOM 5772 N N . ASN B 1 366 ? 80.438 6.317 -4.150 1.00 9.15 366 ASN B N 1
ATOM 5773 C CA . ASN B 1 366 ? 80.343 5.177 -5.046 1.00 9.26 366 ASN B CA 1
ATOM 5774 C C . ASN B 1 366 ? 81.733 4.946 -5.597 1.00 8.90 366 ASN B C 1
ATOM 5775 O O . ASN B 1 366 ? 82.236 5.745 -6.392 1.00 11.76 366 ASN B O 1
ATOM 5780 N N . GLY B 1 367 ? 82.369 3.871 -5.151 1.00 9.51 367 GLY B N 1
ATOM 5781 C CA . GLY B 1 367 ? 83.753 3.619 -5.514 1.00 8.66 367 GLY B CA 1
ATOM 5782 C C . GLY B 1 367 ? 84.464 2.865 -4.420 1.00 8.34 367 GLY B C 1
ATOM 5783 O O . GLY B 1 367 ? 83.825 2.282 -3.536 1.00 9.07 367 GLY B O 1
ATOM 5784 N N . GLN B 1 368 ? 85.787 2.863 -4.485 1.00 8.12 368 GLN B N 1
ATOM 5785 C CA . GLN B 1 368 ? 86.580 2.009 -3.609 1.00 7.91 368 GLN B CA 1
ATOM 5786 C C . GLN B 1 368 ? 86.368 2.433 -2.172 1.00 8.51 368 GLN B C 1
ATOM 5787 O O . GLN B 1 368 ? 86.579 3.583 -1.815 1.00 9.83 368 GLN B O 1
ATOM 5793 N N . HIS B 1 369 ? 85.943 1.491 -1.345 1.00 8.22 369 HIS B N 1
ATOM 5794 C CA . HIS B 1 369 ? 85.640 1.695 0.079 1.00 8.05 369 HIS B CA 1
ATOM 5795 C C . HIS B 1 369 ? 84.352 2.490 0.335 1.00 8.29 369 HIS B C 1
ATOM 5796 O O . HIS B 1 369 ? 84.116 2.959 1.449 1.00 8.41 369 HIS B O 1
ATOM 5803 N N . GLY B 1 370 ? 83.521 2.653 -0.692 1.00 8.06 370 GLY B N 1
ATOM 5804 C CA . GLY B 1 370 ? 82.284 3.403 -0.540 1.00 8.46 370 GLY B CA 1
ATOM 5805 C C . GLY B 1 370 ? 81.185 2.652 0.199 1.00 7.49 370 GLY B C 1
ATOM 5806 O O . GLY B 1 370 ? 81.189 1.415 0.254 1.00 7.88 370 GLY B O 1
ATOM 5807 N N . PHE B 1 371 ? 80.194 3.410 0.675 1.00 7.52 371 PHE B N 1
ATOM 5808 C CA . PHE B 1 371 ? 78.991 2.872 1.267 1.00 7.25 371 PHE B CA 1
ATOM 5809 C C . PHE B 1 371 ? 77.722 3.178 0.471 1.00 7.35 371 PHE B C 1
ATOM 5810 O O . PHE B 1 371 ? 76.648 2.738 0.851 1.00 8.24 371 PHE B O 1
ATOM 5818 N N . ALA B 1 372 ? 77.809 3.972 -0.588 1.00 7.31 372 ALA B N 1
ATOM 5819 C CA . ALA B 1 372 ? 76.589 4.477 -1.198 1.00 7.45 372 ALA B CA 1
ATOM 5820 C C . ALA B 1 372 ? 75.737 3.402 -1.860 1.00 7.68 372 ALA B C 1
ATOM 5821 O O . ALA B 1 372 ? 76.258 2.462 -2.475 1.00 8.08 372 ALA B O 1
ATOM 5823 N N . LEU B 1 373 ? 74.420 3.610 -1.811 1.00 8.26 373 LEU B N 1
ATOM 5824 C CA . LEU B 1 373 ? 73.456 2.804 -2.561 1.00 8.45 373 LEU B CA 1
ATOM 5825 C C . LEU B 1 373 ? 72.839 3.577 -3.711 1.00 8.32 373 LEU B C 1
ATOM 5826 O O . LEU B 1 373 ? 72.149 2.999 -4.561 1.00 8.99 373 LEU B O 1
ATOM 5831 N N . PHE B 1 374 ? 73.063 4.898 -3.702 1.00 8.63 374 PHE B N 1
ATOM 5832 C CA . PHE B 1 374 ? 72.546 5.846 -4.704 1.00 8.61 374 PHE B CA 1
ATOM 5833 C C . PHE B 1 374 ? 73.690 6.725 -5.190 1.00 8.76 374 PHE B C 1
ATOM 5834 O O . PHE B 1 374 ? 74.600 7.039 -4.429 1.00 8.78 374 PHE B O 1
ATOM 5842 N N . ASN B 1 375 ? 73.595 7.159 -6.449 1.00 9.43 375 ASN B N 1
ATOM 5843 C CA . ASN B 1 375 ? 74.463 8.171 -7.004 1.00 9.85 375 ASN B CA 1
ATOM 5844 C C . ASN B 1 375 ? 73.762 9.509 -6.785 1.00 9.49 375 ASN B C 1
ATOM 5845 O O . ASN B 1 375 ? 72.705 9.762 -7.360 1.00 10.04 375 ASN B O 1
ATOM 5850 N N . ARG B 1 376 ? 74.316 10.323 -5.890 1.00 8.73 376 ARG B N 1
ATOM 5851 C CA . ARG B 1 376 ? 73.682 11.590 -5.528 1.00 9.23 376 ARG B CA 1
ATOM 5852 C C . ARG B 1 376 ? 73.847 12.667 -6.589 1.00 9.39 376 ARG B C 1
ATOM 5853 O O . ARG B 1 376 ? 73.188 13.683 -6.539 1.00 9.63 376 ARG B O 1
ATOM 5861 N N . SER B 1 377 ? 74.706 12.442 -7.577 1.00 11.43 377 SER B N 1
ATOM 5862 C CA . SER B 1 377 ? 74.760 13.367 -8.721 1.00 12.64 377 SER B CA 1
ATOM 5863 C C . SER B 1 377 ? 73.540 13.272 -9.606 1.00 13.22 377 SER B C 1
ATOM 5864 O O . SER B 1 377 ? 73.239 14.263 -10.259 1.00 11.91 377 SER B O 1
ATOM 5867 N N . ASN B 1 378 ? 72.851 12.111 -9.682 1.00 15.28 378 ASN B N 1
ATOM 5868 C CA A ASN B 1 378 ? 71.662 11.980 -10.569 0.50 15.08 378 ASN B CA 1
ATOM 5869 C CA B ASN B 1 378 ? 71.641 12.016 -10.543 0.50 16.06 378 ASN B CA 1
ATOM 5870 C C . ASN B 1 378 ? 70.487 11.183 -10.005 1.00 16.13 378 ASN B C 1
ATOM 5871 O O . ASN B 1 378 ? 69.538 10.865 -10.737 1.00 16.54 378 ASN B O 1
ATOM 5880 N N . ASN B 1 379 ? 70.528 10.872 -8.708 1.00 14.27 379 ASN B N 1
ATOM 5881 C CA . ASN B 1 379 ? 69.435 10.154 -8.056 1.00 15.58 379 ASN B CA 1
ATOM 5882 C C . ASN B 1 379 ? 69.119 8.839 -8.713 1.00 16.00 379 ASN B C 1
ATOM 5883 O O . ASN B 1 379 ? 67.945 8.436 -8.802 1.00 18.37 379 ASN B O 1
ATOM 5888 N N . THR B 1 380 ? 70.184 8.151 -9.115 1.00 14.45 380 THR B N 1
ATOM 5889 C CA . THR B 1 380 ? 70.035 6.817 -9.616 1.00 14.44 380 THR B CA 1
ATOM 5890 C C . THR B 1 380 ? 70.508 5.826 -8.574 1.00 13.49 380 THR B C 1
ATOM 5891 O O . THR B 1 380 ? 71.322 6.141 -7.691 1.00 14.20 380 THR B O 1
ATOM 5895 N N . VAL B 1 381 ? 69.952 4.637 -8.650 1.00 13.01 381 VAL B N 1
ATOM 5896 C CA . VAL B 1 381 ? 70.367 3.550 -7.770 1.00 12.46 381 VAL B CA 1
ATOM 5897 C C . VAL B 1 381 ? 71.676 2.964 -8.261 1.00 11.90 381 VAL B C 1
ATOM 5898 O O . VAL B 1 381 ? 71.835 2.717 -9.464 1.00 13.57 381 VAL B O 1
ATOM 5902 N N . THR B 1 382 ? 72.624 2.756 -7.346 1.00 10.41 382 THR B N 1
ATOM 5903 C CA . THR B 1 382 ? 73.878 2.106 -7.677 1.00 9.81 382 THR B CA 1
ATOM 5904 C C . THR B 1 382 ? 74.034 0.725 -7.036 1.00 9.69 382 THR B C 1
ATOM 5905 O O . THR B 1 382 ? 74.927 -0.025 -7.426 1.00 10.93 382 THR B O 1
ATOM 5909 N N . GLN B 1 383 ? 73.217 0.407 -6.035 1.00 9.33 383 GLN B N 1
ATOM 5910 C CA . GLN B 1 383 ? 73.305 -0.877 -5.335 1.00 9.16 383 GLN B CA 1
ATOM 5911 C C . GLN B 1 383 ? 71.910 -1.457 -5.087 1.00 9.36 383 GLN B C 1
ATOM 5912 O O . GLN B 1 383 ? 71.495 -1.666 -3.958 1.00 9.93 383 GLN B O 1
ATOM 5918 N N . GLN B 1 384 ? 71.193 -1.744 -6.173 1.00 11.37 384 GLN B N 1
ATOM 5919 C CA . GLN B 1 384 ? 69.854 -2.306 -6.025 1.00 11.44 384 GLN B CA 1
ATOM 5920 C C . GLN B 1 384 ? 69.853 -3.624 -5.260 1.00 11.46 384 GLN B C 1
ATOM 5921 O O . GLN B 1 384 ? 68.930 -3.877 -4.494 1.00 11.67 384 GLN B O 1
ATOM 5927 N N . ASN B 1 385 ? 70.875 -4.442 -5.434 1.00 11.26 385 ASN B N 1
ATOM 5928 C CA . ASN B 1 385 ? 70.884 -5.714 -4.702 1.00 11.64 385 ASN B CA 1
ATOM 5929 C C . ASN B 1 385 ? 71.029 -5.555 -3.188 1.00 10.32 385 ASN B C 1
ATOM 5930 O O . ASN B 1 385 ? 70.426 -6.301 -2.426 1.00 10.96 385 ASN B O 1
ATOM 5935 N N . ILE B 1 386 ? 71.786 -4.549 -2.750 1.00 10.27 386 ILE B N 1
ATOM 5936 C CA . ILE B 1 386 ? 71.861 -4.252 -1.317 1.00 9.72 386 ILE B CA 1
ATOM 5937 C C . ILE B 1 386 ? 70.544 -3.666 -0.817 1.00 9.07 386 ILE B C 1
ATOM 5938 O O . ILE B 1 386 ? 70.074 -4.033 0.269 1.00 10.09 386 ILE B O 1
ATOM 5943 N N . ILE B 1 387 ? 69.933 -2.771 -1.587 1.00 8.89 387 ILE B N 1
ATOM 5944 C CA . ILE B 1 387 ? 68.641 -2.273 -1.198 1.00 9.16 387 ILE B CA 1
ATOM 5945 C C . ILE B 1 387 ? 67.638 -3.421 -1.047 1.00 9.56 387 ILE B C 1
ATOM 5946 O O . ILE B 1 387 ? 66.899 -3.515 -0.077 1.00 9.74 387 ILE B O 1
ATOM 5951 N N . ASN B 1 388 ? 67.615 -4.297 -2.039 1.00 9.73 388 ASN B N 1
ATOM 5952 C CA . ASN B 1 388 ? 66.730 -5.449 -2.004 1.00 10.01 388 ASN B CA 1
ATOM 5953 C C . ASN B 1 388 ? 66.996 -6.328 -0.777 1.00 9.77 388 ASN B C 1
ATOM 5954 O O . ASN B 1 388 ? 66.063 -6.840 -0.159 1.00 10.85 388 ASN B O 1
ATOM 5959 N N . ALA B 1 389 ? 68.267 -6.528 -0.455 1.00 9.85 389 ALA B N 1
ATOM 5960 C CA . ALA B 1 389 ? 68.661 -7.311 0.722 1.00 9.55 389 ALA B CA 1
ATOM 5961 C C . ALA B 1 389 ? 68.070 -6.708 2.009 1.00 9.91 389 ALA B C 1
ATOM 5962 O O . ALA B 1 389 ? 67.537 -7.427 2.864 1.00 10.42 389 ALA B O 1
ATOM 5964 N N . ILE B 1 390 ? 68.173 -5.380 2.152 1.00 9.17 390 ILE B N 1
ATOM 5965 C CA . ILE B 1 390 ? 67.607 -4.702 3.298 1.00 9.41 390 ILE B CA 1
ATOM 5966 C C . ILE B 1 390 ? 66.093 -4.887 3.332 1.00 10.44 390 ILE B C 1
ATOM 5967 O O . ILE B 1 390 ? 65.507 -5.213 4.361 1.00 11.31 390 ILE B O 1
ATOM 5972 N N . MET B 1 391 ? 65.433 -4.696 2.202 1.00 10.32 391 MET B N 1
ATOM 5973 C CA A MET B 1 391 ? 63.979 -4.776 2.204 0.50 11.10 391 MET B CA 1
ATOM 5974 C CA B MET B 1 391 ? 63.979 -4.784 2.188 0.50 10.86 391 MET B CA 1
ATOM 5975 C C . MET B 1 391 ? 63.509 -6.217 2.448 1.00 11.18 391 MET B C 1
ATOM 5976 O O . MET B 1 391 ? 62.509 -6.442 3.154 1.00 12.45 391 MET B O 1
ATOM 5985 N N . GLN B 1 392 ? 64.234 -7.201 1.922 1.00 11.59 392 GLN B N 1
ATOM 5986 C CA . GLN B 1 392 ? 63.924 -8.602 2.242 1.00 12.40 392 GLN B CA 1
ATOM 5987 C C . GLN B 1 392 ? 64.087 -8.872 3.728 1.00 12.02 392 GLN B C 1
ATOM 5988 O O . GLN B 1 392 ? 63.286 -9.583 4.346 1.00 13.65 392 GLN B O 1
ATOM 5994 N N . GLY B 1 393 ? 65.120 -8.285 4.324 1.00 12.29 393 GLY B N 1
ATOM 5995 C CA . GLY B 1 393 ? 65.351 -8.432 5.755 1.00 12.36 393 GLY B CA 1
ATOM 5996 C C . GLY B 1 393 ? 64.260 -7.847 6.636 1.00 12.62 393 GLY B C 1
ATOM 5997 O O . GLY B 1 393 ? 64.144 -8.227 7.810 1.00 13.51 393 GLY B O 1
ATOM 5998 N N . MET B 1 394 ? 63.447 -6.944 6.089 1.00 13.33 394 MET B N 1
ATOM 5999 C CA . MET B 1 394 ? 62.303 -6.389 6.821 1.00 15.04 394 MET B CA 1
ATOM 6000 C C . MET B 1 394 ? 61.032 -7.215 6.768 1.00 17.46 394 MET B C 1
ATOM 6001 O O . MET B 1 394 ? 60.039 -6.831 7.379 1.00 18.86 394 MET B O 1
ATOM 6006 N N A GLN B 1 395 ? 61.053 -8.319 6.032 0.50 18.03 395 GLN B N 1
ATOM 6007 N N B GLN B 1 395 ? 61.046 -8.349 6.076 0.50 18.21 395 GLN B N 1
ATOM 6008 C CA A GLN B 1 395 ? 59.848 -9.123 5.851 0.50 19.16 395 GLN B CA 1
ATOM 6009 C CA B GLN B 1 395 ? 59.835 -9.172 5.991 0.50 19.42 395 GLN B CA 1
ATOM 6010 C C A GLN B 1 395 ? 59.301 -9.646 7.168 0.50 18.84 395 GLN B C 1
ATOM 6011 C C B GLN B 1 395 ? 59.692 -10.125 7.179 0.50 19.68 395 GLN B C 1
ATOM 6012 O O A GLN B 1 395 ? 60.046 -9.920 8.112 0.50 18.96 395 GLN B O 1
ATOM 6013 O O B GLN B 1 395 ? 60.626 -10.422 7.927 0.50 19.92 395 GLN B O 1
#

Solvent-accessible surface area: 26978 Å² total; per-residue (Å²): 54,62,22,88,85,0,20,81,72,0,7,3,1,0,0,0,0,29,1,0,5,0,16,85,113,1,67,7,72,14,57,38,114,72,12,55,73,4,59,49,97,6,1,105,72,0,85,86,23,29,2,111,0,0,0,1,0,0,0,0,3,96,16,12,33,95,61,101,98,21,81,3,78,72,80,23,16,74,52,0,45,86,1,0,29,32,0,35,114,45,46,7,15,0,0,1,1,1,14,4,0,2,48,69,106,40,109,28,17,28,0,25,1,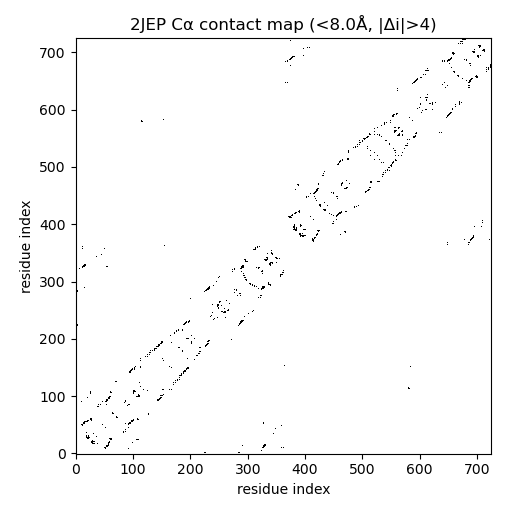4,11,50,93,34,113,34,17,62,64,41,0,80,58,0,0,54,44,0,0,84,70,0,16,136,25,71,41,56,0,0,0,0,0,0,2,32,0,21,12,25,40,137,31,104,15,45,81,62,18,0,86,24,0,21,24,0,1,46,40,0,0,30,14,0,4,118,23,45,51,40,0,49,23,0,0,0,0,0,0,0,3,25,2,52,5,66,26,4,27,29,158,79,34,28,78,68,13,81,18,130,120,47,18,121,91,13,58,117,97,56,55,24,5,0,0,0,0,16,6,37,28,0,139,36,1,0,6,56,116,45,28,92,22,2,4,4,1,84,88,22,111,51,117,80,78,53,8,138,123,4,23,72,112,62,2,44,68,17,0,88,31,0,68,68,104,4,30,71,103,24,19,2,0,0,0,0,9,1,1,4,4,16,0,52,74,89,10,115,36,0,50,86,6,4,17,32,1,2,84,25,0,0,40,36,0,79,116,18,81,2,0,2,0,3,23,0,20,11,83,56,32,92,32,1,21,2,0,0,46,17,96,88,39,59,50,54,30,92,112,3,2,59,7,1,48,74,3,44,177,40,26,81,69,8,19,75,93,0,6,3,0,0,0,0,0,28,1,0,5,0,16,80,113,1,67,9,71,15,58,36,115,71,12,56,72,4,60,47,86,6,1,85,72,0,84,84,25,34,2,114,0,0,0,0,0,0,0,0,3,95,16,13,33,94,60,103,100,19,80,4,78,74,78,23,15,72,51,0,49,92,0,0,31,31,0,34,112,57,46,6,19,0,0,1,1,1,14,4,0,2,47,73,106,39,130,28,18,25,0,29,1,46,19,89,94,34,112,33,17,61,61,40,0,79,63,0,0,76,43,1,0,82,67,0,18,134,27,52,56,54,0,0,0,0,0,0,1,32,0,23,22,42,92,172,40,110,15,66,83,63,63,1,87,24,0,20,24,0,1,46,39,0,0,29,11,0,5,113,20,45,50,40,0,52,20,0,7,0,0,0,0,0,2,28,2,52,5,64,29,2,26,28,156,76,35,28,79,70,11,78,21,128,119,56,16,90,28,9,8,85,93,21,59,25,5,0,0,0,0,15,6,36,27,0,138,36,1,0,6,56,115,45,28,94,21,1,4,5,2,81,91,23,110,51,114,79,76,52,8,141,124,5,24,73,114,63,2,42,67,17,0,90,32,0,68,67,108,3,29,73,112,24,20,2,0,0,0,0,9,1,1,4,4,17,0,50,74,90,11,114,37,0,49,87,5,3,18,34,1,2,85,24,0,0,40,36,0,90,113,21,67,2,0,1,0,3,23,0,19,11,82,63,32,92,32,1,21,3,0,0,45,18,96,87,38,61,50,52,30,85,112,3,2,57,6,1,51,74,4,47,179

Nearest PDB structures (foldseek):
  2jeq-assembly1_A  TM=9.932E-01  e=1.355E-75  Paenibacillus pabuli
  6wqy-assembly1_A  TM=9.201E-01  e=6.019E-39  Phocaeicola salanitronis DSM 18170
  4yhe-assembly2_B  TM=9.013E-01  e=1.359E-38  Bacteroidetes bacterium AC2a
  4yhg-assembly1_A  TM=8.889E-01  e=7.376E-38  Bacteroidetes bacterium AC2a
  4yhg-assembly2_B  TM=8.922E-01  e=6.399E-35  Bacteroidetes bacterium AC2a

Foldseek 3Di:
DFLLVVLVQQFAAAEPAQAQQPQPQFGGHRCNRPFDHDDLLLLVLVVVLPGQEYEYEHEQQPQQDDPDLSDGNVVSLVSVVVVQCSNVVVNGQYEYEHELLQDPPRNRNDCALPDDCLVRSLNSLLSVLLVSLLSCQARDQSYEYEQYAAHAHPDPDQGDQSSQVSLQVSVQSNLASQLVNDHCSLPYAYEYEGHRLALCNQLDDRHDDDHDRVSHDPPPDPQADSYAYEHADQPPCVFAADQDQQAQAAEDPDDDVSNYDPDRHLVVLLVSLVSCLVRAVVSRHAYENAEYFGFDPCVNPVCRLVRRLVVLLSNLLSCLVSSHHYHYYANQDDDRRGGHQANSVPSHGDNSSSSVSNVNSSD/DQLVVLVQQFAAAEPAQAQQDDDLFDGHRCNRPFDHDDLLLLVLVVVLPGQEYEYEHEQQPLQDDPPQRDGPPVSLVSVVVVQCSQVVVNGQYEYEHELLQDPPRNRNDCALPDDCLVRSLSSLLNVLLVSLQSCQARDQSYEYEQYAAHAHPDPDAGDQSSQVSLQSSVQSNLQSQLPHDHCSLPHAYEYEGHRLALCNQLDDRHDDDHDRVSHDPPPPPLADSYAYEHADQPPCVAAADQDQQAQAAEDPDDDVSNYDPDGHLVNLLVSLVSCLVRAVVSRHAYENAEYFGFDPCVNPVCRLVRRLVVLLSNLLSCLVSSHYHYYYANQDDDRRGRHQANSVPSHGDNSSSSVSNVNSND

Secondary structure (DSSP, 8-state):
--HHHHHHHH-SEEEE-SSTT-EETTEE-TTTTSPPPP-HHHHHHHHHTT--EEEE----GGGB--TTT-PBPHHHHHHHHHHHHHHHTTT-EEEE---GGG-TTSTT----TT-S-HHHHHHHHHHHHHHHHHHTTT--TTEEEE--SS-S-S--SSPPHHHHHHHHHHHHHHHHHHHTSSGGGGTS-EEEE-GGG-HHHHHSSSS--PPP-TTS-TTS-TT---EEEEEEE--SHHHHT-SSSS--B-STT-S-GGGB-SS-SHHHHHHHHHHHHHHTGGGT--EEEEEE-----TTT-TTHHHHHHHHHHHHHHHHHHTT-EEEEEE-S--STT---SEETTTTEES-HHHHHHHHHHT-/-HHHHHHHH-SEEEE-SSTT-EETTEE-TTTTSPPPP-HHHHHHHHHTT--EEEE----GGGB--TTT-PBPHHHHHHHHHHHHHHHTTT-EEEE---GGG-TTSTT----TT-S-HHHHHHHHHHHHHHHHHHTTT--TTEEEE--SS---S--SSPPHHHHHHHHHHHHHHHHHHHHSSGGGGTS-EEEE-GGG-HHHHHSSSS--PPP-TTS-TTS-TT---EEEEEEE--SHHHHT-SSSS--B-STT-S-GGGB-SS-SHHHHHHHHHHHHHHTGGGT--EEEEEE-----TTT-TTHHHHHHHHHHHHHHHHHHTT-EEEEEE-S--STT---SEETTTTEES-HHHHHHHHHHT-

B-factor: mean 13.13, std 7.76, range [4.05, 64.47]

InterPro domains:
  IPR001547 Glycoside hydrolase, family 5 [PF00150] (55-366)
  IPR017853 Glycoside hydrolase superfamily [SSF51445] (13-393)
  IPR018087 Glycoside hydrolase, family 5, conserved site [PS00659] (175-184)
  IPR050386 Glycosyl Hydrolase 5 (Cellulase A) [PTHR31297] (16-367)

Organism: NCBI:txid1472

Sequence (725 aa):
ADASQIVSEMGAGWNLGNQLLEAAAVVNGTPNETAWGNPTVTPELIKKVKAAGFKSIRIPVSYLNNNNIGSAPNYTINNAAWLNRIQQQQVVDYAYNEGLYVIINIHGDGYNSVQQGGWLLVNGGNQTAIKEKYKKVWQQIATKFSNNYNDRRLIFESMMNEVFDGNYGNPNSAYYTNLNAYNQIFVDTVRQQTTGGGNNNARWLLVPGWNTNIDYTVVGNYGFTLPTDNYRSSSAIPSSSQKKRIIMISAHYYSPWDFAGEENGNITQWGATSTNPAKKKSTWGQEDYLESSQFKSMYDKKFVTQGYPVVIGEFGSIDKTSYDSSNNVYRAAYAKAVTAKAKKYKMMVPVYWDNGHNGQHGFALFNNRSNNNTVTQQNIINAIMMQGMQQDASQQIIVSSEEMGAGWNLGNQLLEAAVNNGTPNETAWGNPTVTPELIKKKVKAAGFKSIRIPVSYLNNNIGSAPNYTINNAAWLNRIQQQQVVDYAYNEGLYVIINIHGDGYNSVQQGGWLLVNGGNQTAIKEKYKKKVWQQQIATKFSNYNDRLIFESMMNEVFDGNNYGNPNSAYYTNLNAYNQIFVDTVRQTGGNNNARWLLVPGWNTNIDYTVVGNYGFTLPTDNYRSSAIPSSQQKRIIMMISAHYYSPWDFAGEENGNITQWGATSTNPAKKSTWGQEDDYLESSQFKSMYDKKFVTQGYPVVIGEFGSIDKTSYDSSNNVYRAAYAKAVTAKAKKYKMVPVYWDNGHNGQHGFALFNRSNNNTVTQQNIINAIMMQGMQQ